Protein AF-A0A2U1TB25-F1 (afdb_monomer_lite)

Organism: NCBI:txid2079792

Sequence (381 aa):
MSNTTPEPDKEIRDGSNPESHTADQLPREGDTAVAPTVDPADDREIVIDYGSAVDPEYVEPEYVQREHGEPAFVDAAPVDADRPAESDARVASSSEPSVLTQADLREDEIRAAEAGTGAVPAEQTVAQRLAAEREAARAEAERAEAARAEAERAAERAAAARAEADRQDQADRERNDRSDRNSDDNGTRDTATASAPAAVRQPIYVQAPSKPKPKSNRGFGIAVSLLATAVFAALYAGILALILVVNNGSVDVLGDVLAKAPYWIPVIFFFLAMALLVAVVNRGGWWAYVLGGFAVAAIVYASFLGGVLVDQANNITPNQVSETVRQALLSPAAIISFLVAREVPIWFGAWIASRGRKVRERNAEAQAEYERILEQGPVVS

Radius of gyration: 44.91 Å; chains: 1; bounding box: 107×141×131 Å

pLDDT: mean 72.67, std 22.76, range [33.06, 98.62]

Structure (mmCIF, N/CA/C/O backbone):
data_AF-A0A2U1TB25-F1
#
_entry.id   AF-A0A2U1TB25-F1
#
loop_
_atom_site.group_PDB
_atom_site.id
_atom_site.type_symbol
_atom_site.label_atom_id
_atom_site.label_alt_id
_atom_site.label_comp_id
_atom_site.label_asym_id
_atom_site.label_entity_id
_atom_site.label_seq_id
_atom_site.pdbx_PDB_ins_code
_atom_site.Cartn_x
_atom_site.Cartn_y
_atom_site.Cartn_z
_atom_site.occupancy
_atom_site.B_iso_or_equiv
_atom_site.auth_seq_id
_atom_site.auth_comp_id
_atom_site.auth_asym_id
_atom_site.auth_atom_id
_atom_site.pdbx_PDB_model_num
ATOM 1 N N . MET A 1 1 ? 28.827 69.781 -16.781 1.00 45.84 1 MET A N 1
ATOM 2 C CA . MET A 1 1 ? 28.892 68.604 -15.892 1.00 45.84 1 MET A CA 1
ATOM 3 C C . MET A 1 1 ? 29.399 67.448 -16.755 1.00 45.84 1 MET A C 1
ATOM 5 O O . MET A 1 1 ? 28.587 66.697 -17.259 1.00 45.84 1 MET A O 1
ATOM 9 N N . SER A 1 2 ? 30.627 67.445 -17.278 1.00 43.75 2 SER A N 1
ATOM 10 C CA . SER A 1 2 ? 31.979 67.539 -16.685 1.00 43.75 2 SER A CA 1
ATOM 11 C C . SER A 1 2 ? 32.482 66.212 -16.098 1.00 43.75 2 SER A C 1
ATOM 13 O O . SER A 1 2 ? 31.800 65.633 -15.260 1.00 43.75 2 SER A O 1
ATOM 15 N N . ASN A 1 3 ? 33.713 65.873 -16.520 1.00 47.59 3 ASN A N 1
ATOM 16 C CA . ASN A 1 3 ? 34.623 64.742 -16.237 1.00 47.59 3 ASN A CA 1
ATOM 17 C C . ASN A 1 3 ? 34.423 63.507 -17.132 1.00 47.59 3 ASN A C 1
ATOM 19 O O . ASN A 1 3 ? 33.408 62.838 -17.011 1.00 47.59 3 ASN A O 1
ATOM 23 N N . THR A 1 4 ? 35.295 63.130 -18.082 1.00 56.72 4 THR A N 1
ATOM 24 C CA . THR A 1 4 ? 36.739 63.371 -18.359 1.00 56.72 4 THR A CA 1
ATOM 25 C C . THR A 1 4 ? 37.684 63.014 -17.210 1.00 56.72 4 THR A C 1
ATOM 27 O O . THR A 1 4 ? 37.800 63.791 -16.268 1.00 56.72 4 THR A O 1
ATOM 30 N N . THR A 1 5 ? 38.410 61.891 -17.317 1.00 57.94 5 THR A N 1
ATOM 31 C CA . THR A 1 5 ? 39.895 61.804 -17.423 1.00 57.94 5 THR A CA 1
ATOM 32 C C . THR A 1 5 ? 40.364 60.325 -17.369 1.00 57.94 5 THR A C 1
ATOM 34 O O . THR A 1 5 ? 39.712 59.544 -16.675 1.00 57.94 5 THR A O 1
ATOM 37 N N . PRO A 1 6 ? 41.440 59.933 -18.093 1.00 70.19 6 PRO A N 1
ATOM 38 C CA . PRO A 1 6 ? 41.911 58.552 -18.293 1.00 70.19 6 PRO A CA 1
ATOM 39 C C . PRO A 1 6 ? 43.282 58.226 -17.624 1.00 70.19 6 PRO A C 1
ATOM 41 O O . PRO A 1 6 ? 43.836 59.073 -16.929 1.00 70.19 6 PRO A O 1
ATOM 44 N N . GLU A 1 7 ? 43.814 57.026 -17.947 1.00 55.94 7 GLU A N 1
ATOM 45 C CA . GLU A 1 7 ? 45.222 56.527 -17.870 1.00 55.94 7 GLU A CA 1
ATOM 46 C C . GLU A 1 7 ? 45.813 56.036 -16.517 1.00 55.94 7 GLU A C 1
ATOM 48 O O . GLU A 1 7 ? 45.277 56.403 -15.470 1.00 55.94 7 GLU A O 1
ATOM 53 N N . PRO A 1 8 ? 46.937 55.253 -16.481 1.00 64.00 8 PRO A N 1
ATOM 54 C CA . PRO A 1 8 ? 47.759 54.672 -17.570 1.00 64.00 8 PRO A CA 1
ATOM 55 C C . PRO A 1 8 ? 48.232 53.197 -17.390 1.00 64.00 8 PRO A C 1
ATOM 57 O O . PRO A 1 8 ? 48.001 52.528 -16.382 1.00 64.00 8 PRO A O 1
ATOM 60 N N . ASP A 1 9 ? 48.943 52.758 -18.431 1.00 51.50 9 ASP A N 1
ATOM 61 C CA . ASP A 1 9 ? 49.733 51.549 -18.694 1.00 51.50 9 ASP A CA 1
ATOM 62 C C . ASP A 1 9 ? 50.575 50.919 -17.566 1.00 51.50 9 ASP A C 1
ATOM 64 O O . ASP A 1 9 ? 51.132 51.602 -16.703 1.00 51.50 9 ASP A O 1
ATOM 68 N N . LYS A 1 10 ? 50.824 49.604 -17.715 1.00 49.66 10 LYS A N 1
ATOM 69 C CA . LYS A 1 10 ? 52.155 48.997 -17.511 1.00 49.66 10 LYS A CA 1
ATOM 70 C C . LYS A 1 10 ? 52.346 47.685 -18.290 1.00 49.66 10 LYS A C 1
ATOM 72 O O . LYS A 1 10 ? 51.884 46.620 -17.896 1.00 49.66 10 LYS A O 1
ATOM 77 N N . GLU A 1 11 ? 53.017 47.843 -19.426 1.00 44.38 11 GLU A N 1
ATOM 78 C CA . GLU A 1 11 ? 54.150 47.078 -19.968 1.00 44.38 11 GLU A CA 1
ATOM 79 C C . GLU A 1 11 ? 54.492 45.637 -19.496 1.00 44.38 11 GLU A C 1
ATOM 81 O O . GLU A 1 11 ? 54.827 45.392 -18.341 1.00 44.38 11 GLU A O 1
ATOM 86 N N . ILE A 1 12 ? 54.616 44.771 -20.518 1.00 45.53 12 ILE A N 1
ATOM 87 C CA . ILE A 1 12 ? 55.796 43.956 -20.916 1.00 45.53 12 ILE A CA 1
ATOM 88 C C . ILE A 1 12 ? 56.221 42.739 -20.065 1.00 45.53 12 ILE A C 1
ATOM 90 O O . ILE A 1 12 ? 56.885 42.861 -19.038 1.00 45.53 12 ILE A O 1
ATOM 94 N N . ARG A 1 13 ? 56.024 41.544 -20.654 1.00 44.59 13 ARG A N 1
ATOM 95 C CA . ARG A 1 13 ? 57.067 40.547 -21.032 1.00 44.59 13 ARG A CA 1
ATOM 96 C C . ARG A 1 13 ? 56.381 39.385 -21.762 1.00 44.59 13 ARG A C 1
ATOM 98 O O . ARG A 1 13 ? 55.580 38.679 -21.165 1.00 44.59 13 ARG A O 1
ATOM 105 N N . ASP A 1 14 ? 56.427 39.310 -23.089 1.00 45.44 14 ASP A N 1
ATOM 106 C CA . ASP A 1 14 ? 57.462 38.649 -23.909 1.00 45.44 14 ASP A CA 1
ATOM 107 C C . ASP A 1 14 ? 58.251 37.521 -23.219 1.00 45.44 14 ASP A C 1
ATOM 109 O O . ASP A 1 14 ? 58.878 37.701 -22.174 1.00 45.44 14 ASP A O 1
ATOM 113 N N . GLY A 1 15 ? 58.191 36.357 -23.856 1.00 42.22 15 GLY A N 1
ATOM 114 C CA . GLY A 1 15 ? 58.727 35.073 -23.426 1.00 42.22 15 GLY A CA 1
ATOM 115 C C . GLY A 1 15 ? 58.453 34.008 -24.483 1.00 42.22 15 GLY A C 1
ATOM 116 O O . GLY A 1 15 ? 57.909 32.949 -24.194 1.00 42.22 15 GLY A O 1
ATOM 117 N N . SER A 1 16 ? 58.775 34.351 -25.725 1.00 47.00 16 SER A N 1
ATOM 118 C CA . SER A 1 16 ? 59.006 33.442 -26.840 1.00 47.00 16 SER A CA 1
ATOM 119 C C . SER A 1 16 ? 60.067 32.386 -26.484 1.00 47.00 16 SER A C 1
ATOM 121 O O . SER A 1 16 ? 61.136 32.741 -25.997 1.00 47.00 16 SER A O 1
ATOM 123 N N . ASN A 1 17 ? 59.809 31.100 -26.760 1.00 43.31 17 ASN A N 1
ATOM 124 C CA . ASN A 1 17 ? 60.737 30.304 -27.573 1.00 43.31 17 ASN A CA 1
ATOM 125 C C . ASN A 1 17 ? 60.098 29.000 -28.107 1.00 43.31 17 ASN A C 1
ATOM 127 O O . ASN A 1 17 ? 59.492 28.260 -27.327 1.00 43.31 17 ASN A O 1
ATOM 131 N N . PRO A 1 18 ? 60.263 28.701 -29.407 1.00 59.56 18 PRO A N 1
ATOM 132 C CA . PRO A 1 18 ? 59.912 27.437 -30.046 1.00 59.56 18 PRO A CA 1
ATOM 133 C C . PRO A 1 18 ? 61.157 26.570 -30.371 1.00 59.56 18 PRO A C 1
ATOM 135 O O . PRO A 1 18 ? 62.283 27.051 -30.288 1.00 59.56 18 PRO A O 1
ATOM 138 N N . GLU A 1 19 ? 60.901 25.326 -30.811 1.00 46.78 19 GLU A N 1
ATOM 139 C CA . GLU A 1 19 ? 61.817 24.385 -31.512 1.00 46.78 19 GLU A CA 1
ATOM 140 C C . GLU A 1 19 ? 63.004 23.838 -30.666 1.00 46.78 19 GLU A C 1
ATOM 142 O O . GLU A 1 19 ? 63.434 24.463 -29.709 1.00 46.78 19 GLU A O 1
ATOM 147 N N . SER A 1 20 ? 63.592 22.649 -30.843 1.00 45.19 20 SER A N 1
ATOM 148 C CA . SER A 1 20 ? 63.717 21.675 -31.939 1.00 45.19 20 SER A CA 1
ATOM 149 C C . SER A 1 20 ? 64.377 20.378 -31.395 1.00 45.19 20 SER A C 1
ATOM 151 O O . SER A 1 20 ? 64.959 20.389 -30.313 1.00 45.19 20 SER A O 1
ATOM 153 N N . HIS A 1 21 ? 64.368 19.315 -32.219 1.00 43.06 21 HIS A N 1
ATOM 154 C CA . HIS A 1 21 ? 65.353 18.207 -32.343 1.00 43.06 21 HIS A CA 1
ATOM 155 C C . HIS A 1 21 ? 64.845 16.760 -32.186 1.00 43.06 21 HIS A C 1
ATOM 157 O O . HIS A 1 21 ? 64.964 16.111 -31.155 1.00 43.06 21 HIS A O 1
ATOM 163 N N . THR A 1 22 ? 64.312 16.260 -33.303 1.00 43.09 22 THR A N 1
ATOM 164 C CA . THR A 1 22 ? 64.766 15.097 -34.094 1.00 43.09 22 THR A CA 1
ATOM 165 C C . THR A 1 22 ? 65.855 14.165 -33.526 1.00 43.09 22 THR A C 1
ATOM 167 O O . THR A 1 22 ? 67.004 14.565 -33.385 1.00 43.09 22 THR A O 1
ATOM 170 N N . ALA A 1 23 ? 65.440 12.896 -33.392 1.00 45.25 23 ALA A N 1
ATOM 171 C CA . ALA A 1 23 ? 66.083 11.604 -33.693 1.00 45.25 23 ALA A CA 1
ATOM 172 C C . ALA A 1 23 ? 67.523 11.293 -33.241 1.00 45.25 23 ALA A C 1
ATOM 174 O O . ALA A 1 23 ? 68.481 11.871 -33.742 1.00 45.25 23 ALA A O 1
ATOM 175 N N . ASP A 1 24 ? 67.653 10.188 -32.497 1.00 41.91 24 ASP A N 1
ATOM 176 C CA . ASP A 1 24 ? 68.692 9.195 -32.772 1.00 41.91 24 ASP A CA 1
ATOM 177 C C . ASP A 1 24 ? 68.214 7.771 -32.425 1.00 41.91 24 ASP A C 1
ATOM 179 O O . ASP A 1 24 ? 67.223 7.566 -31.722 1.00 41.91 24 ASP A O 1
ATOM 183 N N . GLN A 1 25 ? 68.884 6.802 -33.027 1.00 44.22 25 GLN A N 1
ATOM 184 C CA . GLN A 1 25 ? 68.397 5.497 -33.461 1.00 44.22 25 GLN A CA 1
ATOM 185 C C . GLN A 1 25 ? 68.990 4.343 -32.604 1.00 44.22 25 GLN A C 1
ATOM 187 O O . GLN A 1 25 ? 70.053 4.499 -32.012 1.00 44.22 25 GLN A O 1
ATOM 192 N N . LEU A 1 26 ? 68.344 3.161 -32.670 1.00 43.38 26 LEU A N 1
ATOM 193 C CA . LEU A 1 26 ? 68.857 1.770 -32.501 1.00 43.38 26 LEU A CA 1
ATOM 194 C C . LEU A 1 26 ? 68.553 0.930 -31.221 1.00 43.38 26 LEU A C 1
ATOM 196 O O . LEU A 1 26 ? 68.336 1.469 -30.139 1.00 43.38 26 LEU A O 1
ATOM 200 N N . PRO A 1 27 ? 68.476 -0.423 -31.373 1.00 57.28 27 PRO A N 1
ATOM 201 C CA . PRO A 1 27 ? 67.519 -1.296 -30.685 1.00 57.28 27 PRO A CA 1
ATOM 202 C C . PRO A 1 27 ? 68.146 -2.167 -29.587 1.00 57.28 27 PRO A C 1
ATOM 204 O O . PRO A 1 27 ? 69.344 -2.450 -29.615 1.00 57.28 27 PRO A O 1
ATOM 207 N N . ARG A 1 28 ? 67.310 -2.703 -28.688 1.00 42.16 28 ARG A N 1
ATOM 208 C CA . ARG A 1 28 ? 67.609 -3.937 -27.947 1.00 42.16 28 ARG A CA 1
ATOM 209 C C . ARG A 1 28 ? 66.343 -4.754 -27.705 1.00 42.16 28 ARG A C 1
ATOM 211 O O . ARG A 1 28 ? 65.394 -4.279 -27.092 1.00 42.16 28 ARG A O 1
ATOM 218 N N . GLU A 1 29 ? 66.386 -5.982 -28.208 1.00 46.03 29 GLU A N 1
ATOM 219 C CA . GLU A 1 29 ? 65.535 -7.104 -27.826 1.00 46.03 29 GLU A CA 1
ATOM 220 C C . GLU A 1 29 ? 65.588 -7.335 -26.310 1.00 46.03 29 GLU A C 1
ATOM 222 O O . GLU A 1 29 ? 66.644 -7.205 -25.684 1.00 46.03 29 GLU A O 1
ATOM 227 N N . GLY A 1 30 ? 64.446 -7.704 -25.736 1.00 41.00 30 GLY A N 1
ATOM 228 C CA . GLY A 1 30 ? 64.297 -7.994 -24.316 1.00 41.00 30 GLY A CA 1
ATOM 229 C C . GLY A 1 30 ? 62.863 -8.385 -23.993 1.00 41.00 30 GLY A C 1
ATOM 230 O O . GLY A 1 30 ? 62.093 -7.583 -23.483 1.00 41.00 30 GLY A O 1
ATOM 231 N N . ASP A 1 31 ? 62.529 -9.615 -24.361 1.00 48.50 31 ASP A N 1
ATOM 232 C CA . ASP A 1 31 ? 61.394 -10.414 -23.906 1.00 48.50 31 ASP A CA 1
ATOM 233 C C . ASP A 1 31 ? 61.009 -10.135 -22.436 1.00 48.50 31 ASP A C 1
ATOM 235 O O . ASP A 1 31 ? 61.849 -10.265 -21.549 1.00 48.50 31 ASP A O 1
ATOM 239 N N . THR A 1 32 ? 59.763 -9.719 -22.173 1.00 45.72 32 THR A N 1
ATOM 240 C CA . THR A 1 32 ? 59.010 -10.030 -20.940 1.00 45.72 32 THR A CA 1
ATOM 241 C C . THR A 1 32 ? 57.543 -9.577 -21.052 1.00 45.72 32 THR A C 1
ATOM 243 O O . THR A 1 32 ? 57.236 -8.394 -21.127 1.00 45.72 32 THR A O 1
ATOM 246 N N . ALA A 1 33 ? 56.644 -10.566 -21.012 1.00 39.88 33 ALA A N 1
ATOM 247 C CA . ALA A 1 33 ? 55.272 -10.523 -20.492 1.00 39.88 33 ALA A CA 1
ATOM 248 C C . ALA A 1 33 ? 54.326 -9.402 -20.983 1.00 39.88 33 ALA A C 1
ATOM 250 O O . ALA A 1 33 ? 54.180 -8.347 -20.368 1.00 39.88 33 ALA A O 1
ATOM 251 N N . VAL A 1 34 ? 53.547 -9.728 -22.019 1.00 44.25 34 VAL A N 1
ATOM 252 C CA . VAL A 1 34 ? 52.256 -9.088 -22.310 1.00 44.25 34 VAL A CA 1
ATOM 253 C C . VAL A 1 34 ? 51.321 -9.328 -21.120 1.00 44.25 34 VAL A C 1
ATOM 255 O O . VAL A 1 34 ? 50.819 -10.434 -20.922 1.00 44.25 34 VAL A O 1
ATOM 258 N N . ALA A 1 35 ? 51.108 -8.297 -20.306 1.00 41.38 35 ALA A N 1
ATOM 259 C CA . ALA A 1 35 ? 49.977 -8.250 -19.390 1.00 41.38 35 ALA A CA 1
ATOM 260 C C . ALA A 1 35 ? 48.683 -8.196 -20.223 1.00 41.38 35 ALA A C 1
ATOM 262 O O . ALA A 1 35 ? 48.644 -7.453 -21.209 1.00 41.38 35 ALA A O 1
ATOM 263 N N . PRO A 1 36 ? 47.627 -8.951 -19.870 1.00 43.25 36 PRO A N 1
ATOM 264 C CA . PRO A 1 36 ? 46.346 -8.796 -20.534 1.00 43.25 36 PRO A CA 1
ATOM 265 C C . PRO A 1 36 ? 45.858 -7.372 -20.269 1.00 43.25 36 PRO A C 1
ATOM 267 O O . PRO A 1 36 ? 45.662 -6.972 -19.120 1.00 43.25 36 PRO A O 1
ATOM 270 N N . THR A 1 37 ? 45.693 -6.597 -21.337 1.00 40.34 37 THR A N 1
ATOM 271 C CA . THR A 1 37 ? 44.858 -5.400 -21.331 1.00 40.34 37 THR A CA 1
ATOM 272 C C . THR A 1 37 ? 43.470 -5.836 -20.883 1.00 40.34 37 THR A C 1
ATOM 274 O O . THR A 1 37 ? 42.731 -6.455 -21.645 1.00 40.34 37 THR A O 1
ATOM 277 N N . VAL A 1 38 ? 43.166 -5.588 -19.609 1.00 41.84 38 VAL A N 1
ATOM 278 C CA . VAL A 1 38 ? 41.805 -5.618 -19.088 1.00 41.84 38 VAL A CA 1
ATOM 279 C C . VAL A 1 38 ? 41.077 -4.512 -19.833 1.00 41.84 38 VAL A C 1
ATOM 281 O O . VAL A 1 38 ? 41.391 -3.335 -19.657 1.00 41.84 38 VAL A O 1
ATOM 284 N N . ASP A 1 39 ? 40.187 -4.926 -20.727 1.00 45.44 39 ASP A N 1
ATOM 285 C CA . ASP A 1 39 ? 39.183 -4.064 -21.335 1.00 45.44 39 ASP A CA 1
ATOM 286 C C . ASP A 1 39 ? 38.513 -3.290 -20.186 1.00 45.44 39 ASP A C 1
ATOM 288 O O . ASP A 1 39 ? 38.094 -3.937 -19.213 1.00 45.44 39 ASP A O 1
ATOM 292 N N . PRO A 1 40 ? 38.491 -1.942 -20.184 1.00 43.59 40 PRO A N 1
ATOM 293 C CA . PRO A 1 40 ? 37.717 -1.224 -19.186 1.00 43.59 40 PRO A CA 1
ATOM 294 C C . PRO A 1 40 ? 36.298 -1.771 -19.257 1.00 43.59 40 PRO A C 1
ATOM 296 O O . PRO A 1 40 ? 35.756 -1.921 -20.350 1.00 43.59 40 PRO A O 1
ATOM 299 N N . ALA A 1 41 ? 35.782 -2.152 -18.086 1.00 42.91 41 ALA A N 1
ATOM 300 C CA . ALA A 1 41 ? 34.467 -2.731 -17.901 1.00 42.91 41 ALA A CA 1
ATOM 301 C C . ALA A 1 41 ? 33.488 -2.136 -18.911 1.00 42.91 41 ALA A C 1
ATOM 303 O O . ALA A 1 41 ? 33.310 -0.923 -18.981 1.00 42.91 41 ALA A O 1
ATOM 304 N N . ASP A 1 42 ? 32.948 -3.024 -19.733 1.00 41.12 42 ASP A N 1
ATOM 305 C CA . ASP A 1 42 ? 31.855 -2.768 -20.643 1.00 41.12 42 ASP A CA 1
ATOM 306 C C . ASP A 1 42 ? 30.742 -2.103 -19.819 1.00 41.12 42 ASP A C 1
ATOM 308 O O . ASP A 1 42 ? 30.018 -2.778 -19.083 1.00 41.12 42 ASP A O 1
ATOM 312 N N . ASP A 1 43 ? 30.670 -0.769 -19.877 1.00 38.41 43 ASP A N 1
ATOM 313 C CA . ASP A 1 43 ? 29.619 0.076 -19.303 1.00 38.41 43 ASP A CA 1
ATOM 314 C C . ASP A 1 43 ? 28.320 -0.161 -20.095 1.00 38.41 43 ASP A C 1
ATOM 316 O O . ASP A 1 43 ? 27.691 0.760 -20.624 1.00 38.41 43 ASP A O 1
ATOM 320 N N . ARG A 1 44 ? 27.906 -1.429 -20.223 1.00 39.75 44 ARG A N 1
ATOM 321 C CA . ARG A 1 44 ? 26.566 -1.768 -20.678 1.00 39.75 44 ARG A CA 1
ATOM 322 C C . ARG A 1 44 ? 25.641 -1.311 -19.579 1.00 39.75 44 ARG A C 1
ATOM 324 O O . ARG A 1 44 ? 25.481 -1.979 -18.560 1.00 39.75 44 ARG A O 1
ATOM 331 N N . GLU A 1 45 ? 25.055 -0.145 -19.798 1.00 39.19 45 GLU A N 1
ATOM 332 C CA . GLU A 1 45 ? 23.867 0.305 -19.105 1.00 39.19 45 GLU A CA 1
ATOM 333 C C . GLU A 1 45 ? 22.907 -0.887 -19.009 1.00 39.19 45 GLU A C 1
ATOM 335 O O . GLU A 1 45 ? 22.371 -1.359 -20.014 1.00 39.19 45 GLU A O 1
ATOM 340 N N . ILE A 1 46 ? 22.754 -1.435 -17.799 1.00 41.72 46 ILE A N 1
ATOM 341 C CA . ILE A 1 46 ? 21.769 -2.475 -17.514 1.00 41.72 46 ILE A CA 1
ATOM 342 C C . ILE A 1 46 ? 20.415 -1.771 -17.590 1.00 41.72 46 ILE A C 1
ATOM 344 O O . ILE A 1 46 ? 19.871 -1.230 -16.616 1.00 41.72 46 ILE A O 1
ATOM 348 N N . VAL A 1 47 ? 19.912 -1.696 -18.817 1.00 45.59 47 VAL A N 1
ATOM 349 C CA . VAL A 1 47 ? 18.539 -1.342 -19.114 1.00 45.59 47 VAL A CA 1
ATOM 350 C C . VAL A 1 47 ? 17.727 -2.523 -18.615 1.00 45.59 47 VAL A C 1
ATOM 352 O O . VAL A 1 47 ? 17.826 -3.633 -19.135 1.00 45.59 47 VAL A O 1
ATOM 355 N N . ILE A 1 48 ? 16.954 -2.299 -17.553 1.00 51.44 48 ILE A N 1
ATOM 356 C CA . ILE A 1 48 ? 15.895 -3.233 -17.202 1.00 51.44 48 ILE A CA 1
ATOM 357 C C . ILE A 1 48 ? 14.909 -3.136 -18.361 1.00 51.44 48 ILE A C 1
ATOM 359 O O . ILE A 1 48 ? 14.116 -2.198 -18.433 1.00 51.44 48 ILE A O 1
ATOM 363 N N . ASP A 1 49 ? 15.027 -4.056 -19.314 1.00 55.72 49 ASP A N 1
ATOM 364 C CA . ASP A 1 49 ? 14.079 -4.163 -20.408 1.00 55.72 49 ASP A CA 1
ATOM 365 C C . ASP A 1 49 ? 12.778 -4.730 -19.839 1.00 55.72 49 ASP A C 1
ATOM 367 O O . ASP A 1 49 ? 12.547 -5.943 -19.781 1.00 55.72 49 ASP A O 1
ATOM 371 N N . TYR A 1 50 ? 11.936 -3.809 -19.371 1.00 54.69 50 TYR A N 1
ATOM 372 C CA . TYR A 1 50 ? 10.595 -4.079 -18.872 1.00 54.69 50 TYR A CA 1
ATOM 373 C C . TYR A 1 50 ? 9.666 -4.673 -19.956 1.00 54.69 50 TYR A C 1
ATOM 375 O O . TYR A 1 50 ? 8.547 -5.061 -19.614 1.00 54.69 50 TYR A O 1
ATOM 383 N N . GLY A 1 51 ? 10.104 -4.758 -21.222 1.00 43.53 51 GLY A N 1
ATOM 384 C CA . GLY A 1 51 ? 9.378 -5.325 -22.361 1.00 43.53 51 GLY A CA 1
ATOM 385 C C . GLY A 1 51 ? 9.821 -6.729 -22.810 1.00 43.53 51 GLY A C 1
ATOM 386 O O . GLY A 1 51 ? 9.073 -7.373 -23.538 1.00 43.53 51 GLY A O 1
ATOM 387 N N . SER A 1 52 ? 10.960 -7.259 -22.348 1.00 44.97 52 SER A N 1
ATOM 388 C CA . SER A 1 52 ? 11.568 -8.500 -22.891 1.00 44.97 52 SER A CA 1
ATOM 389 C C . SER A 1 52 ? 10.882 -9.836 -22.539 1.00 44.97 52 SER A C 1
ATOM 391 O O . SER A 1 52 ? 11.415 -10.905 -22.828 1.00 44.97 52 SER A O 1
ATOM 393 N N . ALA A 1 53 ? 9.690 -9.830 -21.933 1.00 44.03 53 ALA A N 1
ATOM 394 C CA . ALA A 1 53 ? 8.981 -11.064 -21.569 1.00 44.03 53 ALA A CA 1
ATOM 395 C C . ALA A 1 53 ? 8.026 -11.603 -22.659 1.00 44.03 53 ALA A C 1
ATOM 397 O O . ALA A 1 53 ? 7.219 -12.488 -22.366 1.00 44.03 53 ALA A O 1
ATOM 398 N N . VAL A 1 54 ? 8.086 -11.098 -23.898 1.00 47.56 54 VAL A N 1
ATOM 399 C CA . VAL A 1 54 ? 7.262 -11.591 -25.015 1.00 47.56 54 VAL A CA 1
ATOM 400 C C . VAL A 1 54 ? 8.108 -11.697 -26.293 1.00 47.56 54 VAL A C 1
ATOM 402 O O . VAL A 1 54 ? 8.704 -10.716 -26.715 1.00 47.56 54 VAL A O 1
ATOM 405 N N . ASP A 1 55 ? 8.096 -12.905 -26.868 1.00 35.66 55 ASP A N 1
ATOM 406 C CA . ASP A 1 55 ? 8.762 -13.424 -28.077 1.00 35.66 55 ASP A CA 1
ATOM 407 C C . ASP A 1 55 ? 10.271 -13.747 -28.014 1.00 35.66 55 ASP A C 1
ATOM 409 O O . ASP A 1 55 ? 11.112 -12.864 -28.173 1.00 35.66 55 ASP A O 1
ATOM 413 N N . PRO A 1 56 ? 10.663 -15.043 -27.934 1.00 45.69 56 PRO A N 1
ATOM 414 C CA . PRO A 1 56 ? 11.847 -15.471 -28.661 1.00 45.69 56 PRO A CA 1
ATOM 415 C C . PRO A 1 56 ? 11.548 -15.317 -30.155 1.00 45.69 56 PRO A C 1
ATOM 417 O O . PRO A 1 56 ? 10.642 -15.955 -30.688 1.00 45.69 56 PRO A O 1
ATOM 420 N N . GLU A 1 57 ? 12.310 -14.442 -30.796 1.00 40.22 57 GLU A N 1
ATOM 421 C CA . GLU A 1 57 ? 12.453 -14.283 -32.240 1.00 40.22 57 GLU A CA 1
ATOM 422 C C . GLU A 1 57 ? 12.182 -15.602 -32.992 1.00 40.22 57 GLU A C 1
ATOM 424 O O . GLU A 1 57 ? 12.984 -16.541 -32.973 1.00 40.22 57 GLU A O 1
ATOM 429 N N . TYR A 1 58 ? 11.011 -15.703 -33.631 1.00 43.00 58 TYR A N 1
ATOM 430 C CA . TYR A 1 58 ? 10.736 -16.773 -34.581 1.00 43.00 58 TYR A CA 1
ATOM 431 C C . TYR A 1 58 ? 11.576 -16.491 -35.824 1.00 43.00 58 TYR A C 1
ATOM 433 O O . TYR A 1 58 ? 11.195 -15.707 -36.692 1.00 43.00 58 TYR A O 1
ATOM 441 N N . VAL A 1 59 ? 12.752 -17.108 -35.883 1.00 43.16 59 VAL A N 1
ATOM 442 C CA . VAL A 1 59 ? 13.573 -17.149 -37.091 1.00 43.16 59 VAL A CA 1
ATOM 443 C C . VAL A 1 59 ? 12.793 -17.944 -38.139 1.00 43.16 59 VAL A C 1
ATOM 445 O O . VAL A 1 59 ? 12.626 -19.158 -38.005 1.00 43.16 59 VAL A O 1
ATOM 448 N N . GLU A 1 60 ? 12.280 -17.267 -39.169 1.00 40.91 60 GLU A N 1
ATOM 449 C CA . GLU A 1 60 ? 11.720 -17.945 -40.338 1.00 40.91 60 GLU A CA 1
ATOM 450 C C . GLU A 1 60 ? 12.784 -18.884 -40.932 1.00 40.91 60 GLU A C 1
ATOM 452 O O . GLU A 1 60 ? 13.902 -18.441 -41.211 1.00 40.91 60 GLU A O 1
ATOM 457 N N . PRO A 1 61 ? 12.485 -20.175 -41.159 1.00 42.56 61 PRO A N 1
ATOM 458 C CA . PRO A 1 61 ? 13.377 -21.005 -41.942 1.00 42.56 61 PRO A CA 1
ATOM 459 C C . PRO A 1 61 ? 13.369 -20.508 -43.390 1.00 42.56 61 PRO A C 1
ATOM 461 O O . PRO A 1 61 ? 12.337 -20.486 -44.061 1.00 42.56 61 PRO A O 1
ATOM 464 N N . GLU A 1 62 ? 14.553 -20.129 -43.857 1.00 37.69 62 GLU A N 1
ATOM 465 C CA . GLU A 1 62 ? 14.866 -19.810 -45.242 1.00 37.69 62 GLU A CA 1
ATOM 466 C C . GLU A 1 62 ? 14.343 -20.932 -46.161 1.00 37.69 62 GLU A C 1
ATOM 468 O O . GLU A 1 62 ? 14.817 -22.074 -46.133 1.00 37.69 62 GLU A O 1
ATOM 473 N N . TYR A 1 63 ? 13.315 -20.628 -46.958 1.00 35.03 63 TYR A N 1
ATOM 474 C CA . TYR A 1 63 ? 12.796 -21.540 -47.972 1.00 35.03 63 TYR A CA 1
ATOM 475 C C . TYR A 1 63 ? 13.848 -21.710 -49.071 1.00 35.03 63 TYR A C 1
ATOM 477 O O . TYR A 1 63 ? 13.892 -20.959 -50.044 1.00 35.03 63 TYR A O 1
ATOM 485 N N . VAL A 1 64 ? 14.686 -22.738 -48.936 1.00 40.66 64 VAL A N 1
ATOM 486 C CA . VAL A 1 64 ? 15.533 -23.214 -50.030 1.00 40.66 64 VAL A CA 1
ATOM 487 C C . VAL A 1 64 ? 14.622 -23.795 -51.108 1.00 40.66 64 VAL A C 1
ATOM 489 O O . VAL A 1 64 ? 14.069 -24.891 -50.981 1.00 40.66 64 VAL A O 1
ATOM 492 N N . GLN A 1 65 ? 14.464 -23.025 -52.176 1.00 40.41 65 GLN A N 1
ATOM 493 C CA . GLN A 1 65 ? 13.771 -23.386 -53.402 1.00 40.41 65 GLN A CA 1
ATOM 494 C C . GLN A 1 65 ? 14.499 -24.573 -54.057 1.00 40.41 65 GLN A C 1
ATOM 496 O O . GLN A 1 65 ? 15.504 -24.403 -54.741 1.00 40.41 65 GLN A O 1
ATOM 501 N N . ARG A 1 66 ? 14.029 -25.803 -53.802 1.00 38.81 66 ARG A N 1
ATOM 502 C CA . ARG A 1 66 ? 14.468 -26.991 -54.548 1.00 38.81 66 ARG A CA 1
ATOM 503 C C . ARG A 1 66 ? 13.680 -27.095 -55.843 1.00 38.81 66 ARG A C 1
ATOM 505 O O . ARG A 1 66 ? 12.455 -27.188 -55.830 1.00 38.81 66 ARG A O 1
ATOM 512 N N . GLU A 1 67 ? 14.430 -27.081 -56.936 1.00 39.25 67 GLU A N 1
ATOM 513 C CA . GLU A 1 67 ? 13.962 -27.308 -58.292 1.00 39.25 67 GLU A CA 1
ATOM 514 C C . GLU A 1 67 ? 13.213 -28.637 -58.446 1.00 39.25 67 GLU A C 1
ATOM 516 O O . GLU A 1 67 ? 13.522 -29.653 -57.819 1.00 39.25 67 GLU A O 1
ATOM 521 N N . HIS A 1 68 ? 12.222 -28.581 -59.331 1.00 39.94 68 HIS A N 1
ATOM 522 C CA . HIS A 1 68 ? 11.428 -29.685 -59.835 1.00 39.94 68 HIS A CA 1
ATOM 523 C C . HIS A 1 68 ? 12.278 -30.868 -60.319 1.00 39.94 68 HIS A C 1
ATOM 525 O O . HIS A 1 68 ? 13.067 -30.745 -61.251 1.00 39.94 68 HIS A O 1
ATOM 531 N N . GLY A 1 69 ? 12.002 -32.045 -59.758 1.00 33.91 69 GLY A N 1
ATOM 532 C CA . GLY A 1 69 ? 12.297 -33.340 -60.360 1.00 33.91 69 GLY A CA 1
ATOM 533 C C . GLY A 1 69 ? 11.077 -34.243 -60.202 1.00 33.91 69 GLY A C 1
ATOM 534 O O . GLY A 1 69 ? 10.676 -34.544 -59.080 1.00 33.91 69 GLY A O 1
ATOM 535 N N . GLU A 1 70 ? 10.456 -34.605 -61.325 1.00 46.22 70 GLU A N 1
ATOM 536 C CA . GLU A 1 70 ? 9.351 -35.565 -61.422 1.00 46.22 70 GLU A CA 1
ATOM 537 C C . GLU A 1 70 ? 9.669 -36.896 -60.721 1.00 46.22 70 GLU A C 1
ATOM 539 O O . GLU A 1 70 ? 10.822 -37.335 -60.696 1.00 46.22 70 GLU A O 1
ATOM 544 N N . PRO A 1 71 ? 8.628 -37.624 -60.291 1.00 44.97 71 PRO A N 1
ATOM 545 C CA . PRO A 1 71 ? 8.654 -39.059 -60.519 1.00 44.97 71 PRO A CA 1
ATOM 546 C C . PRO A 1 71 ? 7.447 -39.551 -61.318 1.00 44.97 71 PRO A C 1
ATOM 548 O O . PRO A 1 71 ? 6.290 -39.203 -61.082 1.00 44.97 71 PRO A O 1
ATOM 551 N N . ALA A 1 72 ? 7.799 -40.405 -62.273 1.00 38.78 72 ALA A N 1
ATOM 552 C CA . ALA A 1 72 ? 6.947 -41.087 -63.216 1.00 38.78 72 ALA A CA 1
ATOM 553 C C . ALA A 1 72 ? 5.924 -42.025 -62.556 1.00 38.78 72 ALA A C 1
ATOM 555 O O . ALA A 1 72 ? 6.183 -42.713 -61.570 1.00 38.78 72 ALA A O 1
ATOM 556 N N . PHE A 1 73 ? 4.771 -42.063 -63.209 1.00 36.34 73 PHE A N 1
ATOM 557 C CA . PHE A 1 73 ? 3.653 -42.980 -63.051 1.00 36.34 73 PHE A CA 1
ATOM 558 C C . PHE A 1 73 ? 4.012 -44.382 -63.575 1.00 36.34 73 PHE A C 1
ATOM 560 O O . PHE A 1 73 ? 4.431 -44.490 -64.727 1.00 36.34 73 PHE A O 1
ATOM 567 N N . VAL A 1 74 ? 3.800 -45.446 -62.784 1.00 40.50 74 VAL A N 1
ATOM 568 C CA . VAL A 1 74 ? 3.737 -46.834 -63.288 1.00 40.50 74 VAL A CA 1
ATOM 569 C C . VAL A 1 74 ? 2.702 -47.668 -62.508 1.00 40.50 74 VAL A C 1
ATOM 571 O O . VAL A 1 74 ? 2.861 -47.920 -61.319 1.00 40.50 74 VAL A O 1
ATOM 574 N N . ASP A 1 75 ? 1.653 -48.036 -63.249 1.00 35.72 75 ASP A N 1
ATOM 575 C CA . ASP A 1 75 ? 0.734 -49.190 -63.239 1.00 35.72 75 ASP A CA 1
ATOM 576 C C . ASP A 1 75 ? 0.179 -49.881 -61.971 1.00 35.72 75 ASP A C 1
ATOM 578 O O . ASP A 1 75 ? 0.875 -50.393 -61.098 1.00 35.72 75 ASP A O 1
ATOM 582 N N . ALA A 1 76 ? -1.154 -50.024 -62.018 1.00 35.41 76 ALA A N 1
ATOM 583 C CA . ALA A 1 76 ? -2.016 -50.999 -61.336 1.00 35.41 76 ALA A CA 1
ATOM 584 C C . ALA A 1 76 ? -1.909 -52.391 -62.033 1.00 35.41 76 ALA A C 1
ATOM 586 O O . ALA A 1 76 ? -1.403 -52.461 -63.146 1.00 35.41 76 ALA A O 1
ATOM 587 N N . ALA A 1 77 ? -2.357 -53.567 -61.569 1.00 36.12 77 ALA A N 1
ATOM 588 C CA . ALA A 1 77 ? -3.359 -54.056 -60.608 1.00 36.12 77 ALA A CA 1
ATOM 589 C C . ALA A 1 77 ? -3.115 -55.604 -60.415 1.00 36.12 77 ALA A C 1
ATOM 591 O O . ALA A 1 77 ? -2.013 -56.056 -60.714 1.00 36.12 77 ALA A O 1
ATOM 592 N N . PRO A 1 78 ? -4.116 -56.471 -60.119 1.00 66.75 78 PRO A N 1
ATOM 593 C CA . PRO A 1 78 ? -4.692 -56.873 -58.820 1.00 66.75 78 PRO A CA 1
ATOM 594 C C . PRO A 1 78 ? -4.580 -58.416 -58.576 1.00 66.75 78 PRO A C 1
ATOM 596 O O . PRO A 1 78 ? -3.769 -59.051 -59.239 1.00 66.75 78 PRO A O 1
ATOM 599 N N . VAL A 1 79 ? -5.429 -58.995 -57.690 1.00 41.28 79 VAL A N 1
ATOM 600 C CA . VAL A 1 79 ? -5.839 -60.432 -57.497 1.00 41.28 79 VAL A CA 1
ATOM 601 C C . VAL A 1 79 ? -5.540 -60.937 -56.071 1.00 41.28 79 VAL A C 1
ATOM 603 O O . VAL A 1 79 ? -4.454 -60.689 -55.566 1.00 41.28 79 VAL A O 1
ATOM 606 N N . ASP A 1 80 ? -6.339 -61.744 -55.368 1.00 38.34 80 ASP A N 1
ATOM 607 C CA . ASP A 1 80 ? -7.781 -62.010 -55.182 1.00 38.34 80 ASP A CA 1
ATOM 608 C C . ASP A 1 80 ? -7.847 -62.989 -53.971 1.00 38.34 80 ASP A C 1
ATOM 610 O O . ASP A 1 80 ? -6.823 -63.512 -53.524 1.00 38.34 80 ASP A O 1
ATOM 614 N N . ALA A 1 81 ? -9.035 -63.178 -53.411 1.00 43.00 81 ALA A N 1
ATOM 615 C CA . ALA A 1 81 ? -9.383 -63.844 -52.158 1.00 43.00 81 ALA A CA 1
ATOM 616 C C . ALA A 1 81 ? -9.053 -65.351 -52.029 1.00 43.00 81 ALA A C 1
ATOM 618 O O . ALA A 1 81 ? -9.104 -66.080 -53.010 1.00 43.00 81 ALA A O 1
ATOM 619 N N . ASP A 1 82 ? -8.892 -65.832 -50.780 1.00 37.06 82 ASP A N 1
ATOM 620 C CA . ASP A 1 82 ? -9.637 -67.012 -50.292 1.00 37.06 82 ASP A CA 1
ATOM 621 C C . ASP A 1 82 ? -9.642 -67.185 -48.746 1.00 37.06 82 ASP A C 1
ATOM 623 O O . ASP A 1 82 ? -8.705 -66.822 -48.037 1.00 37.06 82 ASP A O 1
ATOM 627 N N . ARG A 1 83 ? -10.770 -67.702 -48.238 1.00 33.22 83 ARG A N 1
ATOM 628 C CA . ARG A 1 83 ? -11.247 -67.925 -46.835 1.00 33.22 83 ARG A CA 1
ATOM 629 C C . ARG A 1 83 ? -10.904 -69.372 -46.347 1.00 33.22 83 ARG A C 1
ATOM 631 O O . ARG A 1 83 ? -10.275 -70.075 -47.128 1.00 33.22 83 ARG A O 1
ATOM 638 N N . PRO A 1 84 ? -11.447 -69.975 -45.243 1.00 52.78 84 PRO A N 1
ATOM 639 C CA . PRO A 1 84 ? -11.916 -69.533 -43.900 1.00 52.78 84 PRO A CA 1
ATOM 640 C C . PRO A 1 84 ? -11.557 -70.488 -42.691 1.00 52.78 84 PRO A C 1
ATOM 642 O O . PRO A 1 84 ? -11.056 -71.584 -42.882 1.00 52.78 84 PRO A O 1
ATOM 645 N N . ALA A 1 85 ? -11.962 -70.072 -41.468 1.00 38.53 85 ALA A N 1
ATOM 646 C CA . ALA A 1 85 ? -12.571 -70.822 -40.325 1.00 38.53 85 ALA A CA 1
ATOM 647 C C . ALA A 1 85 ? -11.848 -71.933 -39.504 1.00 38.53 85 ALA A C 1
ATOM 649 O O . ALA A 1 85 ? -11.481 -72.964 -40.040 1.00 38.53 85 ALA A O 1
ATOM 650 N N . GLU A 1 86 ? -11.833 -71.772 -38.162 1.00 37.03 86 GLU A N 1
ATOM 651 C CA . GLU A 1 86 ? -12.500 -72.605 -37.108 1.00 37.03 86 GLU A CA 1
ATOM 652 C C . GLU A 1 86 ? -12.151 -72.041 -35.699 1.00 37.03 86 GLU A C 1
ATOM 6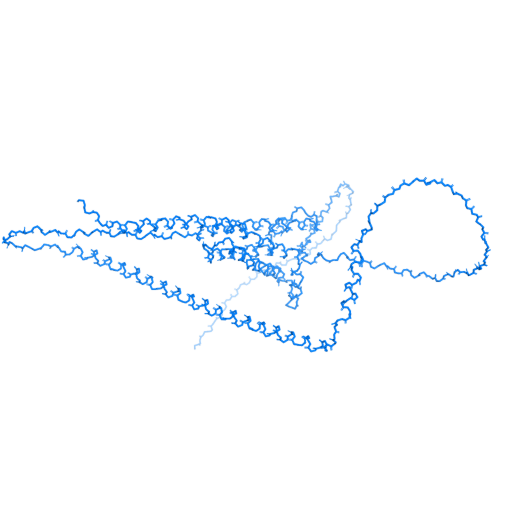54 O O . GLU A 1 86 ? -11.010 -71.656 -35.471 1.00 37.03 86 GLU A O 1
ATOM 659 N N . SER A 1 87 ? -13.119 -71.665 -34.840 1.00 35.94 87 SER A N 1
ATOM 660 C CA . SER A 1 87 ? -13.830 -72.453 -33.789 1.00 35.94 87 SER A CA 1
ATOM 661 C C . SER A 1 87 ? -12.904 -72.920 -32.641 1.00 35.94 87 SER A C 1
ATOM 663 O O . SER A 1 87 ? -11.781 -73.317 -32.899 1.00 35.94 87 SER A O 1
ATOM 665 N N . ASP A 1 88 ? -13.229 -72.940 -31.348 1.00 34.50 88 ASP A N 1
ATOM 666 C CA . ASP A 1 88 ? -14.450 -72.731 -30.571 1.00 34.50 88 ASP A CA 1
ATOM 667 C C . ASP A 1 88 ? -14.014 -72.721 -29.083 1.00 34.50 88 ASP A C 1
ATOM 669 O O . ASP A 1 88 ? -13.108 -73.473 -28.726 1.00 34.50 88 ASP A O 1
ATOM 673 N N . ALA A 1 89 ? -14.649 -71.933 -28.207 1.00 35.56 89 ALA A N 1
ATOM 674 C CA . ALA A 1 89 ? -14.815 -72.265 -26.778 1.00 35.56 89 ALA A CA 1
ATOM 675 C C . ALA A 1 89 ? -15.716 -71.234 -26.079 1.00 35.56 89 ALA A C 1
ATOM 677 O O . ALA A 1 89 ? -15.276 -70.200 -25.578 1.00 35.56 89 ALA A O 1
ATOM 678 N N . ARG A 1 90 ? -17.009 -71.558 -26.033 1.00 33.06 90 ARG A N 1
ATOM 679 C CA . ARG A 1 90 ? -18.018 -70.939 -25.167 1.00 33.06 90 ARG A CA 1
ATOM 680 C C . ARG A 1 90 ? -17.918 -71.496 -23.744 1.00 33.06 90 ARG A C 1
ATOM 682 O O . ARG A 1 90 ? -17.872 -72.713 -23.591 1.00 33.06 90 ARG A O 1
ATOM 689 N N . VAL A 1 91 ? -18.085 -70.641 -22.731 1.00 36.91 91 VAL A N 1
ATOM 690 C CA . VAL A 1 91 ? -18.768 -70.987 -21.467 1.00 36.91 91 VAL A CA 1
ATOM 691 C C . VAL A 1 91 ? -19.663 -69.805 -21.050 1.00 36.91 91 VAL A C 1
ATOM 693 O O . VAL A 1 91 ? -19.237 -68.656 -21.073 1.00 36.91 91 VAL A O 1
ATOM 696 N N . ALA A 1 92 ? -20.926 -70.128 -20.754 1.00 34.47 92 ALA A N 1
ATOM 697 C CA . ALA A 1 92 ? -22.056 -69.275 -20.347 1.00 34.47 92 ALA A CA 1
ATOM 698 C C . ALA A 1 92 ? -21.848 -68.629 -18.946 1.00 34.47 92 ALA A C 1
ATOM 700 O O . ALA A 1 92 ? -20.902 -68.993 -18.264 1.00 34.47 92 ALA A O 1
ATOM 701 N N . SER A 1 93 ? -22.645 -67.719 -18.367 1.00 33.59 93 SER A N 1
ATOM 702 C CA . SER A 1 93 ? -24.056 -67.312 -18.485 1.00 33.59 93 SER A CA 1
ATOM 703 C C . SER A 1 93 ? -24.297 -66.085 -17.564 1.00 33.59 93 SER A C 1
ATOM 705 O O . SER A 1 93 ? -23.599 -65.966 -16.560 1.00 33.59 93 SER A O 1
ATOM 707 N N . SER A 1 94 ? -25.376 -65.318 -17.814 1.00 33.56 94 SER A N 1
ATOM 708 C CA . SER A 1 94 ? -26.224 -64.578 -16.838 1.00 33.56 94 SER A CA 1
ATOM 709 C C . SER A 1 94 ? -26.102 -63.035 -16.692 1.00 33.56 94 SER A C 1
ATOM 711 O O . SER A 1 94 ? -25.264 -62.538 -15.955 1.00 33.56 94 SER A O 1
ATOM 713 N N . SER A 1 95 ? -27.088 -62.345 -17.297 1.00 37.62 95 SER A N 1
ATOM 714 C CA . SER A 1 95 ? -27.994 -61.305 -16.729 1.00 37.62 95 SER A CA 1
ATOM 715 C C . SER A 1 95 ? -27.524 -59.862 -16.391 1.00 37.62 95 SER A C 1
ATOM 717 O O . SER A 1 95 ? -26.899 -59.649 -15.362 1.00 37.62 95 SER A O 1
ATOM 719 N N . GLU A 1 96 ? -28.034 -58.900 -17.199 1.00 36.34 96 GLU A N 1
ATOM 720 C CA . GLU A 1 96 ? -28.389 -57.465 -16.941 1.00 36.34 96 GLU A CA 1
ATOM 721 C C . GLU A 1 96 ? -27.295 -56.416 -16.591 1.00 36.34 96 GLU A C 1
ATOM 723 O O . GLU A 1 96 ? -26.252 -56.771 -16.054 1.00 36.34 96 GLU A O 1
ATOM 728 N N . PRO A 1 97 ? -27.539 -55.086 -16.736 1.00 43.09 97 PRO A N 1
ATOM 729 C CA . PRO A 1 97 ? -28.257 -54.309 -17.760 1.00 43.09 97 PRO A CA 1
ATOM 730 C C . PRO A 1 97 ? -27.326 -53.294 -18.486 1.00 43.09 97 PRO A C 1
ATOM 732 O O . PRO A 1 97 ? -26.279 -52.895 -17.979 1.00 43.09 97 PRO A O 1
ATOM 735 N N . SER A 1 98 ? -27.715 -52.827 -19.678 1.00 43.34 98 SER A N 1
ATOM 736 C CA . SER A 1 98 ? -26.979 -51.797 -20.432 1.00 43.34 98 SER A CA 1
ATOM 737 C C . SER A 1 98 ? -27.057 -50.427 -19.746 1.00 43.34 98 SER A C 1
ATOM 739 O O . SER A 1 98 ? -28.121 -49.817 -19.673 1.00 43.34 98 SER A O 1
ATOM 741 N N . VAL A 1 99 ? -25.915 -49.934 -19.266 1.00 40.59 99 VAL A N 1
ATOM 742 C CA . VAL A 1 99 ? -25.747 -48.568 -18.757 1.00 40.59 99 VAL A CA 1
ATOM 743 C C . VAL A 1 99 ? -25.506 -47.634 -19.945 1.00 40.59 99 VAL A C 1
ATOM 745 O O . VAL A 1 99 ? -24.487 -47.743 -20.624 1.00 40.59 99 VAL A O 1
ATOM 748 N N . LEU A 1 100 ? -26.458 -46.730 -20.188 1.00 44.44 100 LEU A N 1
ATOM 749 C CA . LEU A 1 100 ? -26.307 -45.566 -21.066 1.00 44.44 100 LEU A CA 1
ATOM 750 C C . LEU A 1 100 ? -25.093 -44.745 -20.620 1.00 44.44 100 LEU A C 1
ATOM 752 O O . LEU A 1 100 ? -24.989 -44.367 -19.450 1.00 44.44 100 LEU A O 1
ATOM 756 N N . THR A 1 101 ? -24.175 -44.468 -21.542 1.00 51.31 101 THR A N 1
ATOM 757 C CA . THR A 1 101 ? -23.017 -43.619 -21.251 1.00 51.31 101 THR A CA 1
ATOM 758 C C . THR A 1 101 ? -23.364 -42.152 -21.490 1.00 51.31 101 THR A C 1
ATOM 760 O O . THR A 1 101 ? -24.179 -41.811 -22.338 1.00 51.31 101 THR A O 1
ATOM 763 N N . GLN A 1 102 ? -22.722 -41.260 -20.738 1.00 48.47 102 GLN A N 1
ATOM 764 C CA . GLN A 1 102 ? -22.926 -39.804 -20.738 1.00 48.47 102 GLN A CA 1
ATOM 765 C C . GLN A 1 102 ? -22.697 -39.116 -22.106 1.00 48.47 102 GLN A C 1
ATOM 767 O O . GLN A 1 102 ? -22.946 -37.919 -22.241 1.00 48.47 102 GLN A O 1
ATOM 772 N N . ALA A 1 103 ? -22.226 -39.855 -23.114 1.00 52.88 103 ALA A N 1
ATOM 773 C CA . ALA A 1 103 ? -22.117 -39.398 -24.494 1.00 52.88 103 ALA A CA 1
ATOM 774 C C . ALA A 1 103 ? -23.487 -39.323 -25.196 1.00 52.88 103 ALA A C 1
ATOM 776 O O . ALA A 1 103 ? -23.740 -38.357 -25.911 1.00 52.88 103 ALA A O 1
ATOM 777 N N . ASP A 1 104 ? -24.400 -40.257 -24.906 1.00 53.19 104 ASP A N 1
ATOM 778 C CA . ASP A 1 104 ? -25.688 -40.370 -25.609 1.00 53.19 104 ASP A CA 1
ATOM 779 C C . ASP A 1 104 ? -26.697 -39.287 -25.176 1.00 53.19 104 ASP A C 1
ATOM 781 O O . ASP A 1 104 ? -27.577 -38.898 -25.935 1.00 53.19 104 ASP A O 1
ATOM 785 N N . LEU A 1 105 ? -26.541 -38.727 -23.969 1.00 52.34 105 LEU A N 1
ATOM 786 C CA . LEU A 1 105 ? -27.416 -37.666 -23.448 1.00 52.34 105 LEU A CA 1
ATOM 787 C C . LEU A 1 105 ? -27.107 -36.270 -24.019 1.00 52.34 105 LEU A C 1
ATOM 789 O O . LEU A 1 105 ? -27.925 -35.365 -23.876 1.00 52.34 105 LEU A O 1
ATOM 793 N N . ARG A 1 106 ? -25.950 -36.071 -24.668 1.00 57.72 106 ARG A N 1
ATOM 794 C CA . ARG A 1 106 ? -25.562 -34.761 -25.223 1.00 57.72 106 ARG A CA 1
ATOM 795 C C . ARG A 1 106 ? -26.087 -34.505 -26.632 1.00 57.72 106 ARG A C 1
ATOM 797 O O . ARG A 1 106 ? -26.294 -33.349 -26.986 1.00 57.72 106 ARG A O 1
ATOM 804 N N . GLU A 1 107 ? -26.313 -35.539 -27.436 1.00 57.69 107 GLU A N 1
ATOM 805 C CA . GLU A 1 107 ? -26.760 -35.353 -28.825 1.00 57.69 107 GLU A CA 1
ATOM 806 C C . GLU A 1 107 ? -28.241 -34.965 -28.927 1.00 57.69 107 GLU A C 1
ATOM 808 O O . GLU A 1 107 ? -28.611 -34.179 -29.804 1.00 57.69 107 GLU A O 1
ATOM 813 N N . ASP A 1 108 ? -29.081 -35.430 -28.000 1.00 54.38 108 ASP A N 1
ATOM 814 C CA . ASP A 1 108 ? -30.504 -35.077 -27.982 1.00 54.38 108 ASP A CA 1
ATOM 815 C C . ASP A 1 108 ? -30.764 -33.669 -27.413 1.00 54.38 108 ASP A C 1
ATOM 817 O O . ASP A 1 108 ? -31.678 -32.983 -27.878 1.00 54.38 108 ASP A O 1
ATOM 821 N N . GLU A 1 109 ? -29.923 -33.173 -26.495 1.00 57.03 109 GLU A N 1
ATOM 822 C CA . GLU A 1 109 ? -29.991 -31.781 -26.013 1.00 57.03 109 GLU A CA 1
ATOM 823 C C . GLU A 1 109 ? -29.587 -30.766 -27.093 1.00 57.03 109 GLU A C 1
ATOM 825 O O . GLU A 1 109 ? -30.211 -29.710 -27.214 1.00 57.03 109 GLU A O 1
ATOM 830 N N . ILE A 1 110 ? -28.592 -31.093 -27.926 1.00 56.28 110 ILE A N 1
ATOM 831 C CA . ILE A 1 110 ? -28.156 -30.217 -29.026 1.00 56.28 110 ILE A CA 1
ATOM 832 C C . ILE A 1 110 ? -29.245 -30.140 -30.108 1.00 56.28 110 ILE A C 1
ATOM 834 O O . ILE A 1 110 ? -29.567 -29.052 -30.587 1.00 56.28 110 ILE A O 1
ATOM 838 N N . ARG A 1 111 ? -29.895 -31.267 -30.429 1.00 55.12 111 ARG A N 1
ATOM 839 C CA . ARG A 1 111 ? -30.975 -31.314 -31.430 1.00 55.12 111 ARG A CA 1
ATOM 840 C C . ARG A 1 111 ? -32.256 -30.609 -30.958 1.00 55.12 111 ARG A C 1
ATOM 842 O O . ARG A 1 111 ? -32.995 -30.067 -31.778 1.00 55.12 111 ARG A O 1
ATOM 849 N N . ALA A 1 112 ? -32.508 -30.569 -29.647 1.00 51.59 112 ALA A N 1
ATOM 850 C CA . ALA A 1 112 ? -33.624 -29.825 -29.060 1.00 51.59 112 ALA A CA 1
ATOM 851 C C . ALA A 1 112 ? -33.376 -28.302 -29.009 1.00 51.59 112 ALA A C 1
ATOM 853 O O . ALA A 1 112 ? -34.327 -27.526 -29.121 1.00 51.59 112 ALA A O 1
ATOM 854 N N . ALA A 1 113 ? -32.117 -27.862 -28.893 1.00 51.50 113 ALA A N 1
ATOM 855 C CA . ALA A 1 113 ? -31.757 -26.442 -28.879 1.00 51.50 113 ALA A CA 1
ATOM 856 C C . ALA A 1 113 ? -31.882 -25.769 -30.262 1.00 51.50 113 ALA A C 1
ATOM 858 O O . ALA A 1 113 ? -32.227 -24.587 -30.344 1.00 51.50 113 ALA A O 1
ATOM 859 N N . GLU A 1 114 ? -31.675 -26.510 -31.354 1.00 49.31 114 GLU A N 1
ATOM 860 C CA . GLU A 1 114 ? -31.768 -25.970 -32.722 1.00 49.31 114 GLU A CA 1
ATOM 861 C C . GLU A 1 114 ? -33.211 -25.804 -33.234 1.00 49.31 114 GLU A C 1
ATOM 863 O O . GLU A 1 114 ? -33.457 -25.017 -34.147 1.00 49.31 114 GLU A O 1
ATOM 868 N N . ALA A 1 115 ? -34.197 -26.470 -32.624 1.00 50.66 115 ALA A N 1
ATOM 869 C CA . ALA A 1 115 ? -35.593 -26.426 -33.076 1.00 50.66 115 ALA A CA 1
ATOM 870 C C . ALA A 1 115 ? -36.426 -25.261 -32.487 1.00 50.66 115 ALA A C 1
ATOM 872 O O . ALA A 1 115 ? -37.592 -25.097 -32.848 1.00 50.66 115 ALA A O 1
ATOM 873 N N . GLY A 1 116 ? -35.863 -24.460 -31.571 1.00 49.97 116 GLY A N 1
ATOM 874 C CA . GLY A 1 116 ? -36.646 -23.605 -30.667 1.00 49.97 116 GLY A CA 1
ATOM 875 C C . GLY 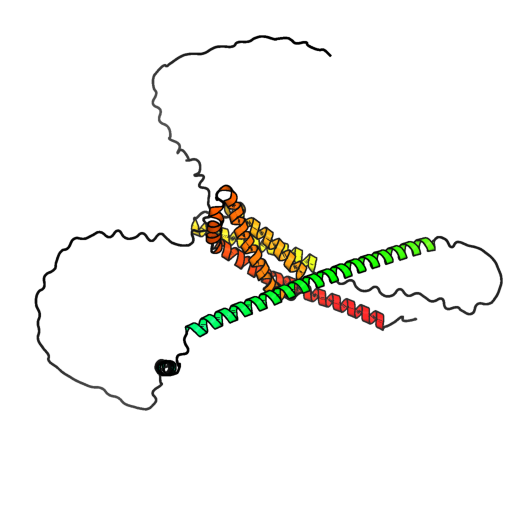A 1 116 ? -36.522 -22.085 -30.803 1.00 49.97 116 GLY A C 1
ATOM 876 O O . GLY A 1 116 ? -37.160 -21.384 -30.019 1.00 49.97 116 GLY A O 1
ATOM 877 N N . THR A 1 117 ? -35.746 -21.532 -31.742 1.00 42.16 117 THR A N 1
ATOM 878 C CA . THR A 1 117 ? -35.530 -20.069 -31.785 1.00 42.16 117 THR A CA 1
ATOM 879 C C . THR A 1 117 ? -36.090 -19.442 -33.056 1.00 42.16 117 THR A C 1
ATOM 881 O O . THR A 1 117 ? -35.446 -19.402 -34.101 1.00 42.16 117 THR A O 1
ATOM 884 N N . GLY A 1 118 ? -37.313 -18.918 -32.945 1.00 44.03 118 GLY A N 1
ATOM 885 C CA . GLY A 1 118 ? -37.892 -18.005 -33.925 1.00 44.03 118 GLY A CA 1
ATOM 886 C C . GLY A 1 118 ? -37.025 -16.754 -34.073 1.00 44.03 118 GLY A C 1
ATOM 887 O O . GLY A 1 118 ? -36.668 -16.107 -33.089 1.00 44.03 118 GLY A O 1
ATOM 888 N N . ALA A 1 119 ? -36.675 -16.436 -35.316 1.00 47.69 119 ALA A N 1
ATOM 889 C CA . ALA A 1 119 ? -35.828 -15.314 -35.686 1.00 47.69 119 ALA A CA 1
ATOM 890 C C . ALA A 1 119 ? -36.457 -13.967 -35.284 1.00 47.69 119 ALA A C 1
ATOM 892 O O . ALA A 1 119 ? -37.366 -13.461 -35.941 1.00 47.69 119 ALA A O 1
ATOM 893 N N . VAL A 1 120 ? -35.932 -13.367 -34.218 1.00 53.12 120 VAL A N 1
ATOM 894 C CA . VAL A 1 120 ? -35.988 -11.918 -33.990 1.00 53.12 120 VAL A CA 1
ATOM 895 C C . VAL A 1 120 ? -34.743 -11.323 -34.665 1.00 53.12 120 VAL A C 1
ATOM 897 O O . VAL A 1 120 ? -33.673 -11.924 -34.536 1.00 53.12 120 VAL A O 1
ATOM 900 N N . PRO A 1 121 ? -34.819 -10.197 -35.404 1.00 53.88 121 PRO A N 1
ATOM 901 C CA . PRO A 1 121 ? -33.662 -9.668 -36.123 1.00 53.88 121 PRO A CA 1
ATOM 902 C C . PRO A 1 121 ? -32.535 -9.336 -35.139 1.00 53.88 121 PRO A C 1
ATOM 904 O O . PRO A 1 121 ? -32.680 -8.444 -34.301 1.00 53.88 121 PRO A O 1
ATOM 907 N N . ALA A 1 122 ? -31.415 -10.053 -35.244 1.00 58.47 122 ALA A N 1
ATOM 908 C CA . ALA A 1 122 ? -30.286 -9.980 -34.313 1.00 58.47 122 ALA A CA 1
ATOM 909 C C . ALA A 1 122 ? -29.722 -8.553 -34.133 1.00 58.47 122 ALA A C 1
ATOM 911 O O . ALA A 1 122 ? -29.175 -8.226 -33.081 1.00 58.47 122 ALA A O 1
ATOM 912 N N . GLU A 1 123 ? -29.911 -7.669 -35.117 1.00 55.62 123 GLU A N 1
ATOM 913 C CA . GLU A 1 123 ? -29.458 -6.276 -35.055 1.00 55.62 123 GLU A CA 1
ATOM 914 C C . GLU A 1 123 ? -30.263 -5.401 -34.077 1.00 55.62 123 GLU A C 1
ATOM 916 O O . GLU A 1 123 ? -29.679 -4.545 -33.406 1.00 55.62 123 GLU A O 1
ATOM 921 N N . GLN A 1 124 ? -31.575 -5.630 -33.911 1.00 55.41 124 GLN A N 1
ATOM 922 C CA . GLN A 1 124 ? -32.377 -4.864 -32.942 1.00 55.41 124 GLN A CA 1
ATOM 923 C C . GLN A 1 124 ? -32.002 -5.206 -31.492 1.00 55.41 124 GLN A C 1
ATOM 925 O O . GLN A 1 124 ? -32.067 -4.341 -30.620 1.00 55.41 124 GLN A O 1
ATOM 930 N N . THR A 1 125 ? -31.540 -6.431 -31.228 1.00 66.12 125 THR A N 1
ATOM 931 C CA . THR A 1 125 ? -31.193 -6.895 -29.876 1.00 66.12 125 THR A CA 1
ATOM 932 C C . THR A 1 125 ? -29.844 -6.355 -29.392 1.00 66.12 125 THR A C 1
ATOM 934 O O . THR A 1 125 ? -29.693 -6.042 -28.209 1.00 66.12 125 THR A O 1
ATOM 937 N N . VAL A 1 126 ? -28.865 -6.199 -30.290 1.00 73.06 126 VAL A N 1
ATOM 938 C CA . VAL A 1 126 ? -27.534 -5.669 -29.941 1.00 73.06 126 VAL A CA 1
ATOM 939 C C . VAL A 1 126 ? -27.590 -4.159 -29.704 1.00 73.06 126 VAL A C 1
ATOM 941 O O . VAL A 1 126 ? -27.062 -3.677 -28.701 1.00 73.06 126 VAL A O 1
ATOM 944 N N . ALA A 1 127 ? -28.296 -3.413 -30.561 1.00 75.50 127 ALA A N 1
ATOM 945 C CA . ALA A 1 127 ? -28.471 -1.970 -30.389 1.00 75.50 127 ALA A CA 1
ATOM 946 C C . ALA A 1 127 ? -29.246 -1.626 -29.102 1.00 75.50 127 ALA A C 1
ATOM 948 O O . ALA A 1 127 ? -28.870 -0.698 -28.386 1.00 75.50 127 ALA A O 1
ATOM 949 N N . GLN A 1 128 ? -30.281 -2.406 -28.766 1.00 78.75 128 GLN A N 1
ATOM 950 C CA . GLN A 1 128 ? -31.029 -2.240 -27.514 1.00 78.75 128 GLN A CA 1
ATOM 951 C C . GLN A 1 128 ? -30.194 -2.597 -26.276 1.00 78.75 128 GLN A C 1
ATOM 953 O O . GLN A 1 128 ? -30.269 -1.877 -25.281 1.00 78.75 128 GLN A O 1
ATOM 958 N N . ARG A 1 129 ? -29.347 -3.639 -26.328 1.00 79.81 129 ARG A N 1
ATOM 959 C CA . ARG A 1 129 ? -28.412 -3.953 -25.227 1.00 79.81 129 ARG A CA 1
ATOM 960 C C . ARG A 1 129 ? -27.394 -2.846 -24.998 1.00 79.81 129 ARG A C 1
ATOM 962 O O . ARG A 1 129 ? -27.218 -2.430 -23.861 1.00 79.81 129 ARG A O 1
ATOM 969 N N . LEU A 1 130 ? -26.777 -2.337 -26.062 1.00 86.88 130 LEU A N 1
ATOM 970 C CA . LEU A 1 130 ? -25.803 -1.246 -25.963 1.00 86.88 130 LEU A CA 1
ATOM 971 C C . LEU A 1 130 ? -26.440 0.049 -25.440 1.00 86.88 130 LEU A C 1
ATOM 973 O O . LEU A 1 130 ? -25.799 0.798 -24.705 1.00 86.88 130 LEU A O 1
ATOM 977 N N . ALA A 1 131 ? -27.698 0.326 -25.798 1.00 87.06 131 ALA A N 1
ATOM 978 C CA . ALA A 1 131 ? -28.439 1.460 -25.253 1.00 87.06 131 ALA A CA 1
ATOM 979 C C . ALA A 1 131 ? -28.729 1.284 -23.751 1.00 87.06 131 ALA A C 1
ATOM 981 O O . ALA A 1 131 ? -28.451 2.198 -22.976 1.00 87.06 131 ALA A O 1
ATOM 982 N N . ALA A 1 132 ? -29.194 0.101 -23.337 1.00 85.69 132 ALA A N 1
ATOM 983 C CA . ALA A 1 132 ? -29.454 -0.216 -21.933 1.00 85.69 132 ALA A CA 1
ATOM 984 C C . ALA A 1 132 ? -28.173 -0.198 -21.077 1.00 85.69 132 ALA A C 1
ATOM 986 O O . ALA A 1 132 ? -28.186 0.281 -19.947 1.00 85.69 132 ALA A O 1
ATOM 987 N N . GLU A 1 133 ? -27.048 -0.660 -21.623 1.00 88.06 133 GLU A N 1
ATOM 988 C CA . GLU A 1 133 ? -25.746 -0.639 -20.950 1.00 88.06 133 GLU A CA 1
ATOM 989 C C . GLU A 1 133 ? -25.222 0.792 -20.763 1.00 88.06 133 GLU A C 1
ATOM 991 O O . GLU A 1 133 ? -24.740 1.150 -19.688 1.00 88.06 133 GLU A O 1
ATOM 996 N N . ARG A 1 134 ? -25.393 1.658 -21.771 1.00 91.56 134 ARG A N 1
ATOM 997 C CA . ARG A 1 134 ? -25.056 3.088 -21.659 1.00 91.56 134 ARG A CA 1
ATOM 998 C C . ARG A 1 134 ? -25.932 3.813 -20.643 1.00 91.56 134 ARG A C 1
ATOM 1000 O O . ARG A 1 134 ? -25.443 4.702 -19.949 1.00 91.56 134 ARG A O 1
ATOM 1007 N N . GLU A 1 135 ? -27.210 3.463 -20.562 1.00 90.19 135 GLU A N 1
ATOM 1008 C CA . GLU A 1 135 ? -28.134 4.030 -19.579 1.00 90.19 135 GLU A CA 1
ATOM 1009 C C . GLU A 1 135 ? -27.794 3.562 -18.156 1.00 90.19 135 GLU A C 1
ATOM 1011 O O . GLU A 1 135 ? -27.735 4.382 -17.240 1.00 90.19 135 GLU A O 1
ATOM 1016 N N . ALA A 1 136 ? -27.442 2.284 -17.984 1.00 87.56 136 ALA A N 1
ATOM 1017 C CA . ALA A 1 136 ? -26.951 1.748 -16.717 1.00 87.56 136 ALA A CA 1
ATOM 1018 C C . ALA A 1 136 ? -25.643 2.426 -16.269 1.00 87.56 136 ALA A C 1
ATOM 1020 O O . ALA A 1 136 ? -25.534 2.835 -15.113 1.00 87.56 136 ALA A O 1
ATOM 1021 N N . ALA A 1 137 ? -24.694 2.630 -17.187 1.00 89.38 137 ALA A N 1
ATOM 1022 C CA . ALA A 1 137 ? -23.438 3.321 -16.899 1.00 89.38 137 ALA A CA 1
ATOM 1023 C C . ALA A 1 137 ? -23.653 4.792 -16.495 1.00 89.38 137 ALA A C 1
ATOM 1025 O O . ALA A 1 137 ? -22.978 5.297 -15.598 1.00 89.38 137 ALA A O 1
ATOM 1026 N N . ARG A 1 138 ? -24.621 5.486 -17.113 1.00 92.44 138 ARG A N 1
ATOM 1027 C CA . ARG A 1 138 ? -25.006 6.852 -16.711 1.00 92.44 138 ARG A CA 1
ATOM 1028 C C . ARG A 1 138 ? -25.639 6.876 -15.323 1.00 92.44 138 ARG A C 1
ATOM 1030 O O . ARG A 1 138 ? -25.236 7.689 -14.498 1.00 92.44 138 ARG A O 1
ATOM 1037 N N . ALA A 1 139 ? -26.561 5.958 -15.042 1.00 90.00 139 ALA A N 1
ATOM 1038 C CA . ALA A 1 139 ? -27.190 5.856 -13.728 1.00 90.00 139 ALA A CA 1
ATOM 1039 C C . ALA A 1 139 ? -26.173 5.520 -12.620 1.00 90.00 139 ALA A C 1
ATOM 1041 O O . ALA A 1 139 ? -26.296 5.996 -11.490 1.00 90.00 139 ALA A O 1
ATOM 1042 N N . GLU A 1 140 ? -25.153 4.717 -12.923 1.00 88.31 140 GLU A N 1
ATOM 1043 C CA . GLU A 1 140 ? -24.056 4.429 -11.997 1.00 88.31 140 GLU A CA 1
ATOM 1044 C C . GLU A 1 140 ? -23.157 5.652 -11.769 1.00 88.31 140 GLU A C 1
ATOM 1046 O O . GLU A 1 140 ? -22.821 5.956 -10.622 1.00 88.31 140 GLU A O 1
ATOM 1051 N N . ALA A 1 141 ? -22.835 6.403 -12.826 1.00 90.00 141 ALA A N 1
ATOM 1052 C CA . ALA A 1 141 ? -22.072 7.644 -12.720 1.00 90.00 141 ALA A CA 1
ATOM 1053 C C . ALA A 1 141 ? -22.802 8.702 -11.872 1.00 90.00 141 ALA A C 1
ATOM 1055 O O . ALA A 1 141 ? -22.195 9.288 -10.975 1.00 90.00 141 ALA A O 1
ATOM 1056 N N . GLU A 1 142 ? -24.109 8.883 -12.077 1.00 92.31 142 GLU A N 1
ATOM 1057 C CA . GLU A 1 142 ? -24.936 9.801 -11.280 1.00 92.31 142 GLU A CA 1
ATOM 1058 C C . GLU A 1 142 ? -24.998 9.385 -9.802 1.00 92.31 142 GLU A C 1
ATOM 1060 O O . GLU A 1 142 ? -24.901 10.225 -8.905 1.00 92.31 142 GLU A O 1
ATOM 1065 N N . ARG A 1 143 ? -25.093 8.079 -9.515 1.00 91.19 143 ARG A N 1
ATOM 1066 C CA . ARG A 1 143 ? -25.035 7.563 -8.134 1.00 91.19 143 ARG A CA 1
ATOM 1067 C C . ARG A 1 143 ? -23.668 7.786 -7.495 1.00 91.19 143 ARG A C 1
ATOM 1069 O O . ARG A 1 143 ? -23.601 8.128 -6.314 1.00 91.19 143 ARG A O 1
ATOM 1076 N N . ALA A 1 144 ? -22.587 7.611 -8.252 1.00 89.00 144 ALA A N 1
ATOM 1077 C CA . ALA A 1 144 ? -21.234 7.862 -7.770 1.00 89.00 144 ALA A CA 1
ATOM 1078 C C . ALA A 1 144 ? -21.004 9.354 -7.481 1.00 89.00 144 ALA A C 1
ATOM 1080 O O . ALA A 1 144 ? -20.378 9.696 -6.475 1.00 89.00 144 ALA A O 1
ATOM 1081 N N . GLU A 1 145 ? -21.539 10.244 -8.317 1.00 92.12 145 GLU A N 1
ATOM 1082 C CA . GLU A 1 145 ? -21.485 11.691 -8.103 1.00 92.12 145 GLU A CA 1
ATOM 1083 C C . GLU A 1 145 ? -22.316 12.116 -6.883 1.00 92.12 145 GLU A C 1
ATOM 1085 O O . GLU A 1 145 ? -21.819 12.844 -6.020 1.00 92.12 145 GLU A O 1
ATOM 1090 N N . ALA A 1 146 ? -23.529 11.576 -6.731 1.00 91.38 146 ALA A N 1
ATOM 1091 C CA . ALA A 1 146 ? -24.362 11.810 -5.553 1.00 91.38 146 ALA A CA 1
ATOM 1092 C C . ALA A 1 146 ? -23.681 11.335 -4.255 1.00 91.38 146 ALA A C 1
ATOM 1094 O O . ALA A 1 146 ? -23.685 12.059 -3.256 1.00 91.38 146 ALA A O 1
ATOM 1095 N N . ALA A 1 147 ? -23.032 10.166 -4.278 1.00 91.88 147 ALA A N 1
ATOM 1096 C CA . ALA A 1 147 ? -22.281 9.643 -3.137 1.00 91.88 147 ALA A CA 1
ATOM 1097 C C . ALA A 1 147 ? -21.064 10.517 -2.784 1.00 91.88 147 ALA A C 1
ATOM 1099 O O . ALA A 1 147 ? -20.767 10.718 -1.604 1.00 91.88 147 ALA A O 1
ATOM 1100 N N . ARG A 1 148 ? -20.373 11.081 -3.786 1.00 91.81 148 ARG A N 1
ATOM 1101 C CA . ARG A 1 148 ? -19.276 12.041 -3.565 1.00 91.81 148 ARG A CA 1
ATOM 1102 C C . ARG A 1 148 ? -19.782 13.336 -2.933 1.00 91.81 148 ARG A C 1
ATOM 1104 O O . ARG A 1 148 ? -19.204 13.779 -1.944 1.00 91.81 148 ARG A O 1
ATOM 1111 N N . ALA A 1 149 ? -20.885 13.889 -3.437 1.00 92.50 149 ALA A N 1
ATOM 1112 C CA . ALA A 1 149 ? -21.497 15.093 -2.879 1.00 92.50 149 ALA A CA 1
ATOM 1113 C C . ALA A 1 149 ? -21.999 14.878 -1.437 1.00 92.50 149 ALA A C 1
ATOM 1115 O O . ALA A 1 149 ? -21.904 15.770 -0.592 1.00 92.50 149 ALA A O 1
ATOM 1116 N N . GLU A 1 150 ? -22.520 13.690 -1.121 1.00 93.00 150 GLU A N 1
ATOM 1117 C CA . GLU A 1 150 ? -22.903 13.336 0.248 1.00 93.00 150 GLU A CA 1
ATOM 1118 C C . GLU A 1 150 ? -21.684 13.196 1.170 1.00 93.00 150 GLU A C 1
ATOM 1120 O O . GLU A 1 150 ? -21.700 13.714 2.289 1.00 93.00 150 GLU A O 1
ATOM 1125 N N . ALA A 1 151 ? -20.605 12.566 0.694 1.00 88.88 151 ALA A N 1
ATOM 1126 C CA . ALA A 1 151 ? -19.359 12.438 1.444 1.00 88.88 151 ALA A CA 1
ATOM 1127 C C . ALA A 1 151 ? -18.719 13.804 1.747 1.00 88.88 151 ALA A C 1
ATOM 1129 O O . ALA A 1 151 ? -18.241 14.022 2.862 1.00 88.88 151 ALA A O 1
ATOM 1130 N N . GLU A 1 152 ? -18.758 14.738 0.796 1.00 93.06 152 GLU A N 1
ATOM 1131 C CA . GLU A 1 152 ? -18.270 16.107 0.982 1.00 93.06 152 GLU A CA 1
ATOM 1132 C C . GLU A 1 152 ? -19.094 16.860 2.035 1.00 93.06 152 GLU A C 1
ATOM 1134 O O . GLU A 1 152 ? -18.536 17.390 2.998 1.00 93.06 152 GLU A O 1
ATOM 1139 N N . ARG A 1 153 ? -20.431 16.799 1.953 1.00 94.44 153 ARG A N 1
ATOM 1140 C CA . ARG A 1 153 ? -21.320 17.384 2.975 1.00 94.44 153 ARG A CA 1
ATOM 1141 C C . ARG A 1 153 ? -21.109 16.757 4.354 1.00 94.44 153 ARG A C 1
ATOM 1143 O O . ARG A 1 153 ? -21.193 17.445 5.371 1.00 94.44 153 ARG A O 1
ATOM 1150 N N . ALA A 1 154 ? -20.849 15.452 4.419 1.00 91.62 154 ALA A N 1
ATOM 1151 C CA . ALA A 1 154 ? -20.540 14.769 5.672 1.00 91.62 154 ALA A CA 1
ATOM 1152 C C . ALA A 1 154 ? -19.186 15.218 6.249 1.00 91.62 154 ALA A C 1
ATOM 1154 O O . ALA A 1 154 ? -19.073 15.409 7.464 1.00 91.62 154 ALA A O 1
ATOM 1155 N N . ALA A 1 155 ? -18.180 15.433 5.397 1.00 90.88 155 ALA A N 1
ATOM 1156 C CA . ALA A 1 155 ? -16.880 15.962 5.798 1.00 90.88 155 ALA A CA 1
ATOM 1157 C C . ALA A 1 155 ? -16.988 17.402 6.323 1.00 90.88 155 ALA A C 1
ATOM 1159 O O . ALA A 1 155 ? -16.414 17.710 7.368 1.00 90.88 155 ALA A O 1
ATOM 1160 N N . GLU A 1 156 ? -17.781 18.251 5.668 1.00 91.81 156 GLU A N 1
ATOM 1161 C CA . GLU A 1 156 ? -18.028 19.631 6.096 1.00 91.81 156 GLU A CA 1
ATOM 1162 C C . GLU A 1 156 ? -18.750 19.684 7.453 1.00 91.81 156 GLU A C 1
ATOM 1164 O O . GLU A 1 156 ? -18.309 20.381 8.369 1.00 91.81 156 GLU A O 1
ATOM 1169 N N . ARG A 1 157 ? -19.786 18.854 7.653 1.00 93.75 157 ARG A N 1
ATOM 1170 C CA . ARG A 1 157 ? -20.454 18.710 8.962 1.00 93.75 157 ARG A CA 1
ATOM 1171 C C . ARG A 1 157 ? -19.493 18.231 10.050 1.00 93.75 157 ARG A C 1
ATOM 1173 O O . ARG A 1 157 ? -19.538 18.725 11.175 1.00 93.75 157 ARG A O 1
ATOM 1180 N N . ALA A 1 158 ? -18.609 17.286 9.729 1.00 90.19 158 ALA A N 1
ATOM 1181 C CA . ALA A 1 158 ? -17.607 16.798 10.670 1.00 90.19 158 ALA A CA 1
ATOM 1182 C C . ALA A 1 158 ? -16.555 17.869 11.011 1.00 90.19 158 ALA A C 1
ATOM 1184 O O . ALA A 1 158 ? -16.097 17.926 12.153 1.00 90.19 158 ALA A O 1
ATOM 1185 N N . ALA A 1 159 ? -16.179 18.719 10.052 1.00 91.38 159 ALA A N 1
ATOM 1186 C CA . ALA A 1 159 ? -15.284 19.850 10.282 1.00 91.38 159 ALA A CA 1
ATOM 1187 C C . ALA A 1 159 ? -15.945 20.924 11.161 1.00 91.38 159 ALA A C 1
ATOM 1189 O O . ALA A 1 159 ? -15.336 21.369 12.134 1.00 91.38 159 ALA A O 1
ATOM 1190 N N . ALA A 1 160 ? -17.210 21.264 10.893 1.00 91.25 160 ALA A N 1
ATOM 1191 C CA . ALA A 1 160 ? -17.982 22.204 11.705 1.00 91.25 160 ALA A CA 1
ATOM 1192 C C . ALA A 1 160 ? -18.133 21.724 13.160 1.00 91.25 160 ALA A C 1
ATOM 1194 O O . ALA A 1 160 ? -17.890 22.495 14.089 1.00 91.25 160 ALA A O 1
ATOM 1195 N N . ALA A 1 161 ? -18.433 20.436 13.363 1.00 91.56 161 ALA A N 1
ATOM 1196 C CA . ALA A 1 161 ? -18.538 19.842 14.697 1.00 91.56 161 ALA A CA 1
ATOM 1197 C C . ALA A 1 161 ? -17.208 19.880 15.473 1.00 91.56 161 ALA A C 1
ATOM 1199 O O . ALA A 1 161 ? -17.201 20.114 16.679 1.00 91.56 161 ALA A O 1
ATOM 1200 N N . ARG A 1 162 ? -16.067 19.687 14.793 1.00 92.62 162 ARG A N 1
ATOM 1201 C CA . ARG A 1 162 ? -14.739 19.831 15.418 1.00 92.62 162 ARG A CA 1
ATOM 1202 C C . ARG A 1 162 ? -14.457 21.278 15.814 1.00 92.62 162 ARG A C 1
ATOM 1204 O O . ARG A 1 162 ? -14.041 21.518 16.938 1.00 92.62 162 ARG A O 1
ATOM 1211 N N . ALA A 1 163 ? -14.754 22.232 14.933 1.00 91.12 163 ALA A N 1
ATOM 1212 C CA . ALA A 1 163 ? -14.567 23.653 15.217 1.00 91.12 163 ALA A CA 1
ATOM 1213 C C . ALA A 1 163 ? -15.467 24.163 16.359 1.00 91.12 163 ALA A C 1
ATOM 1215 O O . ALA A 1 163 ? -15.143 25.152 17.014 1.00 91.12 163 ALA A O 1
ATOM 1216 N N . GLU A 1 164 ? -16.626 23.541 16.581 1.00 92.06 164 GLU A N 1
ATOM 1217 C CA . GLU A 1 164 ? -17.489 23.835 17.728 1.00 92.06 164 GLU A CA 1
ATOM 1218 C C . GLU A 1 164 ? -16.960 23.217 19.027 1.00 92.06 164 GLU A C 1
ATOM 1220 O O . GLU A 1 164 ? -16.927 23.903 20.047 1.00 92.06 164 GLU A O 1
ATOM 1225 N N . ALA A 1 165 ? -16.457 21.980 18.977 1.00 89.38 165 ALA A N 1
ATOM 1226 C CA . ALA A 1 165 ? -15.796 21.348 20.119 1.00 89.38 165 ALA A CA 1
ATOM 1227 C C . ALA A 1 165 ? -14.553 22.138 20.572 1.00 89.38 165 ALA A C 1
ATOM 1229 O O . ALA A 1 165 ? -14.396 22.402 21.760 1.00 89.38 165 ALA A O 1
ATOM 1230 N N . ASP A 1 166 ? -13.725 22.606 19.633 1.00 92.81 166 ASP A N 1
ATOM 1231 C CA . ASP A 1 166 ? -12.546 23.423 19.950 1.00 92.81 166 ASP A CA 1
ATOM 1232 C C . ASP A 1 166 ? -12.928 24.769 20.598 1.00 92.81 166 ASP A C 1
ATOM 1234 O O . ASP A 1 166 ? -12.231 25.255 21.491 1.00 92.81 166 ASP A O 1
ATOM 1238 N N . ARG A 1 167 ? -14.056 25.369 20.183 1.00 90.94 167 ARG A N 1
ATOM 1239 C CA . ARG A 1 167 ? -14.601 26.592 20.800 1.00 90.94 167 ARG A CA 1
ATOM 1240 C C . ARG A 1 167 ? -15.106 26.345 22.221 1.00 90.94 167 ARG A C 1
ATOM 1242 O O . ARG A 1 167 ? -14.890 27.192 23.085 1.00 90.94 167 ARG A O 1
ATOM 1249 N N . GLN A 1 168 ? -15.752 25.208 22.472 1.00 90.19 168 GLN A N 1
ATOM 1250 C CA . GLN A 1 168 ? -16.184 24.822 23.820 1.00 90.19 168 GLN A CA 1
ATOM 1251 C C . GLN A 1 168 ? -14.984 24.580 24.742 1.00 90.19 168 GLN A C 1
ATOM 1253 O O . GLN A 1 168 ? -14.933 25.153 25.827 1.00 90.19 168 GLN A O 1
ATOM 1258 N N . ASP A 1 169 ? -13.967 23.853 24.271 1.00 89.44 169 ASP A N 1
ATOM 1259 C CA . ASP A 1 169 ? -12.728 23.614 25.022 1.00 89.44 169 ASP A CA 1
ATOM 1260 C C . ASP A 1 169 ? -12.010 24.924 25.401 1.00 89.44 169 ASP A C 1
ATOM 1262 O O . ASP A 1 169 ? -11.439 25.035 26.488 1.00 89.44 169 ASP A O 1
ATOM 1266 N N . GLN A 1 170 ? -12.013 25.928 24.516 1.00 88.00 170 GLN A N 1
ATOM 1267 C CA . GLN A 1 170 ? -11.456 27.252 24.820 1.00 88.00 170 GLN A CA 1
ATOM 1268 C C . GLN A 1 170 ? -12.298 28.007 25.854 1.00 88.00 170 GLN A C 1
ATOM 1270 O O . GLN A 1 170 ? -11.738 28.551 26.806 1.00 88.00 170 GLN A O 1
ATOM 1275 N N . ALA A 1 171 ? -13.626 27.995 25.715 1.00 88.50 171 ALA A N 1
ATOM 1276 C CA . ALA A 1 171 ? -14.528 28.642 26.666 1.00 88.50 171 ALA A CA 1
ATOM 1277 C C . ALA A 1 171 ? -14.420 28.037 28.079 1.00 88.50 171 ALA A C 1
ATOM 1279 O O . ALA A 1 171 ? -14.467 28.770 29.071 1.00 88.50 171 ALA A O 1
ATOM 1280 N N . ASP A 1 172 ? -14.224 26.721 28.180 1.00 87.19 172 ASP A N 1
ATOM 1281 C CA . ASP A 1 172 ? -14.036 26.029 29.458 1.00 87.19 172 ASP A CA 1
ATOM 1282 C C . ASP A 1 172 ? -12.690 26.380 30.111 1.00 87.19 172 ASP A C 1
ATOM 1284 O O . ASP A 1 172 ? -12.631 26.596 31.325 1.00 87.19 172 ASP A O 1
ATOM 1288 N N . ARG A 1 173 ? -11.616 26.526 29.320 1.00 85.81 173 ARG A N 1
ATOM 1289 C CA . ARG A 1 173 ? -10.318 27.016 29.823 1.00 85.81 173 ARG A CA 1
ATOM 1290 C C . ARG A 1 173 ? -10.417 28.449 30.340 1.00 85.81 173 ARG A C 1
ATOM 1292 O O . ARG A 1 173 ? -9.968 28.722 31.447 1.00 85.81 173 ARG A O 1
ATOM 1299 N N . GLU A 1 174 ? -11.066 29.343 29.594 1.00 84.62 174 GLU A N 1
ATOM 1300 C CA . GLU A 1 174 ? -11.272 30.732 30.030 1.00 84.62 174 GLU A CA 1
ATOM 1301 C C . GLU A 1 174 ? -12.135 30.838 31.295 1.00 84.62 174 GLU A C 1
ATOM 1303 O O . GLU A 1 174 ? -11.928 31.729 32.125 1.00 84.62 174 GLU A O 1
ATOM 1308 N N . ARG A 1 175 ? -13.123 29.947 31.452 1.00 84.00 175 ARG A N 1
ATOM 1309 C CA . ARG A 1 175 ? -13.953 29.879 32.659 1.00 84.00 175 ARG A CA 1
ATOM 1310 C C . ARG A 1 175 ? -13.126 29.445 33.870 1.00 84.00 175 ARG A C 1
ATOM 1312 O O . ARG A 1 175 ? -13.236 30.095 34.907 1.00 84.00 175 ARG A O 1
ATOM 1319 N N . ASN A 1 176 ? -12.291 28.415 33.729 1.00 78.75 176 ASN A N 1
ATOM 1320 C CA . ASN A 1 176 ? -11.407 27.963 34.807 1.00 78.75 176 ASN A CA 1
ATOM 1321 C C . ASN A 1 176 ? -10.384 29.042 35.196 1.00 78.75 176 ASN A C 1
ATOM 1323 O O . ASN A 1 176 ? -10.273 29.366 36.375 1.00 78.75 176 ASN A O 1
ATOM 1327 N N . ASP A 1 177 ? -9.747 29.695 34.220 1.00 78.44 177 ASP A N 1
ATOM 1328 C CA . ASP A 1 177 ? -8.780 30.771 34.484 1.00 78.44 177 ASP A CA 1
ATOM 1329 C C . ASP A 1 177 ? -9.414 31.980 35.205 1.00 78.44 177 ASP A C 1
ATOM 1331 O O . ASP A 1 177 ? -8.757 32.653 36.006 1.00 78.44 177 ASP A O 1
ATOM 1335 N N . ARG A 1 178 ? -10.696 32.290 34.944 1.00 72.69 178 ARG A N 1
ATOM 1336 C CA . ARG A 1 178 ? -11.431 33.332 35.690 1.00 72.69 178 ARG A CA 1
ATOM 1337 C C . ARG A 1 178 ? -11.783 32.899 37.110 1.00 72.69 178 ARG A C 1
ATOM 1339 O O . ARG A 1 178 ? -11.751 33.740 38.006 1.00 72.69 178 ARG A O 1
ATOM 1346 N N . SER A 1 179 ? -12.139 31.635 37.316 1.00 69.25 179 SER A N 1
ATOM 1347 C CA . SER A 1 179 ? -12.455 31.098 38.644 1.00 69.25 179 SER A CA 1
ATOM 1348 C C . SER A 1 179 ? -11.237 31.090 39.571 1.00 69.25 179 SER A C 1
ATOM 1350 O O . SER A 1 179 ? -11.378 31.429 40.748 1.00 69.25 179 SER A O 1
ATOM 1352 N N . ASP A 1 180 ? -10.047 30.818 39.034 1.00 63.16 180 ASP A N 1
ATOM 1353 C CA . ASP A 1 180 ? -8.802 30.866 39.806 1.00 63.16 180 ASP A CA 1
ATOM 1354 C C . ASP A 1 180 ? -8.439 32.308 40.205 1.00 63.16 180 ASP A C 1
ATOM 1356 O O . ASP A 1 180 ? -8.102 32.562 41.357 1.00 63.16 180 ASP A O 1
ATOM 1360 N N . ARG A 1 181 ? -8.632 33.295 39.315 1.00 60.19 181 ARG A N 1
ATOM 1361 C CA . ARG A 1 181 ? -8.376 34.717 39.640 1.00 60.19 181 ARG A CA 1
ATOM 1362 C C . ARG A 1 181 ? -9.345 35.316 40.659 1.00 60.19 181 ARG A C 1
ATOM 1364 O O . ARG A 1 181 ? -8.963 36.222 41.388 1.00 60.19 181 ARG A O 1
ATOM 1371 N N . ASN A 1 182 ? -10.590 34.842 40.710 1.00 59.75 182 ASN A N 1
ATOM 1372 C CA . ASN A 1 182 ? -11.593 35.358 41.651 1.00 59.75 182 ASN A CA 1
ATOM 1373 C C . ASN A 1 182 ? -11.455 34.765 43.066 1.00 59.75 182 ASN A C 1
ATOM 1375 O O . ASN A 1 182 ? -12.138 35.220 43.983 1.00 59.75 182 ASN A O 1
ATOM 1379 N N . SER A 1 183 ? -10.604 33.749 43.241 1.00 56.66 183 SER A N 1
ATOM 1380 C CA . SER A 1 183 ? -10.395 33.065 44.523 1.00 56.66 183 SER A CA 1
ATOM 1381 C C . SER A 1 183 ? -9.330 33.736 45.407 1.00 56.66 183 SER A C 1
ATOM 1383 O O . SER A 1 183 ? -9.284 33.454 46.601 1.00 56.66 183 SER A O 1
ATOM 1385 N N . ASP A 1 184 ? -8.551 34.679 44.862 1.00 49.28 184 ASP A N 1
ATOM 1386 C CA . ASP A 1 184 ? -7.479 35.387 45.582 1.00 49.28 184 ASP A CA 1
ATOM 1387 C C . ASP A 1 184 ? -7.891 36.765 46.161 1.00 49.28 184 ASP A C 1
ATOM 1389 O O . ASP A 1 184 ? -7.115 37.365 46.902 1.00 49.28 184 ASP A O 1
ATOM 1393 N N . ASP A 1 185 ? -9.107 37.272 45.889 1.00 49.16 185 ASP A N 1
ATOM 1394 C CA . ASP A 1 185 ? -9.518 38.658 46.231 1.00 49.16 185 ASP A CA 1
ATOM 1395 C C . ASP A 1 185 ? -10.650 38.777 47.275 1.00 49.16 185 ASP A C 1
ATOM 1397 O O . ASP A 1 185 ? -11.349 39.786 47.346 1.00 49.16 185 ASP A O 1
ATOM 1401 N N . ASN A 1 186 ? -10.871 37.767 48.125 1.00 48.22 186 ASN A N 1
ATOM 1402 C CA . ASN A 1 186 ? -11.835 37.907 49.229 1.00 48.22 186 ASN A CA 1
ATOM 1403 C C . ASN A 1 186 ? -11.204 37.680 50.605 1.00 48.22 186 ASN A C 1
ATOM 1405 O O . ASN A 1 186 ? -11.599 36.808 51.379 1.00 48.22 186 ASN A O 1
ATOM 1409 N N . GLY A 1 187 ? -10.208 38.517 50.900 1.00 47.28 187 GLY A N 1
ATOM 1410 C CA . GLY A 1 187 ? -9.670 38.725 52.236 1.00 47.28 187 GLY A CA 1
ATOM 1411 C C . GLY A 1 187 ? -10.411 39.835 52.992 1.00 47.28 187 GLY A C 1
ATOM 1412 O O . GLY A 1 187 ? -10.167 41.015 52.772 1.00 47.28 187 GLY A O 1
ATOM 1413 N N . THR A 1 188 ? -11.207 39.415 53.979 1.00 45.00 188 THR A N 1
ATOM 1414 C CA . THR A 1 188 ? -11.436 40.069 55.289 1.00 45.00 188 THR A CA 1
ATOM 1415 C C . THR A 1 188 ? -12.117 41.450 55.349 1.00 45.00 188 THR A C 1
ATOM 1417 O O . THR A 1 188 ? -11.494 42.483 55.114 1.00 45.00 188 THR A O 1
ATOM 1420 N N . ARG A 1 189 ? -13.354 41.487 55.879 1.00 38.88 189 ARG A N 1
ATOM 1421 C CA . ARG A 1 189 ? -13.863 42.601 56.710 1.00 38.88 189 ARG A CA 1
ATOM 1422 C C . ARG A 1 189 ? -14.726 42.087 57.875 1.00 38.88 189 ARG A C 1
ATOM 1424 O O . ARG A 1 189 ? -15.642 41.297 57.672 1.00 38.88 189 ARG A O 1
ATOM 1431 N N . ASP A 1 190 ? -14.390 42.565 59.073 1.00 42.41 190 ASP A N 1
ATOM 1432 C CA . ASP A 1 190 ? -15.032 42.350 60.380 1.00 42.41 190 ASP A CA 1
ATOM 1433 C C . ASP A 1 190 ? -16.454 42.938 60.491 1.00 42.41 190 ASP A C 1
ATOM 1435 O O . ASP A 1 190 ? -16.713 44.023 59.970 1.00 42.41 190 ASP A O 1
ATOM 1439 N N . THR A 1 191 ? -17.348 42.305 61.270 1.00 41.16 191 THR A N 1
ATOM 1440 C CA . THR A 1 191 ? -17.832 42.790 62.594 1.00 41.16 191 THR A CA 1
ATOM 1441 C C . THR A 1 191 ? -19.057 42.012 63.131 1.00 41.16 191 THR A C 1
ATOM 1443 O O . THR A 1 191 ? -19.968 41.626 62.409 1.00 41.16 191 THR A O 1
ATOM 1446 N N . ALA A 1 192 ? -19.021 41.800 64.452 1.00 42.34 192 ALA A N 1
ATOM 1447 C CA . ALA A 1 192 ? -19.973 41.239 65.422 1.00 42.34 192 ALA A CA 1
ATOM 1448 C C . ALA A 1 192 ? -21.505 41.268 65.160 1.00 42.34 192 ALA A C 1
ATOM 1450 O O . ALA A 1 192 ? -22.070 42.318 64.869 1.00 42.34 192 ALA A O 1
ATOM 1451 N N . THR A 1 193 ? -22.214 40.181 65.523 1.00 38.69 193 THR A N 1
ATOM 1452 C CA . THR A 1 193 ? -23.147 40.066 66.690 1.00 38.69 193 THR A CA 1
ATOM 1453 C C . THR A 1 193 ? -24.096 38.854 66.547 1.00 38.69 193 THR A C 1
ATOM 1455 O O . THR A 1 193 ? -24.548 38.511 65.463 1.00 38.69 193 THR A O 1
ATOM 1458 N N . ALA A 1 194 ? -24.359 38.205 67.686 1.00 51.62 194 ALA A N 1
ATOM 1459 C CA . ALA A 1 194 ? -25.105 36.972 67.946 1.00 51.62 194 ALA A CA 1
ATOM 1460 C C . ALA A 1 194 ? -26.410 36.701 67.160 1.00 51.62 194 ALA A C 1
ATOM 1462 O O . ALA A 1 194 ? -27.336 37.506 67.171 1.00 51.62 194 ALA A O 1
ATOM 1463 N N . SER A 1 195 ? -26.538 35.465 66.658 1.00 41.78 195 SER A N 1
ATOM 1464 C CA . SER A 1 195 ? -27.766 34.650 66.704 1.00 41.78 195 SER A CA 1
ATOM 1465 C C . SER A 1 195 ? -27.403 33.180 66.430 1.00 41.78 195 SER A C 1
ATOM 1467 O O . SER A 1 195 ? -26.534 32.902 65.606 1.00 41.78 195 SER A O 1
ATOM 1469 N N . ALA A 1 196 ? -27.996 32.234 67.162 1.00 55.06 196 ALA A N 1
ATOM 1470 C CA . ALA A 1 196 ? -27.648 30.810 67.102 1.00 55.06 196 ALA A CA 1
ATOM 1471 C C . ALA A 1 196 ? -27.883 30.216 65.693 1.00 55.06 196 ALA A C 1
ATOM 1473 O O . ALA A 1 196 ? -28.996 30.346 65.177 1.00 55.06 196 ALA A O 1
ATOM 1474 N N . PRO A 1 197 ? -26.904 29.536 65.058 1.00 44.44 197 PRO A N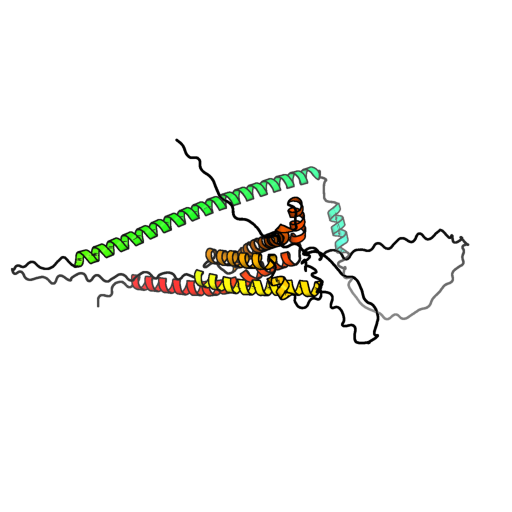 1
ATOM 1475 C CA . PRO A 1 197 ? -27.125 28.966 63.740 1.00 44.44 197 PRO A CA 1
ATOM 1476 C C . PRO A 1 197 ? -27.788 27.592 63.873 1.00 44.44 197 PRO A C 1
ATOM 1478 O O . PRO A 1 197 ? -27.257 26.674 64.499 1.00 44.44 197 PRO A O 1
ATOM 1481 N N . ALA A 1 198 ? -28.944 27.428 63.231 1.00 57.59 198 ALA A N 1
ATOM 1482 C CA . ALA A 1 198 ? -29.378 26.111 62.785 1.00 57.59 198 ALA A CA 1
ATOM 1483 C C . ALA A 1 198 ? -28.246 25.502 61.944 1.00 57.59 198 ALA A C 1
ATOM 1485 O O . ALA A 1 198 ? -27.624 26.215 61.158 1.00 57.59 198 ALA A O 1
ATOM 1486 N N . ALA A 1 199 ? -27.953 24.212 62.119 1.00 55.78 199 ALA A N 1
ATOM 1487 C CA . ALA A 1 199 ? -26.905 23.522 61.375 1.00 55.78 199 ALA A CA 1
ATOM 1488 C C . ALA A 1 199 ? -27.207 23.563 59.865 1.00 55.78 199 ALA A C 1
ATOM 1490 O O . ALA A 1 199 ? -27.902 22.701 59.326 1.00 55.78 199 ALA A O 1
ATOM 1491 N N . VAL A 1 200 ? -26.704 24.591 59.182 1.00 59.53 200 VAL A N 1
ATOM 1492 C CA . VAL A 1 200 ? -26.722 24.697 57.727 1.00 59.53 200 VAL A CA 1
ATOM 1493 C C . VAL A 1 200 ? -25.765 23.624 57.228 1.00 59.53 200 VAL A C 1
ATOM 1495 O O . VAL A 1 200 ? -24.547 23.780 57.312 1.00 59.53 200 VAL A O 1
ATOM 1498 N N . ARG A 1 201 ? -26.309 22.497 56.758 1.00 60.72 201 ARG A N 1
ATOM 1499 C CA . ARG A 1 201 ? -25.529 21.499 56.023 1.00 60.72 201 ARG A CA 1
ATOM 1500 C C . ARG A 1 201 ? -24.981 22.198 54.784 1.00 60.72 201 ARG A C 1
ATOM 1502 O O . ARG A 1 201 ? -25.735 22.481 53.856 1.00 60.72 201 ARG A O 1
ATOM 1509 N N . GLN A 1 202 ? -23.698 22.541 54.805 1.00 63.84 202 GLN A N 1
ATOM 1510 C CA . GLN A 1 202 ? -23.035 23.119 53.646 1.00 63.84 202 GLN A CA 1
ATOM 1511 C C . GLN A 1 202 ? -23.081 22.082 52.513 1.00 63.84 202 GLN A C 1
ATOM 1513 O O . GLN A 1 202 ? -22.708 20.930 52.752 1.00 63.84 202 GLN A O 1
ATOM 1518 N N . PRO A 1 203 ? -23.577 22.431 51.313 1.00 63.38 203 PRO A N 1
ATOM 1519 C CA . PRO A 1 203 ? -23.567 21.519 50.178 1.00 63.38 203 PRO A CA 1
ATOM 1520 C C . PRO A 1 203 ? -22.125 21.101 49.872 1.00 63.38 203 PRO A C 1
ATOM 1522 O O . PRO A 1 203 ? -21.305 21.925 49.471 1.00 63.38 203 PRO A O 1
ATOM 1525 N N . ILE A 1 204 ? -21.803 19.825 50.086 1.00 68.88 204 ILE A N 1
ATOM 1526 C CA . ILE A 1 204 ? -20.535 19.245 49.645 1.00 68.88 204 ILE A CA 1
ATOM 1527 C C . ILE A 1 204 ? -20.656 19.050 48.135 1.00 68.88 204 ILE A C 1
ATOM 1529 O O . ILE A 1 204 ? -21.401 18.189 47.666 1.00 68.88 204 ILE A O 1
ATOM 1533 N N . TYR A 1 205 ? -19.945 19.874 47.369 1.00 52.53 205 TYR A N 1
ATOM 1534 C CA . TYR A 1 205 ? -19.828 19.712 45.925 1.00 52.53 205 TYR A CA 1
ATOM 1535 C C . TYR A 1 205 ? -18.915 18.518 45.641 1.00 52.53 205 TYR A C 1
ATOM 1537 O O . TYR A 1 205 ? -17.693 18.646 45.588 1.00 52.53 205 TYR A O 1
ATOM 1545 N N . VAL A 1 206 ? -19.507 17.334 45.490 1.00 68.00 206 VAL A N 1
ATOM 1546 C CA . VAL A 1 206 ? -18.787 16.182 44.946 1.00 68.00 206 VAL A CA 1
ATOM 1547 C C . VAL A 1 206 ? -18.496 16.451 43.475 1.00 68.00 206 VAL A C 1
ATOM 1549 O O . VAL A 1 206 ? -19.398 16.753 42.692 1.00 68.00 206 VAL A O 1
ATOM 1552 N N . GLN A 1 207 ? -17.220 16.393 43.101 1.00 66.38 207 GLN A N 1
ATOM 1553 C CA . GLN A 1 207 ? -16.842 16.507 41.700 1.00 66.38 207 GLN A CA 1
ATOM 1554 C C . GLN A 1 207 ? -17.410 15.309 40.941 1.00 66.38 207 GLN A C 1
ATOM 1556 O O . GLN A 1 207 ? -17.199 14.160 41.333 1.00 66.38 207 GLN A O 1
ATOM 1561 N N . ALA A 1 208 ? -18.152 15.581 39.867 1.00 66.88 208 ALA A N 1
ATOM 1562 C CA . ALA A 1 208 ? -18.668 14.530 39.008 1.00 66.88 208 ALA A CA 1
ATOM 1563 C C . ALA A 1 208 ? -17.495 13.706 38.440 1.00 66.88 208 ALA A C 1
ATOM 1565 O O . ALA A 1 208 ? -16.480 14.292 38.044 1.00 66.88 208 ALA A O 1
ATOM 1566 N N . PRO A 1 209 ? -17.613 12.367 38.367 1.00 72.12 209 PRO A N 1
ATOM 1567 C CA . PRO A 1 209 ? -16.621 11.536 37.702 1.00 72.12 209 PRO A CA 1
ATOM 1568 C C . PRO A 1 209 ? -16.340 12.063 36.289 1.00 72.12 209 PRO A C 1
ATOM 1570 O O . PRO A 1 209 ? -17.258 12.402 35.534 1.00 72.12 209 PRO A O 1
ATOM 1573 N N . SER A 1 210 ? -15.062 12.141 35.921 1.00 73.19 210 SER A N 1
ATOM 1574 C CA . SER A 1 210 ? -14.661 12.594 34.587 1.00 73.19 210 SER A CA 1
ATOM 1575 C C . SER A 1 210 ? -14.907 11.499 33.544 1.00 73.19 210 SER A C 1
ATOM 1577 O O . SER A 1 210 ? -14.617 10.324 33.773 1.00 73.19 210 SER A O 1
ATOM 1579 N N . LYS A 1 211 ? -15.465 11.874 32.386 1.00 76.69 211 LYS A N 1
ATOM 1580 C CA . LYS A 1 211 ? -15.783 10.929 31.307 1.00 76.69 211 LYS A CA 1
ATOM 1581 C C . LYS A 1 211 ? -14.503 10.282 30.746 1.00 76.69 211 LYS A C 1
ATOM 1583 O O . LYS A 1 211 ? -13.552 11.008 30.432 1.00 76.69 211 LYS A O 1
ATOM 1588 N N . PRO A 1 212 ? -14.462 8.949 30.544 1.00 82.19 212 PRO A N 1
ATOM 1589 C CA . PRO A 1 212 ? -13.282 8.281 30.008 1.00 82.19 212 PRO A CA 1
ATOM 1590 C C . PRO A 1 212 ? -12.990 8.731 28.570 1.00 82.19 212 PRO A C 1
ATOM 1592 O O . PRO A 1 212 ? -13.857 8.730 27.694 1.00 82.19 212 PRO A O 1
ATOM 1595 N N . LYS A 1 213 ? -11.732 9.101 28.303 1.00 82.31 213 LYS A N 1
ATOM 1596 C CA . LYS A 1 213 ? -11.281 9.487 26.958 1.00 82.31 213 LYS A CA 1
ATOM 1597 C C . LYS A 1 213 ? -11.103 8.234 26.088 1.00 82.31 213 LYS A C 1
ATOM 1599 O O . LYS A 1 213 ? -10.322 7.351 26.458 1.00 82.31 213 LYS A O 1
ATOM 1604 N N . PRO A 1 214 ? -11.757 8.137 24.916 1.00 76.00 214 PRO A N 1
ATOM 1605 C CA . PRO A 1 214 ? -11.643 6.954 24.073 1.00 76.00 214 PRO A CA 1
ATOM 1606 C C . PRO A 1 214 ? -10.228 6.835 23.497 1.00 76.00 214 PRO A C 1
ATOM 1608 O O . PRO A 1 214 ? -9.746 7.733 22.805 1.00 76.00 214 PRO A O 1
ATOM 1611 N N . LYS A 1 215 ? -9.565 5.694 23.715 1.00 79.00 215 LYS A N 1
ATOM 1612 C CA . LYS A 1 215 ? -8.243 5.441 23.122 1.00 79.00 215 LYS A CA 1
ATOM 1613 C C . LYS A 1 215 ? -8.362 5.212 21.608 1.00 79.00 215 LYS A C 1
ATOM 1615 O O . LYS A 1 215 ? -9.293 4.552 21.127 1.00 79.00 215 LYS A O 1
ATOM 1620 N N . SER A 1 216 ? -7.419 5.776 20.852 1.00 80.31 216 SER A N 1
ATOM 1621 C CA . SER A 1 216 ? -7.320 5.656 19.390 1.00 80.31 216 SER A CA 1
ATOM 1622 C C . SER A 1 216 ? -6.320 4.567 18.991 1.00 80.31 216 SER A C 1
ATOM 1624 O O . SER A 1 216 ? -5.293 4.406 19.644 1.00 80.31 216 SER A O 1
ATOM 1626 N N . ASN A 1 217 ? -6.601 3.841 17.904 1.00 85.50 217 ASN A N 1
ATOM 1627 C CA . ASN A 1 217 ? -5.704 2.819 17.341 1.00 85.50 217 ASN A CA 1
ATOM 1628 C C . ASN A 1 217 ? -4.876 3.348 16.151 1.00 85.50 217 ASN A C 1
ATOM 1630 O O . ASN A 1 217 ? -4.075 2.612 15.580 1.00 85.50 217 ASN A O 1
ATOM 1634 N N . ARG A 1 218 ? -5.051 4.623 15.770 1.00 87.56 218 ARG A N 1
ATOM 1635 C CA . ARG A 1 218 ? -4.431 5.201 14.563 1.00 87.56 218 ARG A CA 1
ATOM 1636 C C . ARG A 1 218 ? -2.906 5.177 14.612 1.00 87.56 218 ARG A C 1
ATOM 1638 O O . ARG A 1 218 ? -2.286 4.728 13.660 1.00 87.56 218 ARG A O 1
ATOM 1645 N N . GLY A 1 219 ? -2.314 5.599 15.732 1.00 88.06 219 GLY A N 1
ATOM 1646 C CA . GLY A 1 219 ? -0.855 5.629 15.885 1.00 88.06 219 GLY A CA 1
ATOM 1647 C C . GLY A 1 219 ? -0.224 4.240 15.774 1.00 88.06 219 GLY A C 1
ATOM 1648 O O . GLY A 1 219 ? 0.767 4.068 15.075 1.00 88.06 219 GLY A O 1
ATOM 1649 N N . PHE A 1 220 ? -0.851 3.228 16.385 1.00 90.56 220 PHE A N 1
ATOM 1650 C CA . PHE A 1 220 ? -0.408 1.841 16.236 1.00 90.56 220 PHE A CA 1
ATOM 1651 C C . PHE A 1 220 ? -0.525 1.374 14.785 1.00 90.56 220 PHE A C 1
ATOM 1653 O O . PHE A 1 220 ? 0.411 0.788 14.257 1.00 90.56 220 PHE A O 1
ATOM 1660 N N . GLY A 1 221 ? -1.645 1.667 14.124 1.00 92.50 221 GLY A N 1
ATOM 1661 C CA . GLY A 1 221 ? -1.821 1.304 12.725 1.00 92.50 221 GLY A CA 1
ATOM 1662 C C . GLY A 1 221 ? -0.767 1.931 11.801 1.00 92.50 221 GLY A C 1
ATOM 1663 O O . GLY A 1 221 ? -0.288 1.244 10.908 1.00 92.50 221 GLY A O 1
ATOM 1664 N N . ILE A 1 222 ? -0.384 3.196 12.016 1.00 94.12 222 ILE A N 1
ATOM 1665 C CA . ILE A 1 222 ? 0.654 3.872 11.213 1.00 94.12 222 ILE A CA 1
ATOM 1666 C C . ILE A 1 222 ? 2.038 3.256 11.477 1.00 94.12 222 ILE A C 1
ATOM 1668 O O . ILE A 1 222 ? 2.824 3.049 10.557 1.00 94.12 222 ILE A O 1
ATOM 1672 N N . ALA A 1 223 ? 2.341 2.884 12.722 1.00 95.31 223 ALA A N 1
ATOM 1673 C CA . ALA A 1 223 ? 3.568 2.141 13.011 1.00 95.31 223 ALA A CA 1
ATOM 1674 C C . ALA A 1 223 ? 3.586 0.779 12.290 1.00 95.31 223 ALA A C 1
ATOM 1676 O O . ALA A 1 223 ? 4.610 0.364 11.751 1.00 95.31 223 ALA A O 1
ATOM 1677 N N . VAL A 1 224 ? 2.437 0.100 12.220 1.00 95.25 224 VAL A N 1
ATOM 1678 C CA . VAL A 1 224 ? 2.308 -1.147 11.458 1.00 95.25 224 VAL A CA 1
ATOM 1679 C C . VAL A 1 224 ? 2.398 -0.903 9.948 1.00 95.25 224 VAL A C 1
ATOM 1681 O O . VAL A 1 224 ? 2.944 -1.754 9.254 1.00 95.25 224 VAL A O 1
ATOM 1684 N N . SER A 1 225 ? 1.942 0.238 9.417 1.00 96.19 225 SER A N 1
ATOM 1685 C CA . SER A 1 225 ? 2.100 0.544 7.987 1.00 96.19 225 SER A CA 1
ATOM 1686 C C . SER A 1 225 ? 3.561 0.765 7.596 1.00 96.19 225 SER A C 1
ATOM 1688 O O . SER A 1 225 ? 3.947 0.365 6.501 1.00 96.19 225 SER A O 1
ATOM 1690 N N . LEU A 1 226 ? 4.399 1.311 8.486 1.00 97.75 226 LEU A N 1
ATOM 1691 C CA . LEU A 1 226 ? 5.855 1.350 8.277 1.00 97.75 226 LEU A CA 1
ATOM 1692 C C . LEU A 1 226 ? 6.444 -0.062 8.169 1.00 97.75 226 LEU A C 1
ATOM 1694 O O . LEU A 1 226 ? 7.185 -0.351 7.233 1.00 97.75 226 LEU A O 1
ATOM 1698 N N . LEU A 1 227 ? 6.067 -0.966 9.078 1.00 97.94 227 LEU A N 1
ATOM 1699 C CA . LEU A 1 227 ? 6.514 -2.361 9.021 1.00 97.94 227 LEU A CA 1
ATOM 1700 C C . LEU A 1 227 ? 6.008 -3.076 7.757 1.00 97.94 227 LEU A C 1
ATOM 1702 O O . LEU A 1 227 ? 6.773 -3.770 7.094 1.00 97.94 227 LEU A O 1
ATOM 1706 N N . ALA A 1 228 ? 4.744 -2.869 7.390 1.00 97.62 228 ALA A N 1
ATOM 1707 C CA . ALA A 1 228 ? 4.172 -3.399 6.157 1.00 97.62 228 ALA A CA 1
ATOM 1708 C C . ALA A 1 228 ? 4.919 -2.880 4.920 1.00 97.62 228 ALA A C 1
ATOM 1710 O O . ALA A 1 228 ? 5.131 -3.634 3.979 1.00 97.62 228 ALA A O 1
ATOM 1711 N N . THR A 1 229 ? 5.364 -1.620 4.941 1.00 98.56 229 THR A N 1
ATOM 1712 C CA . THR A 1 229 ? 6.170 -1.024 3.865 1.00 98.56 229 THR A CA 1
ATOM 1713 C C . THR A 1 229 ? 7.532 -1.691 3.767 1.00 98.56 229 THR A C 1
ATOM 1715 O O . THR A 1 229 ? 7.956 -2.020 2.668 1.00 98.56 229 THR A O 1
ATOM 1718 N N . ALA A 1 230 ? 8.199 -1.947 4.894 1.00 98.31 230 ALA A N 1
ATOM 1719 C CA . ALA A 1 230 ? 9.472 -2.665 4.891 1.00 98.31 230 ALA A CA 1
ATOM 1720 C C . ALA A 1 230 ? 9.323 -4.081 4.305 1.00 98.31 230 ALA A C 1
ATOM 1722 O O . ALA A 1 230 ? 10.151 -4.508 3.504 1.00 98.31 230 ALA A O 1
ATOM 1723 N N . VAL A 1 231 ? 8.238 -4.785 4.649 1.00 98.38 231 VAL A N 1
ATOM 1724 C CA . VAL A 1 231 ? 7.935 -6.108 4.079 1.00 98.38 231 VAL A CA 1
ATOM 1725 C C . VAL A 1 231 ? 7.603 -6.019 2.590 1.00 98.38 231 VAL A C 1
ATOM 1727 O O . VAL A 1 231 ? 8.137 -6.805 1.814 1.00 98.38 231 VAL A O 1
ATOM 1730 N N . PHE A 1 232 ? 6.776 -5.056 2.176 1.00 98.44 232 PHE A N 1
ATOM 1731 C CA . PHE A 1 232 ? 6.490 -4.798 0.764 1.00 98.44 232 PHE A CA 1
ATOM 1732 C C . PHE A 1 232 ? 7.780 -4.535 -0.020 1.00 98.44 232 PHE A C 1
ATOM 1734 O O . PHE A 1 232 ? 8.011 -5.188 -1.030 1.00 98.44 232 PHE A O 1
ATOM 1741 N N . ALA A 1 233 ? 8.640 -3.642 0.473 1.00 98.06 233 ALA A N 1
ATOM 1742 C CA . ALA A 1 233 ? 9.902 -3.284 -0.162 1.00 98.06 233 ALA A CA 1
ATOM 1743 C C . ALA A 1 233 ? 10.831 -4.498 -0.307 1.00 98.06 233 ALA A C 1
ATOM 1745 O O . ALA A 1 233 ? 11.356 -4.733 -1.390 1.00 98.06 233 ALA A O 1
ATOM 1746 N N . ALA A 1 234 ? 10.971 -5.311 0.744 1.00 97.69 234 ALA A N 1
ATOM 1747 C CA . ALA A 1 234 ? 11.796 -6.517 0.707 1.00 97.69 234 ALA A CA 1
ATOM 1748 C C . ALA A 1 234 ? 11.254 -7.577 -0.267 1.00 97.69 234 ALA A C 1
ATOM 1750 O O . ALA A 1 234 ? 12.020 -8.137 -1.047 1.00 97.69 234 ALA A O 1
ATOM 1751 N N . LEU A 1 235 ? 9.941 -7.839 -0.250 1.00 97.69 235 LEU A N 1
ATOM 1752 C CA . LEU A 1 235 ? 9.309 -8.782 -1.179 1.00 97.69 235 LEU A CA 1
ATOM 1753 C C . LEU A 1 235 ? 9.423 -8.295 -2.622 1.00 97.69 235 LEU A C 1
ATOM 1755 O O . LEU A 1 235 ? 9.791 -9.061 -3.506 1.00 97.69 235 LEU A O 1
ATOM 1759 N N . TYR A 1 236 ? 9.141 -7.016 -2.853 1.00 96.75 236 TYR A N 1
ATOM 1760 C CA . TYR A 1 236 ? 9.204 -6.416 -4.175 1.00 96.75 236 TYR A CA 1
ATOM 1761 C C . TYR A 1 236 ? 10.634 -6.431 -4.726 1.00 96.75 236 TYR A C 1
ATOM 1763 O O . TYR A 1 236 ? 10.845 -6.939 -5.824 1.00 96.75 236 TYR A O 1
ATOM 1771 N N . ALA A 1 237 ? 11.624 -5.991 -3.940 1.00 95.94 237 ALA A N 1
ATOM 1772 C CA . ALA A 1 237 ? 13.035 -6.064 -4.317 1.00 95.94 237 ALA A CA 1
ATOM 1773 C C . ALA A 1 237 ? 13.478 -7.504 -4.592 1.00 95.94 237 ALA A C 1
ATOM 1775 O O . ALA A 1 237 ? 14.119 -7.758 -5.604 1.00 95.94 237 ALA A O 1
ATOM 1776 N N . GLY A 1 238 ? 13.107 -8.452 -3.724 1.00 95.25 238 GLY A N 1
ATOM 1777 C CA . GLY A 1 238 ? 13.471 -9.859 -3.880 1.00 95.25 238 GLY A CA 1
ATOM 1778 C C . GLY A 1 238 ? 12.909 -10.481 -5.158 1.00 95.25 238 GLY A C 1
ATOM 1779 O O . GLY A 1 238 ? 13.614 -11.225 -5.836 1.00 95.25 238 GLY A O 1
ATOM 1780 N N . ILE A 1 239 ? 11.669 -10.150 -5.526 1.00 95.12 239 ILE A N 1
ATOM 1781 C CA . ILE A 1 239 ? 11.060 -10.661 -6.758 1.00 95.12 239 ILE A CA 1
ATOM 1782 C C . ILE A 1 239 ? 11.660 -9.978 -7.997 1.00 95.12 239 ILE A C 1
ATOM 1784 O O . ILE A 1 239 ? 11.929 -10.659 -8.983 1.00 95.12 239 ILE A O 1
ATOM 1788 N N . LEU A 1 240 ? 11.920 -8.667 -7.958 1.00 92.81 240 LEU A N 1
ATOM 1789 C CA . LEU A 1 240 ? 12.606 -7.977 -9.059 1.00 92.81 240 LEU A CA 1
ATOM 1790 C C . LEU A 1 240 ? 14.027 -8.511 -9.268 1.00 92.81 240 LEU A C 1
ATOM 1792 O O . LEU A 1 240 ? 14.421 -8.784 -10.398 1.00 92.81 240 LEU A O 1
ATOM 1796 N N . ALA A 1 241 ? 14.767 -8.713 -8.179 1.00 92.44 241 ALA A N 1
ATOM 1797 C CA . ALA A 1 241 ? 16.087 -9.325 -8.202 1.00 92.44 241 ALA A CA 1
ATOM 1798 C C . ALA A 1 241 ? 16.020 -10.734 -8.805 1.00 92.44 241 ALA A C 1
ATOM 1800 O O . ALA A 1 241 ? 16.824 -11.064 -9.670 1.00 92.44 241 ALA A O 1
ATOM 1801 N N . LEU A 1 242 ? 15.025 -11.542 -8.420 1.00 92.56 242 LEU A N 1
ATOM 1802 C CA . LEU A 1 242 ? 14.811 -12.868 -8.999 1.00 92.56 242 LEU A CA 1
ATOM 1803 C C . LEU A 1 242 ? 14.555 -12.808 -10.512 1.00 92.56 242 LEU A C 1
ATOM 1805 O O . LEU A 1 242 ? 15.151 -13.591 -11.245 1.00 92.56 242 LEU A O 1
ATOM 1809 N N . ILE A 1 243 ? 13.716 -11.880 -10.985 1.00 90.50 243 ILE A N 1
ATOM 1810 C CA . ILE A 1 243 ? 13.490 -11.677 -12.427 1.00 90.50 243 ILE A CA 1
ATOM 1811 C C . ILE A 1 243 ? 14.809 -11.353 -13.131 1.00 90.50 243 ILE A C 1
ATOM 1813 O O . ILE A 1 243 ? 15.110 -11.934 -14.169 1.00 90.50 243 ILE A O 1
ATOM 1817 N N . LEU A 1 244 ? 15.618 -10.466 -12.550 1.00 88.19 244 LEU A N 1
ATOM 1818 C CA . LEU A 1 244 ? 16.882 -10.049 -13.147 1.00 88.19 244 LEU A CA 1
ATOM 1819 C C . LEU A 1 244 ? 17.906 -11.195 -13.198 1.00 88.19 244 LEU A C 1
ATOM 1821 O O . LEU A 1 244 ? 18.592 -11.353 -14.206 1.00 88.19 244 LEU A O 1
ATOM 1825 N N . VAL A 1 245 ? 17.968 -12.036 -12.158 1.00 91.75 245 VAL A N 1
ATOM 1826 C CA . VAL A 1 245 ? 18.803 -13.253 -12.151 1.00 91.75 245 V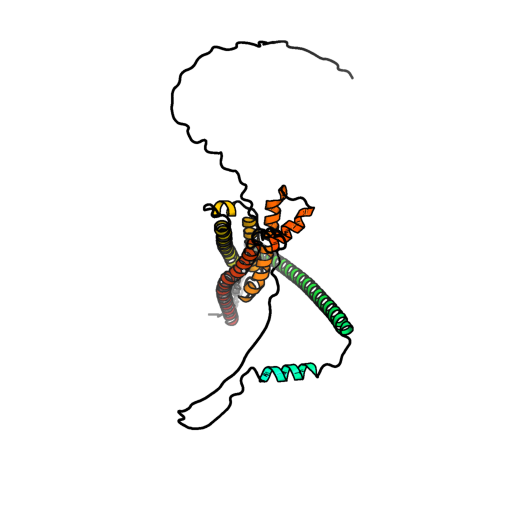AL A CA 1
ATOM 1827 C C . VAL A 1 245 ? 18.363 -14.211 -13.253 1.00 91.75 245 VAL A C 1
ATOM 1829 O O . VAL A 1 245 ? 19.207 -14.726 -13.983 1.00 91.75 245 VAL A O 1
ATOM 1832 N N . VAL A 1 246 ? 17.055 -14.454 -13.380 1.00 90.94 246 VAL A N 1
ATOM 1833 C CA . VAL A 1 246 ? 16.505 -15.388 -14.374 1.00 90.94 246 VAL A CA 1
ATOM 1834 C C . VAL A 1 246 ? 16.752 -14.895 -15.800 1.00 90.94 246 VAL A C 1
ATOM 1836 O O . VAL A 1 246 ? 17.073 -15.708 -16.663 1.00 90.94 246 VAL A O 1
ATOM 1839 N N . ASN A 1 247 ? 16.649 -13.587 -16.039 1.00 87.38 247 ASN A N 1
ATOM 1840 C CA . ASN A 1 247 ? 16.798 -13.018 -17.377 1.00 87.38 247 ASN A CA 1
ATOM 1841 C C . ASN A 1 247 ? 18.268 -12.841 -17.787 1.00 87.38 247 ASN A C 1
ATOM 1843 O O . ASN A 1 247 ? 18.625 -13.137 -18.923 1.00 87.38 247 ASN A O 1
ATOM 1847 N N . ASN A 1 248 ? 19.122 -12.372 -16.870 1.00 85.62 248 ASN A N 1
ATOM 1848 C CA . ASN A 1 248 ? 20.456 -11.872 -17.221 1.00 85.62 248 ASN A CA 1
ATOM 1849 C C . ASN A 1 248 ? 21.605 -12.691 -16.613 1.00 85.62 248 ASN A C 1
ATOM 1851 O O . ASN A 1 248 ? 22.766 -12.426 -16.919 1.00 85.62 248 ASN A O 1
ATOM 1855 N N . GLY A 1 249 ? 21.326 -13.647 -15.719 1.00 81.56 249 GLY A N 1
ATOM 1856 C CA . GLY A 1 249 ? 22.352 -14.470 -15.063 1.00 81.56 249 GLY A CA 1
ATOM 1857 C C . GLY A 1 249 ? 23.307 -13.704 -14.135 1.00 81.56 249 GLY A C 1
ATOM 1858 O O . GLY A 1 249 ? 24.302 -14.270 -13.684 1.00 81.56 249 GLY A O 1
ATOM 1859 N N . SER A 1 250 ? 23.028 -12.427 -13.850 1.00 78.62 250 SER A N 1
ATOM 1860 C CA . SER A 1 250 ? 23.858 -11.583 -12.986 1.00 78.62 250 SER A CA 1
ATOM 1861 C C . SER A 1 250 ? 23.715 -11.976 -11.513 1.00 78.62 250 SER A C 1
ATOM 1863 O O . SER A 1 250 ? 22.653 -12.414 -11.072 1.00 78.62 250 SER A O 1
ATOM 1865 N N . VAL A 1 251 ? 24.788 -11.798 -10.739 1.00 75.19 251 VAL A N 1
ATOM 1866 C CA . VAL A 1 251 ? 24.816 -12.070 -9.290 1.00 75.19 251 VAL A CA 1
ATOM 1867 C C . VAL A 1 251 ? 24.663 -10.809 -8.437 1.00 75.19 251 VAL A C 1
ATOM 1869 O O . VAL A 1 251 ? 24.277 -10.925 -7.275 1.00 75.19 251 VAL A O 1
ATOM 1872 N N . ASP A 1 252 ? 24.896 -9.617 -8.998 1.00 82.50 252 ASP A N 1
ATOM 1873 C CA . ASP A 1 252 ? 24.758 -8.334 -8.285 1.00 82.50 252 ASP A CA 1
ATOM 1874 C C . ASP A 1 252 ? 23.445 -7.610 -8.626 1.00 82.50 252 ASP A C 1
ATOM 1876 O O . ASP A 1 252 ? 23.388 -6.435 -8.965 1.00 82.50 252 ASP A O 1
ATOM 1880 N N . VAL A 1 253 ? 22.342 -8.350 -8.556 1.00 86.94 253 VAL A N 1
ATOM 1881 C CA . VAL A 1 253 ? 21.019 -7.859 -8.969 1.00 86.94 253 VAL A CA 1
ATOM 1882 C C . VAL A 1 253 ? 20.370 -6.910 -7.963 1.00 86.94 253 VAL A C 1
ATOM 1884 O O . VAL A 1 253 ? 19.441 -6.177 -8.299 1.00 86.94 253 VAL A O 1
ATOM 1887 N N . LEU A 1 254 ? 20.809 -6.937 -6.703 1.00 87.50 254 LEU A N 1
ATOM 1888 C CA . LEU A 1 254 ? 20.164 -6.158 -5.650 1.00 87.50 254 LEU A CA 1
ATOM 1889 C C . LEU A 1 254 ? 20.602 -4.691 -5.694 1.00 87.50 254 LEU A C 1
ATOM 1891 O O . LEU A 1 254 ? 19.764 -3.815 -5.484 1.00 87.50 254 LEU A O 1
ATOM 1895 N N . GLY A 1 255 ? 21.879 -4.423 -5.998 1.00 88.50 255 GLY A N 1
ATOM 1896 C CA . GLY A 1 255 ? 22.377 -3.063 -6.217 1.00 88.50 255 GLY A CA 1
ATOM 1897 C C . GLY A 1 255 ? 21.635 -2.374 -7.362 1.00 88.50 255 GLY A C 1
ATOM 1898 O O . GLY A 1 255 ? 21.116 -1.270 -7.182 1.00 88.50 255 GLY A O 1
ATOM 1899 N N . ASP A 1 256 ? 21.479 -3.085 -8.481 1.00 86.62 256 ASP A N 1
ATOM 1900 C CA . ASP A 1 256 ? 20.771 -2.600 -9.668 1.00 86.62 256 ASP A CA 1
ATOM 1901 C C . ASP A 1 256 ? 19.313 -2.242 -9.372 1.00 86.62 256 ASP A C 1
ATOM 1903 O O . ASP A 1 256 ? 18.848 -1.162 -9.732 1.00 86.62 256 ASP A O 1
ATOM 1907 N N . VAL A 1 257 ? 18.581 -3.110 -8.667 1.00 89.88 257 VAL A N 1
ATOM 1908 C CA . VAL A 1 257 ? 17.175 -2.847 -8.318 1.00 89.88 257 VAL A CA 1
ATOM 1909 C C . VAL A 1 257 ? 17.048 -1.629 -7.402 1.00 89.88 257 VAL A C 1
ATOM 1911 O O . VAL A 1 257 ? 16.177 -0.782 -7.613 1.00 89.88 257 VAL A O 1
ATOM 1914 N N . LEU A 1 258 ? 17.909 -1.517 -6.387 1.00 93.19 258 LEU A N 1
ATOM 1915 C CA . LEU A 1 258 ? 17.835 -0.438 -5.397 1.00 93.19 258 LEU A CA 1
ATOM 1916 C C . LEU A 1 258 ? 18.251 0.927 -5.960 1.00 93.19 258 LEU A C 1
ATOM 1918 O O . LEU A 1 258 ? 17.866 1.947 -5.385 1.00 93.19 258 LEU A O 1
ATOM 1922 N N . ALA A 1 259 ? 19.002 0.969 -7.060 1.00 92.50 259 ALA A N 1
ATOM 1923 C CA . ALA A 1 259 ? 19.402 2.213 -7.715 1.00 92.50 259 ALA A CA 1
ATOM 1924 C C . ALA A 1 259 ? 18.287 2.837 -8.577 1.00 92.50 259 ALA A C 1
ATOM 1926 O O . ALA A 1 259 ? 18.363 4.017 -8.919 1.00 92.50 259 ALA A O 1
ATOM 1927 N N . LYS A 1 260 ? 17.248 2.069 -8.932 1.00 91.19 260 LYS A N 1
ATOM 1928 C CA . LYS A 1 260 ? 16.277 2.453 -9.967 1.00 91.19 260 LYS A CA 1
ATOM 1929 C C . LYS A 1 260 ? 15.023 3.120 -9.389 1.00 91.19 260 LYS A C 1
ATOM 1931 O O . LYS A 1 260 ? 14.472 2.712 -8.360 1.00 91.19 260 LYS A O 1
ATOM 1936 N N . ALA A 1 261 ? 14.515 4.138 -10.085 1.00 93.19 261 ALA A N 1
ATOM 1937 C CA . ALA A 1 261 ? 13.307 4.867 -9.679 1.00 93.19 261 ALA 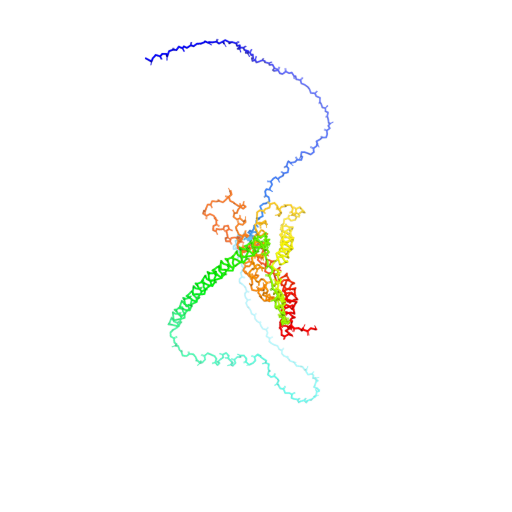A CA 1
ATOM 1938 C C . ALA A 1 261 ? 12.021 4.000 -9.610 1.00 93.19 261 ALA A C 1
ATOM 1940 O O . ALA A 1 261 ? 11.242 4.180 -8.662 1.00 93.19 261 ALA A O 1
ATOM 1941 N N . PRO A 1 262 ? 11.794 3.016 -10.512 1.00 94.38 262 PRO A N 1
ATOM 1942 C CA . PRO A 1 262 ? 10.639 2.111 -10.473 1.00 94.38 262 PRO A CA 1
ATOM 1943 C C . PRO A 1 262 ? 10.599 1.180 -9.251 1.00 94.38 262 PRO A C 1
ATOM 1945 O O . PRO A 1 262 ? 9.594 0.500 -9.032 1.00 94.38 262 PRO A O 1
ATOM 1948 N N . TYR A 1 263 ? 11.662 1.143 -8.440 1.00 96.25 263 TYR A N 1
ATOM 1949 C CA . TYR A 1 263 ? 11.650 0.496 -7.131 1.00 96.25 263 TYR A CA 1
ATOM 1950 C C . TYR A 1 263 ? 11.129 1.441 -6.036 1.00 96.25 263 TYR A C 1
ATOM 1952 O O . TYR A 1 263 ? 10.136 1.144 -5.367 1.00 96.25 263 TYR A O 1
ATOM 1960 N N . TRP A 1 264 ? 11.761 2.606 -5.872 1.00 97.75 264 TRP A N 1
ATOM 1961 C CA . TRP A 1 264 ? 11.481 3.511 -4.751 1.00 97.75 264 TRP A CA 1
ATOM 1962 C C . TRP A 1 264 ? 10.115 4.187 -4.819 1.00 97.75 264 TRP A C 1
ATOM 1964 O O . TRP A 1 264 ? 9.466 4.357 -3.784 1.00 97.75 264 TRP A O 1
ATOM 1974 N N . ILE A 1 265 ? 9.660 4.566 -6.014 1.00 97.81 265 ILE A N 1
ATOM 1975 C CA . ILE A 1 265 ? 8.391 5.287 -6.168 1.00 97.81 265 ILE A CA 1
ATOM 1976 C C . ILE A 1 265 ? 7.207 4.422 -5.684 1.00 97.81 265 ILE A C 1
ATOM 1978 O O . ILE A 1 265 ? 6.474 4.885 -4.804 1.00 97.81 265 ILE A O 1
ATOM 1982 N N . PRO A 1 266 ? 7.064 3.151 -6.113 1.00 98.19 266 PRO A N 1
ATOM 1983 C CA . PRO A 1 266 ? 6.111 2.209 -5.522 1.00 98.19 266 PRO A CA 1
ATOM 1984 C C . PRO A 1 266 ? 6.194 2.061 -4.009 1.00 98.19 266 PRO A C 1
ATOM 1986 O O . PRO A 1 266 ? 5.160 2.065 -3.342 1.00 98.19 266 PRO A O 1
ATOM 1989 N N . VAL A 1 267 ? 7.399 1.964 -3.444 1.00 98.44 267 VAL A N 1
ATOM 1990 C CA . VAL A 1 267 ? 7.594 1.802 -1.992 1.00 98.44 267 VAL A CA 1
ATOM 1991 C C . VAL A 1 267 ? 7.062 3.013 -1.220 1.00 98.44 267 VAL A C 1
ATOM 1993 O O . VAL A 1 267 ? 6.353 2.853 -0.222 1.00 98.44 267 VAL A O 1
ATOM 1996 N N . ILE A 1 268 ? 7.343 4.226 -1.701 1.00 98.44 268 ILE A N 1
ATOM 1997 C CA . ILE A 1 268 ? 6.865 5.468 -1.081 1.00 98.44 268 ILE A CA 1
ATOM 1998 C C . ILE A 1 268 ? 5.338 5.556 -1.173 1.00 98.44 268 ILE A C 1
ATOM 2000 O O . ILE A 1 268 ? 4.666 5.798 -0.167 1.00 98.44 268 ILE A O 1
ATOM 2004 N N . PHE A 1 269 ? 4.769 5.324 -2.358 1.00 98.62 269 PHE A N 1
ATOM 2005 C CA . PHE A 1 269 ? 3.320 5.389 -2.553 1.00 98.62 269 PHE A CA 1
ATOM 2006 C C . PHE A 1 269 ? 2.574 4.278 -1.810 1.00 98.62 269 PHE A C 1
ATOM 2008 O O . PHE A 1 269 ? 1.483 4.533 -1.297 1.00 98.62 269 PHE A O 1
ATOM 2015 N N . PHE A 1 270 ? 3.170 3.091 -1.659 1.00 98.62 270 PHE A N 1
ATOM 2016 C CA . PHE A 1 270 ? 2.635 2.031 -0.807 1.00 98.62 270 PHE A CA 1
ATOM 2017 C C . PHE A 1 270 ? 2.512 2.509 0.641 1.00 98.62 270 PHE A C 1
ATOM 2019 O O . PHE A 1 270 ? 1.441 2.378 1.237 1.00 98.62 270 PHE A O 1
ATOM 2026 N N . PHE A 1 271 ? 3.569 3.111 1.201 1.00 98.50 271 PHE A N 1
ATOM 2027 C CA . PHE A 1 271 ? 3.525 3.637 2.566 1.00 98.50 271 PHE A CA 1
ATOM 2028 C C . PHE A 1 271 ? 2.428 4.687 2.733 1.00 98.50 271 PHE A C 1
ATOM 2030 O O . PHE A 1 271 ? 1.625 4.591 3.664 1.00 98.50 271 PHE A O 1
ATOM 2037 N N . LEU A 1 272 ? 2.366 5.663 1.823 1.00 98.50 272 LEU A N 1
ATOM 2038 C CA . LEU A 1 272 ? 1.377 6.740 1.876 1.00 98.50 272 LEU A CA 1
ATOM 2039 C C . LEU A 1 272 ? -0.052 6.198 1.767 1.00 98.50 272 LEU A C 1
ATOM 2041 O O . LEU A 1 272 ? -0.907 6.550 2.581 1.00 98.50 272 LEU A O 1
ATOM 2045 N N . ALA A 1 273 ? -0.303 5.302 0.812 1.00 98.12 273 ALA A N 1
ATOM 2046 C CA . ALA A 1 273 ? -1.612 4.694 0.609 1.00 98.12 273 ALA A CA 1
ATOM 2047 C C . ALA A 1 273 ? -2.017 3.804 1.793 1.00 98.12 273 ALA A C 1
ATOM 2049 O O . ALA A 1 273 ? -3.158 3.872 2.252 1.00 98.12 273 ALA A O 1
ATOM 2050 N N . MET A 1 274 ? -1.091 3.011 2.339 1.00 97.44 274 MET A N 1
ATOM 2051 C CA . MET A 1 274 ? -1.353 2.145 3.490 1.00 97.44 274 MET A CA 1
ATOM 2052 C C . MET A 1 274 ? -1.576 2.957 4.773 1.00 97.44 274 MET A C 1
ATOM 2054 O O . MET A 1 274 ? -2.502 2.668 5.535 1.00 97.44 274 MET A O 1
ATOM 2058 N N . ALA A 1 275 ? -0.780 4.001 5.014 1.00 96.56 275 ALA A N 1
ATOM 2059 C CA . ALA A 1 275 ? -0.964 4.907 6.146 1.00 96.56 275 ALA A CA 1
ATOM 2060 C C . ALA A 1 275 ? -2.304 5.653 6.052 1.00 96.56 275 ALA A C 1
ATOM 2062 O O . ALA A 1 275 ? -3.029 5.745 7.048 1.00 96.56 275 ALA A O 1
ATOM 2063 N N . LEU A 1 276 ? -2.672 6.120 4.852 1.00 96.56 276 LEU A N 1
ATOM 2064 C CA . LEU A 1 276 ? -3.969 6.741 4.588 1.00 96.56 276 LEU A CA 1
ATOM 2065 C C . LEU A 1 276 ? -5.116 5.755 4.825 1.00 96.56 276 LEU A C 1
ATOM 2067 O O . LEU A 1 276 ? -6.059 6.079 5.549 1.00 96.56 276 LEU A O 1
ATOM 2071 N N . LEU A 1 277 ? -5.016 4.536 4.285 1.00 95.00 277 LEU A N 1
ATOM 2072 C CA . LEU A 1 277 ? -6.006 3.482 4.491 1.00 95.00 277 LEU A CA 1
ATOM 2073 C C . LEU A 1 277 ? -6.217 3.224 5.984 1.00 95.00 277 LEU A C 1
ATOM 2075 O O . LEU A 1 277 ? -7.347 3.214 6.464 1.00 95.00 277 LEU A O 1
ATOM 2079 N N . VAL A 1 278 ? -5.137 3.074 6.748 1.00 94.25 278 VAL A N 1
ATOM 2080 C CA . VAL A 1 278 ? -5.202 2.894 8.201 1.00 94.25 278 VAL A CA 1
ATOM 2081 C C . VAL A 1 278 ? -5.851 4.092 8.899 1.00 94.25 278 VAL A C 1
ATOM 2083 O O . VAL A 1 278 ? -6.676 3.902 9.801 1.00 94.25 278 VAL A O 1
ATOM 2086 N N . ALA A 1 279 ? -5.485 5.316 8.514 1.00 92.25 279 ALA A N 1
ATOM 2087 C CA . ALA A 1 279 ? -6.017 6.535 9.115 1.00 92.25 279 ALA A CA 1
ATOM 2088 C C . ALA A 1 279 ? -7.535 6.658 8.905 1.00 92.25 279 ALA A C 1
ATOM 2090 O O . ALA A 1 279 ? -8.254 7.022 9.846 1.00 92.25 279 ALA A O 1
ATOM 2091 N N . VAL A 1 280 ? -8.007 6.296 7.706 1.00 91.56 280 VAL A N 1
ATOM 2092 C CA . VAL A 1 280 ? -9.425 6.273 7.322 1.00 91.56 280 VAL A CA 1
ATOM 2093 C C . VAL A 1 280 ? -10.163 5.133 8.025 1.00 91.56 280 VAL A C 1
ATOM 2095 O O . VAL A 1 280 ? -11.186 5.369 8.668 1.00 91.56 280 VAL A O 1
ATOM 2098 N N . VAL A 1 281 ? -9.632 3.908 7.973 1.00 89.44 281 VAL A N 1
ATOM 2099 C CA . VAL A 1 281 ? -10.296 2.715 8.519 1.00 89.44 281 VAL A CA 1
ATOM 2100 C C . VAL A 1 281 ? -10.400 2.778 10.044 1.00 89.44 281 VAL A C 1
ATOM 2102 O O . VAL A 1 281 ? -11.462 2.454 10.573 1.00 89.44 281 VAL A O 1
ATOM 2105 N N . ASN A 1 282 ? -9.351 3.222 10.754 1.00 81.50 282 ASN A N 1
ATOM 2106 C CA . ASN A 1 282 ? -9.233 3.393 12.218 1.00 81.50 282 ASN A CA 1
ATOM 2107 C C . ASN A 1 282 ? -9.641 2.175 13.090 1.00 81.50 282 ASN A C 1
ATOM 2109 O O . ASN A 1 282 ? -8.811 1.612 13.806 1.00 81.50 282 ASN A O 1
ATOM 2113 N N . ARG A 1 283 ? -10.928 1.799 13.072 1.00 72.75 283 ARG A N 1
ATOM 2114 C CA . ARG A 1 283 ? -11.555 0.672 13.792 1.00 72.75 283 ARG A CA 1
ATOM 2115 C C . ARG A 1 283 ? -12.373 -0.258 12.881 1.00 72.75 283 ARG A C 1
ATOM 2117 O O . ARG A 1 283 ? -13.120 -1.090 13.397 1.00 72.75 283 ARG A O 1
ATOM 2124 N N . GLY A 1 284 ? -12.292 -0.099 11.562 1.00 79.19 284 GLY A N 1
ATOM 2125 C CA . GLY A 1 284 ? -12.973 -0.988 10.626 1.00 79.19 284 GLY A CA 1
ATOM 2126 C C . GLY A 1 284 ? -12.503 -2.435 10.772 1.00 79.19 284 GLY A C 1
ATOM 2127 O O . GLY A 1 284 ? -11.395 -2.719 11.234 1.00 79.19 284 GLY A O 1
ATOM 2128 N N . GLY A 1 285 ? -13.393 -3.362 10.423 1.00 85.88 285 GLY A N 1
ATOM 2129 C CA . GLY A 1 285 ? -13.084 -4.786 10.433 1.00 85.88 285 GLY A CA 1
ATOM 2130 C C . GLY A 1 285 ? -12.023 -5.147 9.393 1.00 85.88 285 GLY A C 1
ATOM 2131 O O . GLY A 1 285 ? -11.694 -4.354 8.515 1.00 85.88 285 GLY A O 1
ATOM 2132 N N . TRP A 1 286 ? -11.526 -6.381 9.462 1.00 92.06 286 TRP A N 1
ATOM 2133 C CA . TRP A 1 286 ? -10.546 -6.908 8.507 1.00 92.06 286 TRP A CA 1
ATOM 2134 C C . TRP A 1 286 ? -10.975 -6.718 7.040 1.00 92.06 286 TRP A C 1
ATOM 2136 O O . TRP A 1 286 ? -10.162 -6.309 6.218 1.00 92.06 286 TRP A O 1
ATOM 2146 N N . TRP A 1 287 ? -12.269 -6.874 6.739 1.00 93.38 287 TRP A N 1
ATOM 2147 C CA . TRP A 1 287 ? -12.847 -6.625 5.413 1.00 93.38 287 TRP A CA 1
ATOM 2148 C C . TRP A 1 287 ? -12.538 -5.240 4.829 1.00 93.38 287 TRP A C 1
ATOM 2150 O O . TRP A 1 287 ? -12.371 -5.120 3.619 1.00 93.38 287 TRP A O 1
ATOM 2160 N N . ALA A 1 288 ? -12.405 -4.201 5.659 1.00 93.81 288 ALA A N 1
ATOM 2161 C CA . ALA A 1 288 ? -12.053 -2.865 5.180 1.00 93.81 288 ALA A CA 1
ATOM 2162 C C . ALA A 1 288 ? -10.638 -2.825 4.582 1.00 93.81 288 ALA A C 1
ATOM 2164 O O . ALA A 1 288 ? -10.403 -2.118 3.608 1.00 93.81 288 ALA A O 1
ATOM 2165 N N . TYR A 1 289 ? -9.715 -3.625 5.119 1.00 94.00 289 TYR A N 1
ATOM 2166 C CA . TYR A 1 289 ? -8.369 -3.781 4.571 1.00 94.00 289 TYR A CA 1
ATOM 2167 C C . TYR A 1 289 ? -8.356 -4.677 3.334 1.00 94.00 289 TYR A C 1
ATOM 2169 O O . TYR A 1 289 ? -7.584 -4.431 2.414 1.00 94.00 289 TYR A O 1
ATOM 2177 N N . VAL A 1 290 ? -9.258 -5.660 3.268 1.00 95.62 290 VAL A N 1
ATOM 2178 C CA . VAL A 1 290 ? -9.457 -6.467 2.059 1.00 95.62 290 VAL A CA 1
ATOM 2179 C C . VAL A 1 290 ? -10.009 -5.620 0.918 1.00 95.62 290 VAL A C 1
ATOM 2181 O O . VAL A 1 290 ? -9.582 -5.802 -0.207 1.00 95.62 290 VAL A O 1
ATOM 2184 N N . LEU A 1 291 ? -10.917 -4.673 1.139 1.00 96.00 291 LEU A N 1
ATOM 2185 C CA . LEU A 1 291 ? -11.371 -3.788 0.055 1.00 96.00 291 LEU A CA 1
ATOM 2186 C C . LEU A 1 291 ? -10.362 -2.669 -0.215 1.00 96.00 291 LEU A C 1
ATOM 2188 O O . LEU A 1 291 ? -9.959 -2.452 -1.356 1.00 96.00 291 LEU A O 1
ATOM 2192 N N . GLY A 1 292 ? -9.874 -2.022 0.841 1.00 95.75 292 GLY A N 1
ATOM 2193 C CA . GLY A 1 292 ? -8.890 -0.949 0.749 1.00 95.75 292 GLY A CA 1
ATOM 2194 C C . GLY A 1 292 ? -7.569 -1.374 0.114 1.00 95.75 292 GLY A C 1
ATOM 2195 O O . GLY A 1 292 ? -6.952 -0.577 -0.585 1.00 95.75 292 GLY A O 1
ATOM 2196 N N . GLY A 1 293 ? -7.170 -2.639 0.264 1.00 96.56 293 GLY A N 1
ATOM 2197 C CA . GLY A 1 293 ? -5.990 -3.189 -0.398 1.00 96.56 293 GLY A CA 1
ATOM 2198 C C . GLY A 1 293 ? -6.052 -3.110 -1.926 1.00 96.56 293 GLY A C 1
ATOM 2199 O O . GLY A 1 293 ? -5.010 -3.048 -2.558 1.00 96.56 293 GLY A O 1
ATOM 2200 N N . PHE A 1 294 ? -7.242 -3.074 -2.545 1.00 97.94 294 PHE A N 1
ATOM 2201 C CA . PHE A 1 294 ? -7.359 -2.896 -4.000 1.00 97.94 294 PHE A CA 1
ATOM 2202 C C . PHE A 1 294 ? -7.034 -1.456 -4.388 1.00 97.94 294 PHE A C 1
ATOM 2204 O O . PHE A 1 294 ? -6.329 -1.234 -5.365 1.00 97.94 294 PHE A O 1
ATOM 2211 N N . ALA A 1 295 ? -7.493 -0.482 -3.596 1.00 97.88 295 ALA A N 1
ATOM 2212 C CA . ALA A 1 295 ? -7.143 0.919 -3.797 1.00 97.88 295 ALA A CA 1
ATOM 2213 C C . ALA A 1 295 ? -5.638 1.150 -3.588 1.00 97.88 295 ALA A C 1
ATOM 2215 O O . ALA A 1 295 ? -5.009 1.830 -4.393 1.00 97.88 295 ALA A O 1
ATOM 2216 N N . VAL A 1 296 ? -5.045 0.533 -2.557 1.00 98.38 296 VAL A N 1
ATOM 2217 C CA . VAL A 1 296 ? -3.589 0.565 -2.335 1.00 98.38 296 VAL A CA 1
ATOM 2218 C C . VAL A 1 296 ? -2.850 -0.041 -3.529 1.00 98.38 296 VAL A C 1
ATOM 2220 O O . VAL A 1 296 ? -1.968 0.609 -4.077 1.00 98.38 296 VAL A O 1
ATOM 2223 N N . ALA A 1 297 ? -3.244 -1.234 -3.982 1.00 98.31 297 ALA A N 1
ATOM 2224 C CA . ALA A 1 297 ? -2.625 -1.893 -5.129 1.00 98.31 297 ALA A CA 1
ATOM 2225 C C . ALA A 1 297 ? -2.735 -1.068 -6.420 1.00 98.31 297 ALA A C 1
ATOM 2227 O O . ALA A 1 297 ? -1.757 -0.953 -7.150 1.00 98.31 297 ALA A O 1
ATOM 2228 N N . ALA A 1 298 ? -3.884 -0.436 -6.675 1.00 98.31 298 ALA A N 1
ATOM 2229 C CA . ALA A 1 298 ? -4.073 0.437 -7.832 1.00 98.31 298 ALA A CA 1
ATOM 2230 C C . ALA A 1 298 ? -3.161 1.676 -7.786 1.00 98.31 298 ALA A C 1
ATOM 2232 O O . ALA A 1 298 ? -2.550 2.026 -8.796 1.00 98.31 298 ALA A O 1
ATOM 2233 N N . ILE A 1 299 ? -3.026 2.314 -6.617 1.00 98.50 299 ILE A N 1
ATOM 2234 C CA . ILE A 1 299 ? -2.113 3.453 -6.426 1.00 98.50 299 ILE A CA 1
ATOM 2235 C C . ILE A 1 299 ? -0.663 3.017 -6.656 1.00 98.50 299 ILE A C 1
ATOM 2237 O O . ILE A 1 299 ? 0.081 3.704 -7.351 1.00 98.50 299 ILE A O 1
ATOM 2241 N N . VAL A 1 300 ? -0.268 1.869 -6.105 1.00 98.56 300 VAL A N 1
ATOM 2242 C CA . VAL A 1 300 ? 1.095 1.345 -6.247 1.00 98.56 300 VAL A CA 1
ATOM 2243 C C . VAL A 1 300 ? 1.398 0.978 -7.696 1.00 98.56 300 VAL A C 1
ATOM 2245 O O . VAL A 1 300 ? 2.439 1.369 -8.215 1.00 98.56 300 VAL A O 1
ATOM 2248 N N . TYR A 1 301 ? 0.464 0.327 -8.383 1.00 98.06 301 TYR A N 1
ATOM 2249 C CA . TYR A 1 301 ? 0.583 0.019 -9.805 1.00 98.06 301 TYR A CA 1
ATOM 2250 C C . TYR A 1 301 ? 0.747 1.288 -10.654 1.00 98.06 301 TYR A C 1
ATOM 2252 O O . TYR A 1 301 ? 1.673 1.386 -11.456 1.00 98.06 301 TYR A O 1
ATOM 2260 N N . ALA A 1 302 ? -0.082 2.313 -10.428 1.00 98.00 302 ALA A N 1
ATOM 2261 C CA . ALA A 1 302 ? 0.064 3.595 -11.119 1.00 98.00 302 ALA A CA 1
ATOM 2262 C C . ALA A 1 302 ? 1.409 4.273 -10.802 1.00 98.00 302 ALA A C 1
ATOM 2264 O O . ALA A 1 302 ? 2.045 4.849 -11.684 1.00 98.00 302 ALA A O 1
ATOM 2265 N N . SER A 1 303 ? 1.873 4.174 -9.555 1.00 98.06 303 SER A N 1
ATOM 2266 C CA . SER A 1 303 ? 3.166 4.722 -9.147 1.00 98.06 303 SER A CA 1
ATOM 2267 C C . SER A 1 303 ? 4.349 3.968 -9.762 1.00 98.06 303 SER A C 1
ATOM 2269 O O . SER A 1 303 ? 5.362 4.594 -10.055 1.00 98.06 303 SER A O 1
ATOM 2271 N N . PHE A 1 304 ? 4.219 2.666 -10.042 1.00 97.50 304 PHE A N 1
ATOM 2272 C CA . PHE A 1 304 ? 5.220 1.912 -10.797 1.00 97.50 304 PHE A CA 1
ATOM 2273 C C . PHE A 1 304 ? 5.363 2.467 -12.213 1.00 97.50 304 PHE A C 1
ATOM 2275 O O . PHE A 1 304 ? 6.476 2.786 -12.625 1.00 97.50 304 PHE A O 1
ATOM 2282 N N . LEU A 1 305 ? 4.246 2.680 -12.917 1.00 96.44 305 LEU A N 1
ATOM 2283 C CA . LEU A 1 305 ? 4.260 3.299 -14.248 1.00 96.44 305 LEU A CA 1
ATOM 2284 C C . LEU A 1 305 ? 4.880 4.701 -14.203 1.00 96.44 305 LEU A C 1
ATOM 2286 O O . LEU A 1 305 ? 5.714 5.041 -15.037 1.00 96.44 305 LEU A O 1
ATOM 2290 N N . GLY A 1 306 ? 4.519 5.498 -13.192 1.00 95.56 306 GLY A N 1
ATOM 2291 C CA . GLY A 1 306 ? 5.151 6.793 -12.946 1.00 95.56 306 GLY A CA 1
ATOM 2292 C C . GLY A 1 306 ? 6.657 6.672 -12.708 1.00 95.56 306 GLY A C 1
ATOM 2293 O O . GLY A 1 306 ? 7.422 7.482 -13.220 1.00 95.56 306 GLY A O 1
ATOM 2294 N N . GLY A 1 307 ? 7.097 5.638 -11.991 1.00 95.50 307 GLY A N 1
ATOM 2295 C CA . GLY A 1 307 ? 8.509 5.365 -11.764 1.00 95.50 307 GLY A CA 1
ATOM 2296 C C . GLY A 1 307 ? 9.267 5.005 -13.031 1.00 95.50 307 GLY A C 1
ATOM 2297 O O . GLY A 1 307 ? 10.360 5.525 -13.227 1.00 95.50 307 GLY A O 1
ATOM 2298 N N . VAL A 1 308 ? 8.671 4.204 -13.918 1.00 95.25 308 VAL A N 1
ATOM 2299 C CA . VAL A 1 308 ? 9.238 3.908 -15.247 1.00 95.25 308 VAL A CA 1
ATOM 2300 C C . VAL A 1 308 ? 9.402 5.190 -16.061 1.00 95.25 308 VAL A C 1
ATOM 2302 O O . VAL A 1 308 ? 10.452 5.410 -16.657 1.00 95.25 308 VAL A O 1
ATOM 2305 N N . LEU A 1 309 ? 8.403 6.075 -16.044 1.00 94.94 309 LEU A N 1
ATOM 2306 C CA . LEU A 1 309 ? 8.482 7.353 -16.754 1.00 94.94 309 LEU A CA 1
ATOM 2307 C C . LEU A 1 309 ? 9.550 8.289 -16.182 1.00 94.94 309 LEU A C 1
ATOM 2309 O O . LEU A 1 309 ? 10.198 8.992 -16.948 1.00 94.94 309 LEU A O 1
ATOM 2313 N N . VAL A 1 310 ? 9.739 8.304 -14.861 1.00 95.00 310 VAL A N 1
ATOM 2314 C CA . VAL A 1 310 ? 10.805 9.087 -14.217 1.00 95.00 310 VAL A CA 1
ATOM 2315 C C . VAL A 1 310 ? 12.183 8.544 -14.592 1.00 95.00 310 VAL A C 1
ATOM 2317 O O . VAL A 1 310 ? 13.069 9.333 -14.908 1.00 95.00 310 VAL A O 1
ATOM 2320 N N . ASP A 1 311 ? 12.352 7.221 -14.597 1.00 93.50 311 ASP A N 1
ATOM 2321 C CA . ASP A 1 311 ? 13.605 6.558 -14.990 1.00 93.50 311 ASP A CA 1
ATOM 2322 C C . ASP A 1 311 ? 13.972 6.875 -16.448 1.00 93.50 311 ASP A C 1
ATOM 2324 O O . ASP A 1 311 ? 15.117 7.180 -16.767 1.00 93.50 311 ASP A O 1
ATOM 2328 N N . GLN A 1 312 ? 12.966 6.890 -17.325 1.00 92.56 312 GLN A N 1
ATOM 2329 C CA . GLN A 1 312 ? 13.122 7.106 -18.763 1.00 92.56 312 GLN A CA 1
ATOM 2330 C C . GLN A 1 312 ? 13.031 8.577 -19.194 1.00 92.56 312 GLN A C 1
ATOM 2332 O O . GLN A 1 312 ? 13.163 8.874 -20.380 1.00 92.56 312 GLN A O 1
ATOM 2337 N N . ALA A 1 313 ? 12.827 9.517 -18.265 1.00 90.69 313 ALA A N 1
ATOM 2338 C CA . ALA A 1 313 ? 12.475 10.905 -18.580 1.00 90.69 313 ALA A CA 1
ATOM 2339 C C . ALA A 1 313 ? 13.490 11.627 -19.486 1.00 90.69 313 ALA A C 1
ATOM 2341 O O . ALA A 1 313 ? 13.103 12.507 -20.252 1.00 90.69 313 ALA A O 1
ATOM 2342 N N . ASN A 1 314 ? 14.771 11.254 -19.412 1.00 91.19 314 ASN A N 1
ATOM 2343 C CA . ASN A 1 314 ? 15.834 11.845 -20.231 1.00 91.19 314 ASN A CA 1
ATOM 2344 C C . ASN A 1 314 ? 16.019 11.155 -21.594 1.00 91.19 314 ASN A C 1
ATOM 2346 O O . ASN A 1 314 ? 16.681 11.714 -22.465 1.00 91.19 314 ASN A O 1
ATOM 2350 N N . ASN A 1 315 ? 15.440 9.968 -21.780 1.00 91.31 315 ASN A N 1
ATOM 2351 C CA . ASN A 1 315 ? 15.691 9.096 -22.931 1.00 91.31 315 ASN A CA 1
ATOM 2352 C C . ASN A 1 315 ? 14.492 8.996 -23.886 1.00 91.31 315 ASN A C 1
ATOM 2354 O O . ASN A 1 315 ? 14.641 8.510 -25.006 1.00 91.31 315 ASN A O 1
ATOM 2358 N N . ILE A 1 316 ? 13.307 9.461 -23.473 1.00 91.31 316 ILE A N 1
ATOM 2359 C CA . ILE A 1 316 ? 12.077 9.372 -24.269 1.00 91.31 316 ILE A CA 1
ATOM 2360 C C . ILE A 1 316 ? 11.622 10.737 -24.781 1.00 91.31 316 ILE A C 1
ATOM 2362 O O . ILE A 1 316 ? 11.625 11.744 -24.074 1.00 91.31 316 ILE A O 1
ATOM 2366 N N . THR A 1 317 ? 11.150 10.759 -26.024 1.00 92.81 317 THR A N 1
ATOM 2367 C CA . THR A 1 317 ? 10.463 11.923 -26.598 1.00 92.81 317 THR A CA 1
ATOM 2368 C C . THR A 1 317 ? 8.983 11.910 -26.166 1.00 92.81 317 THR A C 1
ATOM 2370 O O . THR A 1 317 ? 8.415 10.830 -25.983 1.00 92.81 317 THR A O 1
ATOM 2373 N N . PRO A 1 318 ? 8.287 13.062 -26.024 1.00 91.00 318 PRO A N 1
ATOM 2374 C CA . PRO A 1 318 ? 6.888 13.092 -25.570 1.00 91.00 318 PRO A CA 1
ATOM 2375 C C . PRO A 1 318 ? 5.901 12.219 -26.366 1.00 91.00 318 PRO A C 1
ATOM 2377 O O . PRO A 1 318 ? 4.897 11.767 -25.820 1.00 91.00 318 PRO A O 1
ATOM 2380 N N . ASN A 1 319 ? 6.178 11.946 -27.644 1.00 92.62 319 ASN A N 1
ATOM 2381 C CA . ASN A 1 319 ? 5.379 11.047 -28.483 1.00 92.62 319 ASN A CA 1
ATOM 2382 C C . ASN A 1 319 ? 5.554 9.553 -28.133 1.00 92.62 319 ASN A C 1
ATOM 2384 O O . ASN A 1 319 ? 4.660 8.761 -28.424 1.00 92.62 319 ASN A O 1
ATOM 2388 N N . GLN A 1 320 ? 6.655 9.164 -27.486 1.00 92.94 320 GLN A N 1
ATOM 2389 C CA . GLN A 1 320 ? 6.956 7.778 -27.103 1.00 92.94 320 GLN A CA 1
ATOM 2390 C C . GLN A 1 320 ? 6.360 7.386 -25.745 1.00 92.94 320 GLN A C 1
ATOM 2392 O O . GLN A 1 320 ? 6.200 6.201 -25.474 1.00 92.94 320 GLN A O 1
ATOM 2397 N N . VAL A 1 321 ? 5.941 8.358 -24.923 1.00 93.31 321 VAL A N 1
ATOM 2398 C CA . VAL A 1 321 ? 5.378 8.126 -23.577 1.00 93.31 321 VAL A CA 1
ATOM 2399 C C . VAL A 1 321 ? 4.249 7.093 -23.594 1.00 93.31 321 VAL A C 1
ATOM 2401 O O . VAL A 1 321 ? 4.195 6.215 -22.737 1.00 93.31 321 VAL A O 1
ATOM 2404 N N . SER A 1 322 ? 3.345 7.173 -24.576 1.00 93.75 322 SER A N 1
ATOM 2405 C CA . SER A 1 322 ? 2.210 6.246 -24.652 1.00 93.75 322 SER A CA 1
ATOM 2406 C C . SER A 1 322 ? 2.633 4.804 -24.940 1.00 93.75 322 SER A C 1
ATOM 2408 O O . SER A 1 322 ? 2.000 3.881 -24.435 1.00 93.75 322 SER A O 1
ATOM 2410 N N . GLU A 1 323 ? 3.710 4.618 -25.701 1.00 93.25 323 GLU A N 1
ATOM 2411 C CA . GLU A 1 323 ? 4.254 3.306 -26.040 1.00 93.25 323 GLU A CA 1
ATOM 2412 C C . GLU A 1 323 ? 5.001 2.714 -24.841 1.00 93.25 323 GLU A C 1
ATOM 2414 O O . GLU A 1 323 ? 4.715 1.592 -24.431 1.00 93.25 323 GLU A O 1
ATOM 2419 N N . THR A 1 324 ? 5.840 3.515 -24.176 1.00 92.38 324 THR A N 1
ATOM 2420 C CA . THR A 1 324 ? 6.520 3.120 -22.932 1.00 92.38 324 THR A CA 1
ATOM 2421 C C . THR A 1 324 ? 5.525 2.682 -21.858 1.00 92.38 324 THR A C 1
ATOM 2423 O O . THR A 1 324 ? 5.715 1.653 -21.213 1.00 92.38 324 THR A O 1
ATOM 2426 N N . VAL A 1 325 ? 4.425 3.425 -21.679 1.00 93.81 325 VAL A N 1
ATOM 2427 C CA . VAL A 1 325 ? 3.374 3.030 -20.731 1.00 93.81 325 VAL A CA 1
ATOM 2428 C C . VAL A 1 325 ? 2.735 1.710 -21.157 1.00 93.81 325 VAL A C 1
ATOM 2430 O O . VAL A 1 325 ? 2.598 0.830 -20.315 1.00 93.81 325 VAL A O 1
ATOM 2433 N N . ARG A 1 326 ? 2.374 1.536 -22.438 1.00 94.62 326 ARG A N 1
ATOM 2434 C CA . ARG A 1 326 ? 1.757 0.290 -22.936 1.00 94.62 326 ARG A CA 1
ATOM 2435 C C . ARG A 1 326 ? 2.629 -0.935 -22.683 1.00 94.62 326 ARG A C 1
ATOM 2437 O O . ARG A 1 326 ? 2.102 -1.945 -22.223 1.00 94.62 326 ARG A O 1
ATOM 2444 N N . GLN A 1 327 ? 3.932 -0.822 -22.918 1.00 92.88 327 GLN A N 1
ATOM 2445 C CA . GLN A 1 327 ? 4.898 -1.887 -22.646 1.00 92.88 327 GLN A CA 1
ATOM 2446 C C . GLN A 1 327 ? 5.012 -2.165 -21.141 1.00 92.88 327 GLN A C 1
ATOM 2448 O O . GLN A 1 327 ? 4.966 -3.314 -20.703 1.00 92.88 327 GLN A O 1
ATOM 2453 N N . ALA A 1 328 ? 5.057 -1.112 -20.321 1.00 93.94 328 ALA A N 1
ATOM 2454 C CA . ALA A 1 328 ? 5.155 -1.249 -18.872 1.00 93.94 328 ALA A CA 1
ATOM 2455 C C . ALA A 1 328 ? 3.888 -1.836 -18.220 1.00 93.94 328 ALA A C 1
ATOM 2457 O O . ALA A 1 328 ? 4.009 -2.508 -17.193 1.00 93.94 328 ALA A O 1
ATOM 2458 N N . LEU A 1 329 ? 2.692 -1.623 -18.793 1.00 94.25 329 LEU A N 1
ATOM 2459 C CA . LEU A 1 329 ? 1.405 -2.049 -18.214 1.00 94.25 329 LEU A CA 1
ATOM 2460 C C . LEU A 1 329 ? 1.358 -3.549 -17.892 1.00 94.25 329 LEU A C 1
ATOM 2462 O O . LEU A 1 329 ? 0.843 -3.935 -16.839 1.00 94.25 329 LEU A O 1
ATOM 2466 N N . LEU A 1 330 ? 1.876 -4.384 -18.792 1.00 94.06 330 LEU A N 1
ATOM 2467 C CA . LEU A 1 330 ? 1.852 -5.845 -18.660 1.00 94.06 330 LEU A CA 1
ATOM 2468 C C . LEU A 1 330 ? 3.219 -6.431 -18.299 1.00 94.06 330 LEU A C 1
ATOM 2470 O O . LEU A 1 330 ? 3.378 -7.650 -18.287 1.00 94.06 330 LEU A O 1
ATOM 2474 N N . SER A 1 331 ? 4.192 -5.579 -17.969 1.00 93.44 331 SER A N 1
ATOM 2475 C CA . SER A 1 331 ? 5.495 -6.048 -17.511 1.00 93.44 331 SER A CA 1
ATOM 2476 C C . SER A 1 331 ? 5.339 -6.913 -16.248 1.00 93.44 331 SER A C 1
ATOM 2478 O O . SER A 1 331 ? 4.510 -6.601 -15.379 1.00 93.44 331 SER A O 1
ATOM 2480 N N . PRO A 1 332 ? 6.147 -7.979 -16.081 1.00 94.19 332 PRO A N 1
ATOM 2481 C CA . PRO A 1 332 ? 6.117 -8.798 -14.870 1.00 94.19 332 PRO A CA 1
ATOM 2482 C C . PRO A 1 332 ? 6.268 -7.957 -13.595 1.00 94.19 332 PRO A C 1
ATOM 2484 O O . PRO A 1 332 ? 5.550 -8.166 -12.617 1.00 94.19 332 PRO A O 1
ATOM 2487 N N . ALA A 1 333 ? 7.136 -6.941 -13.635 1.00 92.81 333 ALA A N 1
ATOM 2488 C CA . ALA A 1 333 ? 7.340 -5.993 -12.544 1.00 92.81 333 ALA A CA 1
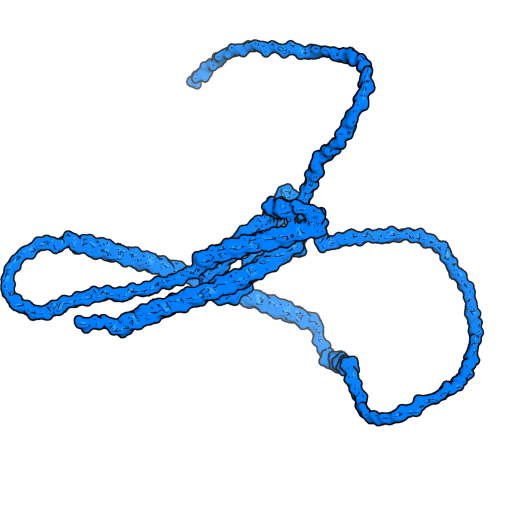ATOM 2489 C C . ALA A 1 333 ? 6.049 -5.248 -12.155 1.00 92.81 333 ALA A C 1
ATOM 2491 O O . ALA A 1 333 ? 5.730 -5.162 -10.966 1.00 92.81 333 ALA A O 1
ATOM 2492 N N . ALA A 1 334 ? 5.264 -4.780 -13.133 1.00 94.88 334 ALA A N 1
ATOM 2493 C CA . ALA A 1 334 ? 3.991 -4.113 -12.874 1.00 94.88 334 ALA A CA 1
ATOM 2494 C C . ALA A 1 334 ? 2.988 -5.055 -12.197 1.00 94.88 334 ALA A C 1
ATOM 2496 O O . ALA A 1 334 ? 2.396 -4.700 -11.172 1.00 94.88 334 ALA A O 1
ATOM 2497 N N . ILE A 1 335 ? 2.847 -6.278 -12.716 1.00 96.12 335 ILE A N 1
ATOM 2498 C CA . ILE A 1 335 ? 1.940 -7.300 -12.169 1.00 96.12 335 ILE A CA 1
ATOM 2499 C C . ILE A 1 335 ? 2.321 -7.639 -10.723 1.00 96.12 335 ILE A C 1
ATOM 2501 O O . ILE A 1 335 ? 1.463 -7.684 -9.839 1.00 96.12 335 ILE A O 1
ATOM 2505 N N . ILE A 1 336 ? 3.614 -7.825 -10.462 1.00 96.31 336 ILE A N 1
ATOM 2506 C CA . ILE A 1 336 ? 4.134 -8.128 -9.127 1.00 96.31 336 ILE A CA 1
ATOM 2507 C C . ILE A 1 336 ? 3.911 -6.959 -8.171 1.00 96.31 336 ILE A C 1
ATOM 2509 O O . ILE A 1 336 ? 3.475 -7.183 -7.041 1.00 96.31 336 ILE A O 1
ATOM 2513 N N . SER A 1 337 ? 4.151 -5.720 -8.612 1.00 96.00 337 SER A N 1
ATOM 2514 C CA . SER A 1 337 ? 3.912 -4.536 -7.780 1.00 96.00 337 SER A CA 1
ATOM 2515 C C . SER A 1 337 ? 2.455 -4.477 -7.307 1.00 96.00 337 SER A C 1
ATOM 2517 O O . SER A 1 337 ? 2.199 -4.262 -6.121 1.00 96.00 337 SER A O 1
ATOM 2519 N N . PHE A 1 338 ? 1.504 -4.775 -8.201 1.00 97.81 338 PHE A N 1
ATOM 2520 C CA . PHE A 1 338 ? 0.082 -4.840 -7.884 1.00 97.81 338 PHE A CA 1
ATOM 2521 C C . PHE A 1 338 ? -0.234 -5.991 -6.922 1.00 97.81 338 PHE A C 1
ATOM 2523 O O . PHE A 1 338 ? -0.897 -5.780 -5.906 1.00 97.81 338 PHE A O 1
ATOM 2530 N N . LEU A 1 339 ? 0.254 -7.201 -7.210 1.00 97.94 339 LEU A N 1
ATOM 2531 C CA . LEU A 1 339 ? -0.060 -8.395 -6.426 1.00 97.94 339 LEU A CA 1
ATOM 2532 C C . LEU A 1 339 ? 0.494 -8.307 -4.997 1.00 97.94 339 LEU A C 1
ATOM 2534 O O . LEU A 1 339 ? -0.225 -8.550 -4.031 1.00 97.94 339 LEU A O 1
ATOM 2538 N N . VAL A 1 340 ? 1.749 -7.894 -4.826 1.00 97.75 340 VAL A N 1
ATOM 2539 C CA . VAL A 1 340 ? 2.340 -7.753 -3.486 1.00 97.75 340 VAL A CA 1
ATOM 2540 C C . VAL A 1 340 ? 1.652 -6.618 -2.721 1.00 97.75 340 VAL A C 1
ATOM 2542 O O . VAL A 1 340 ? 1.306 -6.783 -1.548 1.00 97.75 340 VAL A O 1
ATOM 2545 N N . ALA A 1 341 ? 1.369 -5.490 -3.381 1.00 97.94 341 ALA A N 1
ATOM 2546 C CA . ALA A 1 341 ? 0.630 -4.386 -2.767 1.00 97.94 341 ALA A CA 1
ATOM 2547 C C . ALA A 1 341 ? -0.817 -4.751 -2.408 1.00 97.94 341 ALA A C 1
ATOM 2549 O O . ALA A 1 341 ? -1.414 -4.096 -1.554 1.00 97.94 341 ALA A O 1
ATOM 2550 N N . ARG A 1 342 ? -1.376 -5.791 -3.032 1.00 97.62 342 ARG A N 1
ATOM 2551 C CA . ARG A 1 342 ? -2.699 -6.334 -2.731 1.00 97.62 342 ARG A CA 1
ATOM 2552 C C . ARG A 1 342 ? -2.689 -7.220 -1.486 1.00 97.62 342 ARG A C 1
ATOM 2554 O O . ARG A 1 342 ? -3.562 -7.063 -0.632 1.00 97.62 342 ARG A O 1
ATOM 2561 N N . GLU A 1 343 ? -1.712 -8.113 -1.371 1.00 97.69 343 GLU A N 1
ATOM 2562 C CA . GLU A 1 343 ? -1.660 -9.123 -0.304 1.00 97.69 343 GLU A CA 1
ATOM 2563 C C . GLU A 1 343 ? -1.167 -8.560 1.036 1.00 97.69 343 GLU A C 1
ATOM 2565 O O . GLU A 1 343 ? -1.711 -8.877 2.099 1.00 97.69 343 GLU A O 1
ATOM 2570 N N . VAL A 1 344 ? -0.188 -7.650 1.012 1.00 97.38 344 VAL A N 1
ATOM 2571 C CA . VAL A 1 344 ? 0.394 -7.091 2.243 1.00 97.38 344 VAL A CA 1
ATOM 2572 C C . VAL A 1 344 ? -0.668 -6.383 3.115 1.00 97.38 344 VAL A C 1
ATOM 2574 O O . VAL A 1 344 ? -0.756 -6.691 4.311 1.00 97.38 344 VAL A O 1
ATOM 2577 N N . PRO A 1 345 ? -1.546 -5.502 2.588 1.00 97.00 345 PRO A N 1
ATOM 2578 C CA . PRO A 1 345 ? -2.620 -4.903 3.380 1.00 97.00 345 PRO A CA 1
ATOM 2579 C C . PRO A 1 345 ? -3.591 -5.919 3.991 1.00 97.00 345 PRO A C 1
ATOM 2581 O O . PRO A 1 345 ? -4.150 -5.640 5.051 1.00 97.00 345 PRO A O 1
ATOM 2584 N N . ILE A 1 346 ? -3.784 -7.093 3.381 1.00 95.69 346 ILE A N 1
ATOM 2585 C CA . ILE A 1 346 ? -4.694 -8.128 3.892 1.00 95.69 346 ILE A CA 1
ATOM 2586 C C . ILE A 1 346 ? -4.121 -8.755 5.167 1.00 95.69 346 ILE A C 1
ATOM 2588 O O . ILE A 1 346 ? -4.830 -8.838 6.179 1.00 95.69 346 ILE A O 1
ATOM 2592 N N . TRP A 1 347 ? -2.844 -9.148 5.154 1.00 95.69 347 TRP A N 1
ATOM 2593 C CA . TRP A 1 347 ? -2.183 -9.763 6.313 1.00 95.69 347 TRP A CA 1
ATOM 2594 C C . TRP A 1 347 ? -2.011 -8.767 7.462 1.00 95.69 347 TRP A C 1
ATOM 2596 O O . TRP A 1 347 ? -2.423 -9.025 8.598 1.00 95.69 347 TRP A O 1
ATOM 2606 N N . PHE A 1 348 ? -1.472 -7.583 7.166 1.00 94.81 348 PHE A N 1
ATOM 2607 C CA . PHE A 1 348 ? -1.251 -6.555 8.183 1.00 94.81 348 PHE A CA 1
ATOM 2608 C C . PHE A 1 348 ? -2.564 -5.929 8.660 1.00 94.81 348 PHE A C 1
ATOM 2610 O O . PHE A 1 348 ? -2.719 -5.640 9.848 1.00 94.81 348 PHE A O 1
ATOM 2617 N N . GLY A 1 349 ? -3.554 -5.801 7.778 1.00 92.25 349 GLY A N 1
ATOM 2618 C CA . GLY A 1 349 ? -4.902 -5.367 8.129 1.00 92.25 349 GLY A CA 1
ATOM 2619 C C . GLY A 1 349 ? -5.594 -6.311 9.108 1.00 92.25 349 GLY A C 1
ATOM 2620 O O . GLY A 1 349 ? -6.244 -5.847 10.048 1.00 92.25 349 GLY A O 1
ATOM 2621 N N . ALA A 1 350 ? -5.411 -7.629 8.962 1.00 92.62 350 ALA A N 1
ATOM 2622 C CA . ALA A 1 350 ? -5.935 -8.611 9.915 1.00 92.62 350 ALA A CA 1
ATOM 2623 C C . ALA A 1 350 ? -5.337 -8.405 11.313 1.00 92.62 350 ALA A C 1
ATOM 2625 O O . ALA A 1 350 ? -6.063 -8.372 12.316 1.00 92.62 350 ALA A O 1
ATOM 2626 N N . TRP A 1 351 ? -4.021 -8.192 11.377 1.00 91.94 351 TRP A N 1
ATOM 2627 C CA . TRP A 1 351 ? -3.322 -7.931 12.630 1.00 91.94 351 TRP A CA 1
ATOM 2628 C C . TRP A 1 351 ? -3.772 -6.613 13.280 1.00 91.94 351 TRP A C 1
ATOM 2630 O O . TRP A 1 351 ? -4.142 -6.614 14.460 1.00 91.94 351 TRP A O 1
ATOM 2640 N N . ILE A 1 352 ? -3.859 -5.514 12.520 1.00 90.12 352 ILE A N 1
ATOM 2641 C CA . ILE A 1 352 ? -4.344 -4.213 13.021 1.00 90.12 352 ILE A CA 1
ATOM 2642 C C . ILE A 1 352 ? -5.790 -4.325 13.525 1.00 90.12 352 ILE A C 1
ATOM 2644 O O . ILE A 1 352 ? -6.094 -3.873 14.636 1.00 90.12 352 ILE A O 1
ATOM 2648 N N . ALA A 1 353 ? -6.672 -4.971 12.756 1.00 89.31 353 ALA A N 1
ATOM 2649 C CA . ALA A 1 353 ? -8.074 -5.160 13.121 1.00 89.31 353 ALA A CA 1
ATOM 2650 C C . ALA A 1 353 ? -8.230 -6.005 14.396 1.00 89.31 353 ALA A C 1
ATOM 2652 O O . ALA A 1 353 ? -9.081 -5.705 15.238 1.00 89.31 353 ALA A O 1
ATOM 2653 N N . SER A 1 354 ? -7.388 -7.028 14.585 1.00 88.25 354 SER A N 1
ATOM 2654 C CA . SER A 1 354 ? -7.411 -7.866 15.791 1.00 88.25 354 SER A CA 1
ATOM 2655 C C . SER A 1 354 ? -7.143 -7.061 17.067 1.00 88.25 354 SER A C 1
ATOM 2657 O O . SER A 1 354 ? -7.841 -7.228 18.071 1.00 88.25 354 SER A O 1
ATOM 2659 N N . ARG A 1 355 ? -6.188 -6.123 17.022 1.00 88.44 355 ARG A N 1
ATOM 2660 C CA . ARG A 1 355 ? -5.884 -5.238 18.151 1.00 88.44 355 ARG A CA 1
ATOM 2661 C C . ARG A 1 355 ? -6.939 -4.148 18.318 1.00 88.44 355 ARG A C 1
ATOM 2663 O O . ARG A 1 355 ? -7.293 -3.821 19.450 1.00 88.44 355 ARG A O 1
ATOM 2670 N N . GLY A 1 356 ? -7.483 -3.641 17.211 1.00 85.56 356 GLY A N 1
ATOM 2671 C CA . GLY A 1 356 ? -8.578 -2.673 17.218 1.00 85.56 356 GLY A CA 1
ATOM 2672 C C . GLY A 1 356 ? -9.807 -3.169 17.988 1.00 85.56 356 GLY A C 1
ATOM 2673 O O . GLY A 1 356 ? -10.375 -2.403 18.768 1.00 85.56 356 GLY A O 1
ATOM 2674 N N . ARG A 1 357 ? -10.166 -4.457 17.852 1.00 86.06 357 ARG A N 1
ATOM 2675 C CA . ARG A 1 357 ? -11.264 -5.080 18.619 1.00 86.06 357 ARG A CA 1
ATOM 2676 C C . ARG A 1 357 ? -11.019 -5.042 20.130 1.00 86.06 357 ARG A C 1
ATOM 2678 O O . ARG A 1 357 ? -11.858 -4.520 20.854 1.00 86.06 357 ARG A O 1
ATOM 2685 N N . LYS A 1 358 ? -9.826 -5.442 20.583 1.00 84.81 358 LYS A N 1
ATOM 2686 C CA . LYS A 1 358 ? -9.444 -5.409 22.010 1.00 84.81 358 LYS A CA 1
ATOM 2687 C C . LYS A 1 358 ? -9.466 -3.995 22.597 1.00 84.81 358 LYS A C 1
ATOM 2689 O O . LYS A 1 358 ? -9.845 -3.794 23.745 1.00 84.81 358 LYS A O 1
ATOM 2694 N N . VAL A 1 359 ? -9.043 -2.991 21.825 1.00 84.81 359 VAL A N 1
ATOM 2695 C CA . VAL A 1 359 ? -9.110 -1.585 22.266 1.00 84.81 359 VAL A CA 1
ATOM 2696 C C . VAL A 1 359 ? -10.562 -1.113 22.353 1.00 84.81 359 VAL A C 1
ATOM 2698 O O . VAL A 1 359 ? -10.902 -0.359 23.261 1.00 84.81 359 VAL A O 1
ATOM 2701 N N . ARG A 1 360 ? -11.428 -1.566 21.439 1.00 83.38 360 ARG A N 1
ATOM 2702 C CA . ARG A 1 360 ? -12.859 -1.250 21.468 1.00 83.38 360 ARG A CA 1
ATOM 2703 C C . ARG A 1 360 ? -13.550 -1.861 22.685 1.00 83.38 360 ARG A C 1
ATOM 2705 O O . ARG A 1 360 ? -14.314 -1.150 23.321 1.00 83.38 360 ARG A O 1
ATOM 2712 N N . GLU A 1 361 ? -13.243 -3.113 23.015 1.00 86.94 361 GLU A N 1
ATOM 2713 C CA . GLU A 1 361 ? -13.739 -3.800 24.218 1.00 86.94 361 GLU A CA 1
ATOM 2714 C C . GLU A 1 361 ? -13.343 -3.035 25.483 1.00 86.94 361 GLU A C 1
ATOM 2716 O O . GLU A 1 361 ? -14.213 -2.600 26.226 1.00 86.94 361 GLU A O 1
ATOM 2721 N N . ARG A 1 362 ? -12.055 -2.711 25.647 1.00 85.62 362 ARG A N 1
ATOM 2722 C CA . ARG A 1 362 ? -11.570 -1.931 26.802 1.00 85.62 362 ARG A CA 1
ATOM 2723 C C . ARG A 1 362 ? -12.189 -0.538 26.902 1.00 85.62 362 ARG A C 1
ATOM 2725 O O . ARG A 1 362 ? -12.443 -0.048 27.995 1.00 85.62 362 ARG A O 1
ATOM 2732 N N . ASN A 1 363 ? -12.403 0.127 25.766 1.00 87.12 363 ASN A N 1
ATOM 2733 C CA . ASN A 1 363 ? -13.068 1.429 25.753 1.00 87.12 363 ASN A CA 1
ATOM 2734 C C . ASN A 1 363 ? -14.554 1.303 26.133 1.00 87.12 363 ASN A C 1
ATOM 2736 O O . ASN A 1 363 ? -15.083 2.212 26.763 1.00 87.12 363 ASN A O 1
ATOM 2740 N N . ALA A 1 364 ? -15.219 0.209 25.747 1.00 87.25 364 ALA A N 1
ATOM 2741 C CA . ALA A 1 364 ? -16.609 -0.056 26.107 1.00 87.25 364 ALA A CA 1
ATOM 2742 C C . ALA A 1 364 ? -16.750 -0.425 27.591 1.00 87.25 364 ALA A C 1
ATOM 2744 O O . ALA A 1 364 ? -17.646 0.086 28.251 1.00 87.25 364 ALA A O 1
ATOM 2745 N N . GLU A 1 365 ? -15.834 -1.231 28.133 1.00 89.31 365 GLU A N 1
ATOM 2746 C CA . GLU A 1 365 ? -15.769 -1.555 29.565 1.00 89.31 365 GLU A CA 1
ATOM 2747 C C . GLU A 1 365 ? -15.566 -0.298 30.417 1.00 89.31 365 GLU A C 1
ATOM 2749 O O . GLU A 1 365 ? -16.321 -0.069 31.356 1.00 89.31 365 GLU A O 1
ATOM 2754 N N . ALA A 1 366 ? -14.613 0.564 30.042 1.00 85.50 366 ALA A N 1
ATOM 2755 C CA . ALA A 1 366 ? -14.371 1.824 30.746 1.00 85.50 366 ALA A CA 1
ATOM 2756 C C . ALA A 1 366 ? -15.594 2.759 30.715 1.00 85.50 366 ALA A C 1
ATOM 2758 O O . ALA A 1 366 ? -15.864 3.469 31.681 1.00 85.50 366 ALA A O 1
ATOM 2759 N N . GLN A 1 367 ? -16.341 2.758 29.608 1.00 86.19 367 GLN A N 1
ATOM 2760 C CA . GLN A 1 367 ? -17.569 3.537 29.474 1.00 86.19 367 GLN A CA 1
ATOM 2761 C C . GLN A 1 367 ? -18.710 2.952 30.325 1.00 86.19 367 GLN A C 1
ATOM 2763 O O . GLN A 1 367 ? -19.410 3.707 30.992 1.00 86.19 367 GLN A O 1
ATOM 2768 N N . ALA A 1 368 ? -18.855 1.626 30.364 1.00 88.12 368 ALA A N 1
ATOM 2769 C CA . ALA A 1 368 ? -19.856 0.954 31.192 1.00 88.12 368 ALA A CA 1
ATOM 2770 C C . ALA A 1 368 ? -19.570 1.111 32.697 1.00 88.12 368 ALA A C 1
ATOM 2772 O O . ALA A 1 368 ? -20.491 1.247 33.498 1.00 88.12 368 ALA A O 1
ATOM 2773 N N . GLU A 1 369 ? -18.296 1.117 33.100 1.00 86.06 369 GLU A N 1
ATOM 2774 C CA . GLU A 1 369 ? -17.901 1.399 34.483 1.00 86.06 369 GLU A CA 1
ATOM 2775 C C . GLU A 1 369 ? -18.215 2.847 34.869 1.00 86.06 369 GLU A C 1
ATOM 2777 O O . GLU A 1 369 ? -18.766 3.096 35.938 1.00 86.06 369 GLU A O 1
ATOM 2782 N N . TYR A 1 370 ? -17.945 3.794 33.969 1.00 84.12 370 TYR A N 1
ATOM 2783 C CA . TYR A 1 370 ? -18.325 5.192 34.150 1.00 84.12 370 TYR A CA 1
ATOM 2784 C C . TYR A 1 370 ? -19.841 5.366 34.328 1.00 84.12 370 TYR A C 1
ATOM 2786 O O . TYR A 1 370 ? -20.279 6.066 35.241 1.00 84.12 370 TYR A O 1
ATOM 2794 N N . GLU A 1 371 ? -20.641 4.688 33.503 1.00 86.75 371 GLU A N 1
ATOM 2795 C CA . GLU A 1 371 ? -22.105 4.680 33.610 1.00 86.75 371 GLU A CA 1
ATOM 2796 C C . GLU A 1 371 ? -22.575 4.052 34.928 1.00 86.75 371 GLU A C 1
ATOM 2798 O O . GLU A 1 371 ? -23.416 4.631 35.611 1.00 86.75 371 GLU A O 1
ATOM 2803 N N . ARG A 1 372 ? -21.952 2.955 35.376 1.00 86.31 372 ARG A N 1
ATOM 2804 C CA . ARG A 1 372 ? -22.248 2.340 36.679 1.00 86.31 372 ARG A CA 1
ATOM 2805 C C . ARG A 1 372 ? -21.949 3.277 37.856 1.00 86.31 372 ARG A C 1
ATOM 2807 O O . ARG A 1 372 ? -22.720 3.312 38.811 1.00 86.31 372 ARG A O 1
ATOM 2814 N N . ILE A 1 373 ? -20.843 4.025 37.812 1.00 83.69 373 ILE A N 1
ATOM 2815 C CA . ILE A 1 373 ? -20.495 5.002 38.861 1.00 83.69 373 ILE A CA 1
ATOM 2816 C C . ILE A 1 373 ? -21.499 6.165 38.862 1.00 83.69 373 ILE A C 1
ATOM 2818 O O . ILE A 1 373 ? -21.880 6.643 39.929 1.00 83.69 373 ILE A O 1
ATOM 2822 N N . LEU A 1 374 ? -21.962 6.601 37.686 1.00 81.75 374 LEU A N 1
ATOM 2823 C CA . LEU A 1 374 ? -23.019 7.610 37.569 1.00 81.75 374 LEU A CA 1
ATOM 2824 C C . LEU A 1 374 ? -24.359 7.118 38.139 1.00 81.75 374 LEU A C 1
ATOM 2826 O O . LEU A 1 374 ? -25.027 7.873 38.843 1.00 81.75 374 LEU A O 1
ATOM 2830 N N . GLU A 1 375 ? -24.739 5.867 37.868 1.00 83.06 375 GLU A N 1
ATOM 2831 C CA . GLU A 1 375 ? -25.994 5.261 38.339 1.00 83.06 375 GLU A CA 1
ATOM 2832 C C . GLU A 1 375 ? -26.032 5.037 39.856 1.00 83.06 375 GLU A C 1
ATOM 2834 O O . GLU A 1 375 ? -27.092 5.168 40.467 1.00 83.06 375 GLU A O 1
ATOM 2839 N N . GLN A 1 376 ? -24.893 4.717 40.482 1.00 81.56 376 GLN A N 1
ATOM 2840 C CA . GLN A 1 376 ? -24.822 4.487 41.932 1.00 81.56 376 GLN A CA 1
ATOM 2841 C C . GLN A 1 376 ? -25.076 5.757 42.761 1.00 81.56 376 GLN A C 1
ATOM 2843 O O . GLN A 1 376 ? -25.439 5.648 43.933 1.00 81.56 376 GLN A O 1
ATOM 2848 N N . GLY A 1 377 ? -24.959 6.946 42.158 1.00 66.81 377 GLY A N 1
ATOM 2849 C CA . GLY A 1 377 ? -25.202 8.224 42.823 1.00 66.81 377 GLY A CA 1
ATOM 2850 C C . GLY A 1 377 ? -24.260 8.496 44.011 1.00 66.81 377 GLY A C 1
ATOM 2851 O O . GLY A 1 377 ? -23.412 7.675 44.363 1.00 66.81 377 GLY A O 1
ATOM 2852 N N . PRO A 1 378 ? -24.355 9.675 44.650 1.00 66.12 378 PRO A N 1
ATOM 2853 C CA . PRO A 1 378 ? -23.532 9.989 45.810 1.00 66.12 378 PRO A CA 1
ATOM 2854 C C . PRO A 1 378 ? -23.953 9.139 47.018 1.00 66.12 378 PRO A C 1
ATOM 2856 O O . PRO A 1 378 ? -25.029 9.338 47.583 1.00 66.12 378 PRO A O 1
ATOM 2859 N N . VAL A 1 379 ? -23.086 8.222 47.453 1.00 57.56 379 VAL A N 1
ATOM 2860 C CA . VAL A 1 379 ? -23.204 7.562 48.762 1.00 57.56 379 VAL A CA 1
ATOM 2861 C C . VAL A 1 379 ? -22.815 8.562 49.847 1.00 57.56 379 VAL A C 1
ATOM 2863 O O . VAL A 1 379 ? -21.641 8.862 50.052 1.00 57.56 379 VAL A O 1
ATOM 2866 N N . VAL A 1 380 ? -23.823 9.110 50.523 1.00 50.00 380 VAL A N 1
ATOM 2867 C CA . VAL A 1 380 ? -23.648 9.890 51.751 1.00 50.00 380 VAL A CA 1
ATOM 2868 C C . VAL A 1 380 ? -23.368 8.882 52.870 1.00 50.00 380 VAL A C 1
ATOM 2870 O O . VAL A 1 380 ? -24.289 8.186 53.294 1.00 50.00 380 VAL A O 1
ATOM 2873 N N . SER A 1 381 ? -22.103 8.727 53.273 1.00 48.47 381 SER A N 1
ATOM 2874 C CA . SER A 1 381 ? -21.721 7.921 54.445 1.00 48.47 381 SER A CA 1
ATOM 2875 C C . SER A 1 381 ? -21.896 8.700 55.737 1.00 48.47 381 SER A C 1
ATOM 2877 O O . SER A 1 381 ? -21.402 9.854 55.755 1.00 48.47 381 SER A O 1
#

Secondary structure (DSSP, 8-state):
-------------------------------------------------TTTTS-----------PPP---------------------------------TTHHHHHHHHHHHTS-----HHHHHHHHHHHHHHHHHHHHHHHHHHHHHHHHHHHHHHHHHHHHHHHHHHHHHHHHHHHHTTSS----------PPP-------PPPPPPPPPPPSHHHHHHHHHHHHHHHHHHHHHHHHHHHHHHH--S-HHHHHHHSHHHHHHHHHHHHHHHHHHHHHTT--HHHHHHHHHHHHHHHHHHHHHHHHHHTTTT--TTTHHHHHHHHHT-HHHHHHHHHHHHHHHHHHHHHHHHHHHHHHHHHHHHHHHHHHHHH-----

Foldseek 3Di:
DDDDDDDDDDDDDDDDDDDDDDDDDDDDDDDDDDDPPPDPPPPPPPDPPLQPPDDDDPDPPDPPDDDDDDDDDDDDDDDDDDDDDDDDDDDDDDDDDDDDDPVVVVVVVVVVVVVDDDDDPPVVVVVVVVVVVVVVVVVVVVVVVVVVVVVVVVVVVVVVVVVVVVVVVVVVVVVVVVVVVVVPPDDDDDDDDDDDDDPPPDDDPDDQDDADDQDWLLVVQLVLLVVLLVVLLVQLLVVQLVVCCVPPVDPPSSVVLVVAQLSVQLSVLLSVLSSVLCNVCRQPALVSLLVSLQVSLVSSLVSSLVRQCVRCVVPDDPVCSVVSSVSNNPRPSSVSSSVSSNVSSNVSSNVSNVVSVVSVVVSVVSNVVSVVVVVVPDDPD